Protein AF-A0AAJ2LFW8-F1 (afdb_monomer)

Solvent-accessible surface area (backbone atoms only — not comparable to full-atom values): 32576 Å² total; per-residue (Å²): 132,84,94,75,79,88,70,97,63,82,76,80,81,75,77,72,78,73,75,83,77,78,65,75,91,66,48,42,48,38,59,85,60,64,26,74,34,71,69,71,54,79,22,36,74,33,46,41,50,42,48,75,77,32,53,33,33,27,47,69,76,25,32,28,26,32,75,60,63,39,67,41,51,34,67,26,29,43,38,34,89,38,25,82,56,19,30,44,32,29,60,62,63,36,74,86,27,51,70,91,68,74,74,43,34,48,32,31,47,26,76,31,47,48,24,34,44,30,14,36,14,34,28,46,51,51,40,23,48,12,27,18,41,36,34,36,18,20,19,58,71,10,39,40,30,43,33,30,36,37,57,16,70,87,25,64,44,98,86,72,46,72,49,70,59,52,26,101,81,41,78,44,36,70,53,82,76,32,40,64,52,42,22,37,28,37,32,33,35,49,51,17,34,10,31,37,34,50,30,40,23,25,24,27,24,15,36,17,27,34,34,40,28,60,18,73,38,41,30,40,37,36,46,34,40,20,25,36,15,30,53,19,21,33,36,36,36,39,32,30,50,36,39,35,39,36,38,35,30,39,29,34,52,55,64,7,55,72,28,22,47,31,42,39,29,55,26,34,48,34,39,42,28,53,30,36,43,35,28,34,47,57,33,86,48,60,25,78,29,33,29,41,36,35,64,62,45,42,37,37,41,31,40,38,42,51,38,13,59,27,75,47,76,50,69,55,100,87,47,73,52,71,45,52,44,42,20,79,28,28,51,60,15,38,31,32,34,65,72,79,72,43,72,40,39,60,36,69,48,64,67,49,76,46,72,62,100,71,79,84,80,82,81,26,60,82,33,66,82,52,56,72,41,83,74,49,68,85,43,84,45,35,35,8,39,30,65,37,98,88,57,39,36,33,32,22,29,41,93,73,20,29,34,34,37,34,34,96,88,75,42,77,41,81,40,37,65,51,93,58,41,45,50,30,34,41,54,37,88,88,61,31,33,42,33,39,16,60,46,56,79,61,38,40,40,31,40,34,52,79,66,58,57,79,61,65,45,78,43,69,75,41,73,52,72,91,58,90,90,21,30,39,47,38,52,18,16,41,57,50,74,65,79,101,50,92,59,66,38,86,89,78,73,46,64,74,48,58,66,54,50,40,53,58,61,40,49,49,57,33,72,27,22,31,58,41,96,85,57,35,30,33,36,52,51,60,72,44,48,69,46,77,55,84,54,95,82,29,48,69,34,26,59,63,66,53,20,38,26,54,44,74,39,40,74,72,30,76,45,62,35,18,37,36,72,75,31,22,22,31,37,27,29,33,41,71,48,71,9,38,38,77,74,39,85,47,40,96,46,20,32,36,18,44,33,64,48,94,86,41,37,36,40,30,16,55,44,31,37,38,33,22,42,75,88,46,50,78,53,28,28,44,87,54,100,56,49,39,33,32,50,46,66,44,78,56,104,71,31,29,39,37,34,32,18,43,43,35,33,34,40,28,60,52,136

Foldseek 3Di:
DDPDDDDPDDDDDDPDQDDDDPDPVLEDELVVQPFDLAQPDASAVSVLVCQVPGQHYEYEFGEHEHLAEREHELRHEYDYAAAQRAEYEYDAPRPVQDDDDAAGENYEYDAEHAYEAERHEFEDEQHRLRYAHYEARYAANYEYYNYEYDADFPRADPVRDTDHQDDPQLAGRPPPSRGFCRYAANAEYEQHAGEYEHYEYQHRNHQEPYEYEDYPGAYEYYQYEFENYQAEHYEYELYANYEYEAYEYEAEQRRHLQYADYEYELYAHYEYENYHYEYEAPNPAAHAENYEYYNYAFYKYFFAAWYHWAWDWDQDPVGTDIDGRRDLHIHQFHYAYPHLRDTHRFRGDGIDTRHDPDDDDDFFFPCPVWDKFFQDFDAQFKFQWEADPVRFIWIDRQVQRWIWTADPVPGIDTQERPNQRFFHWYAFPVGWIFTFHPAFDQTWTWTGRGNPYNDIGTFDKDFFDDQPQAKEKFFQEDAFDCPPHPQQPPVVRDGDDSVSRVQVVLQDAAGIWTAPPVRRYIYRRFGWDWDDDSDPSIGIDTSCRSGRYIDIDDQQDWGWHYHQNQQFIWIFGHHGRRHTHPTDTLESHAHQGWDAEPQQWIWHFRSFTWIAHNNSHTRGTDGDPGGFRYWDFDRPPQGWIWTDGGTTIMIIRDD

pLDDT: mean 94.12, std 6.17, range [40.91, 98.94]

Nearest PDB structures (foldseek):
  3dr2-assembly1_B  TM=5.535E-01  e=2.950E-10  Xanthomonas campestris pv. campestris
  8dk0-assembly1_A  TM=5.594E-01  e=1.084E-08  Rhodopseudomonas palustris CGA009
  7ris-assembly1_A  TM=5.825E-01  e=2.250E-08  Rhodopseudomonas palustris CGA009
  7riz-assembly1_A  TM=5.579E-01  e=5.148E-08  Rhodopseudomonas palustris CGA009
  3gq7-assembly1_A  TM=3.448E-01  e=5.715E-05  Salasvirus phi29

Sequence (655 aa):
MIDATPIPRLPAPPPLAIRPLPATDSWANVQQLGARGDDKTDDTAAIQRAIDAHRTVYFPAGRYLVTDTLRLRPDSVLVALHPSLTQLILPDGTPAFQGVGSAKALIESAHGGDAIVSGLGLFTGGINPRATALLWHAGAQSLVEDVKFQGGHGTDLADGSRFDPYNANHTGDPDPAKRWDAQYPSLWVRGGGGTFANLWSPDTYAQAGMLVSETDTPGHVYQMSSEHHVRAEFVLDHVAHWEFLAPQTEEEAGESQDAVSFDIRHSHDLLIANYHAYRVTRSLKPAPTAVRLTDTRDLHFRNVHVNAESGFGTCDENGCATYLRASKFPYENAIQDVTRSLEVREREFAALDLTSDTVAPATQGAFADAKVEKLASGFYAAAGAALAPDGTLYFVDHRQQRIYAWSRADGLRVINDAPLDPVNLAVDRSGNLLVLSSEGRNGTVYSLTPNSGADVRVIPSTPAIDHPGARTVLPVNYWVNGEFKDQLDTKTYAYPTLADMFDRDMRLSKAREYVSPDGSLVLPAYRTFQQGPLNFLGWRFSDALDSYGFTTAEVGGTVFVTNASENKTYRARLAAHGALTNLVPFANRGGESVASDAQGRVYVANGQVFVFAADGAEIGRIDIPERPLQLLVDDRARKTLFVVTHHAIYGVGIP

Structure (mmCIF, N/CA/C/O backbone):
data_AF-A0AAJ2LFW8-F1
#
_entry.id   AF-A0AAJ2LFW8-F1
#
loop_
_atom_site.group_PDB
_atom_site.id
_atom_site.type_symbol
_atom_site.label_atom_id
_atom_site.label_alt_id
_atom_site.label_comp_id
_atom_site.label_asym_id
_atom_site.label_entity_id
_atom_site.label_seq_id
_atom_site.pdbx_PDB_ins_code
_atom_site.Cartn_x
_atom_site.Cartn_y
_atom_site.Cartn_z
_atom_site.occupancy
_atom_site.B_iso_or_equiv
_atom_site.auth_seq_id
_atom_site.auth_comp_id
_atom_site.auth_asym_id
_atom_site.auth_atom_id
_atom_site.pdbx_PDB_model_num
ATOM 1 N N . MET A 1 1 ? 3.676 -29.077 12.937 1.00 40.91 1 MET A N 1
ATOM 2 C CA . MET A 1 1 ? 4.632 -30.062 12.388 1.00 40.91 1 MET A CA 1
ATOM 3 C C . MET A 1 1 ? 4.632 -29.879 10.885 1.00 40.91 1 MET A C 1
ATOM 5 O O . MET A 1 1 ? 3.547 -29.839 10.324 1.00 40.91 1 MET A O 1
ATOM 9 N N . ILE A 1 2 ? 5.795 -29.680 10.265 1.00 41.38 2 ILE A N 1
ATOM 10 C CA . ILE A 1 2 ? 5.917 -29.682 8.802 1.00 41.38 2 ILE A CA 1
ATOM 11 C C . ILE A 1 2 ? 6.015 -31.149 8.389 1.00 41.38 2 ILE A C 1
ATOM 13 O O . ILE A 1 2 ? 6.869 -31.864 8.913 1.00 41.38 2 ILE A O 1
ATOM 17 N N . ASP A 1 3 ? 5.125 -31.592 7.506 1.00 61.38 3 ASP A N 1
ATOM 18 C CA . ASP A 1 3 ? 5.251 -32.893 6.857 1.00 61.38 3 ASP A CA 1
ATOM 19 C C . ASP A 1 3 ? 6.323 -32.759 5.771 1.00 61.38 3 ASP A C 1
ATOM 21 O O . ASP A 1 3 ? 6.101 -32.170 4.713 1.00 61.38 3 ASP A O 1
ATOM 25 N N . ALA A 1 4 ? 7.543 -33.169 6.104 1.00 79.31 4 ALA A N 1
ATOM 26 C CA . ALA A 1 4 ? 8.693 -33.078 5.221 1.00 79.31 4 ALA A CA 1
ATOM 27 C C . ALA A 1 4 ? 9.209 -34.484 4.937 1.00 79.31 4 ALA A C 1
ATOM 29 O O . ALA A 1 4 ? 9.545 -35.236 5.853 1.00 79.31 4 ALA A O 1
ATOM 30 N N . THR A 1 5 ? 9.320 -34.823 3.655 1.00 85.00 5 THR A N 1
ATOM 31 C CA . THR A 1 5 ? 9.954 -36.068 3.219 1.00 85.00 5 THR A CA 1
ATOM 32 C C . THR A 1 5 ? 11.397 -35.777 2.800 1.00 85.00 5 THR A C 1
ATOM 34 O O . THR A 1 5 ? 11.618 -34.874 1.990 1.00 85.00 5 THR A O 1
ATOM 37 N N . PRO A 1 6 ? 12.398 -36.516 3.311 1.00 84.62 6 PRO A N 1
ATOM 38 C CA . PRO A 1 6 ? 13.773 -36.363 2.861 1.00 84.62 6 PRO A CA 1
ATOM 39 C C . PRO A 1 6 ? 13.888 -36.740 1.383 1.00 84.62 6 PRO A C 1
ATOM 41 O O . PRO A 1 6 ? 13.526 -37.844 0.976 1.00 84.62 6 PRO A O 1
ATOM 44 N N . ILE A 1 7 ? 14.423 -35.826 0.576 1.00 88.00 7 ILE A N 1
ATOM 45 C CA . ILE A 1 7 ? 14.753 -36.111 -0.820 1.00 88.00 7 ILE A CA 1
ATOM 46 C C . ILE A 1 7 ? 16.150 -36.748 -0.900 1.00 88.00 7 ILE A C 1
ATOM 48 O O . ILE A 1 7 ? 17.085 -36.254 -0.269 1.00 88.00 7 ILE A O 1
ATOM 52 N N . PRO A 1 8 ? 16.333 -37.837 -1.674 1.00 90.06 8 PRO A N 1
ATOM 53 C CA . PRO A 1 8 ? 17.612 -38.552 -1.748 1.00 90.06 8 PRO A CA 1
ATOM 54 C C . PRO A 1 8 ? 18.701 -37.757 -2.484 1.00 90.06 8 PRO A C 1
ATOM 56 O O . PRO A 1 8 ? 19.884 -38.076 -2.381 1.00 90.06 8 PRO A O 1
ATOM 59 N N . ARG A 1 9 ? 18.307 -36.733 -3.250 1.00 90.19 9 ARG A N 1
ATOM 60 C CA . ARG A 1 9 ? 19.188 -35.830 -3.988 1.00 90.19 9 ARG A CA 1
ATOM 61 C C . ARG A 1 9 ? 18.474 -34.495 -4.184 1.00 90.19 9 ARG A C 1
ATOM 63 O O . ARG A 1 9 ? 17.283 -34.486 -4.488 1.00 90.19 9 ARG A O 1
ATOM 70 N N . LEU A 1 10 ? 19.203 -33.388 -4.053 1.00 87.44 10 LEU A N 1
ATOM 71 C CA . LEU A 1 10 ? 18.704 -32.079 -4.475 1.00 87.44 10 LEU A CA 1
ATOM 72 C C . LEU A 1 10 ? 18.444 -32.079 -5.995 1.00 87.44 10 LEU A C 1
ATOM 74 O O . LEU A 1 10 ? 19.214 -32.703 -6.738 1.00 87.44 10 LEU A O 1
ATOM 78 N N . PRO A 1 11 ? 17.404 -31.378 -6.478 1.00 84.62 11 PRO A N 1
ATOM 79 C CA . PRO A 1 11 ? 17.261 -31.090 -7.901 1.00 84.62 11 PRO A CA 1
ATOM 80 C C . PRO A 1 11 ? 18.534 -30.436 -8.454 1.00 84.62 11 PRO A C 1
ATOM 82 O O . PRO A 1 11 ? 19.284 -29.791 -7.716 1.00 84.62 11 PRO A O 1
ATOM 85 N N . ALA A 1 12 ? 18.800 -30.609 -9.750 1.00 88.06 12 ALA A N 1
ATOM 86 C CA . ALA A 1 12 ? 19.872 -29.854 -10.392 1.00 88.06 12 ALA A CA 1
ATOM 87 C C . ALA A 1 12 ? 19.589 -28.345 -10.240 1.00 88.06 12 ALA A C 1
ATOM 89 O O . ALA A 1 12 ? 18.431 -27.952 -10.406 1.00 88.06 12 ALA A O 1
ATOM 90 N N . PRO A 1 13 ? 20.598 -27.507 -9.926 1.00 82.50 13 PRO A N 1
ATOM 91 C CA . PRO A 1 13 ? 20.404 -26.064 -9.901 1.00 82.50 13 PRO A CA 1
ATOM 92 C C . PRO A 1 13 ? 19.882 -25.584 -11.263 1.00 82.50 13 PRO A C 1
ATOM 94 O O . PRO A 1 13 ? 20.391 -26.051 -12.290 1.00 82.50 13 PRO A O 1
ATOM 97 N N . PRO A 1 14 ? 18.889 -24.683 -11.299 1.00 80.31 14 PRO A N 1
ATOM 98 C CA . PRO A 1 14 ? 18.458 -24.080 -12.551 1.00 80.31 14 PRO A CA 1
ATOM 99 C C . PRO A 1 14 ? 19.593 -23.229 -13.159 1.00 80.31 14 PRO A C 1
ATOM 101 O O . PRO A 1 14 ? 20.549 -22.877 -12.457 1.00 80.31 14 PRO A O 1
ATOM 104 N N . PRO A 1 15 ? 19.513 -22.885 -14.459 1.00 83.25 15 PRO A N 1
ATOM 105 C CA . PRO A 1 15 ? 20.373 -21.866 -15.054 1.00 83.25 15 PRO A CA 1
ATOM 106 C C . PRO A 1 15 ? 20.346 -20.559 -14.246 1.00 83.25 15 PRO A C 1
ATOM 108 O O . PRO A 1 15 ? 19.358 -20.260 -13.576 1.00 83.25 15 PRO A O 1
ATOM 111 N N . LEU A 1 16 ? 21.422 -19.767 -14.322 1.00 84.88 16 LEU A N 1
ATOM 112 C CA . LEU A 1 16 ? 21.444 -18.440 -13.702 1.00 84.88 16 LEU A CA 1
ATOM 113 C C . LEU A 1 16 ? 20.328 -17.576 -14.301 1.00 84.88 16 LEU A C 1
ATOM 115 O O . LEU A 1 16 ? 20.306 -17.365 -15.512 1.00 84.88 16 LEU A O 1
ATOM 119 N N . ALA A 1 17 ? 19.436 -17.070 -13.447 1.00 85.00 17 ALA A N 1
ATOM 120 C CA . ALA A 1 17 ? 18.358 -16.173 -13.862 1.00 85.00 17 ALA A CA 1
ATOM 121 C C . ALA A 1 17 ? 18.907 -14.841 -14.402 1.00 85.00 17 ALA A C 1
ATOM 123 O O . ALA A 1 17 ? 18.424 -14.325 -15.409 1.00 85.00 17 ALA A O 1
ATOM 124 N N . ILE A 1 18 ? 19.959 -14.327 -13.757 1.00 92.06 18 ILE A N 1
ATOM 125 C CA . ILE A 1 18 ? 20.695 -13.129 -14.164 1.00 92.06 18 ILE A CA 1
ATOM 126 C C . ILE A 1 18 ? 21.916 -13.561 -14.980 1.00 92.06 18 ILE A C 1
ATOM 128 O O . ILE A 1 18 ? 22.782 -14.299 -14.498 1.00 92.06 18 ILE A O 1
ATOM 132 N N . ARG A 1 19 ? 21.979 -13.119 -16.238 1.00 91.69 19 ARG A N 1
ATOM 133 C CA . ARG A 1 19 ? 23.065 -13.464 -17.164 1.00 91.69 19 ARG A CA 1
ATOM 134 C C . ARG A 1 19 ? 24.316 -12.629 -16.865 1.00 91.69 19 ARG A C 1
ATOM 136 O O . ARG A 1 19 ? 24.195 -11.444 -16.578 1.00 91.69 19 ARG A O 1
ATOM 143 N N . PRO A 1 20 ? 25.526 -13.197 -17.007 1.00 93.56 20 PRO A N 1
ATOM 144 C CA . PRO A 1 20 ? 26.745 -12.408 -16.909 1.00 93.56 20 PRO A CA 1
ATOM 145 C C . PRO A 1 20 ? 26.836 -11.395 -18.057 1.00 93.56 20 PRO A C 1
ATOM 147 O O . PRO A 1 20 ? 26.554 -11.717 -19.216 1.00 93.56 20 PRO A O 1
ATOM 150 N N . LEU A 1 21 ? 27.303 -10.188 -17.737 1.00 95.81 21 LEU A N 1
ATOM 151 C CA . LEU A 1 21 ? 27.649 -9.183 -18.736 1.00 95.81 21 LEU A CA 1
ATOM 152 C C . LEU A 1 21 ? 28.855 -9.636 -19.589 1.00 95.81 21 LEU A C 1
ATOM 154 O O . LEU A 1 21 ? 29.693 -10.416 -19.123 1.00 95.81 21 LEU A O 1
ATOM 158 N N . PRO A 1 22 ? 28.988 -9.144 -20.837 1.00 96.62 22 PRO A N 1
ATOM 159 C CA . PRO A 1 22 ? 30.176 -9.369 -21.662 1.00 96.62 22 PRO A CA 1
ATOM 160 C C . PRO A 1 22 ? 31.460 -8.876 -20.982 1.00 96.62 22 PRO A C 1
ATOM 162 O O . PRO A 1 22 ? 31.418 -7.957 -20.165 1.00 96.62 22 PRO A O 1
ATOM 165 N N . ALA A 1 23 ? 32.612 -9.435 -21.360 1.00 96.88 23 ALA A N 1
ATOM 166 C CA . ALA A 1 23 ? 33.908 -9.020 -20.824 1.00 96.88 23 ALA A CA 1
ATOM 167 C C . ALA A 1 23 ? 34.179 -7.523 -21.071 1.00 96.88 23 ALA A C 1
ATOM 169 O O . ALA A 1 23 ? 33.849 -6.992 -22.133 1.00 96.88 23 ALA A O 1
ATOM 170 N N . THR A 1 24 ? 34.768 -6.838 -20.089 1.00 96.69 24 THR A N 1
ATOM 171 C CA . THR A 1 24 ? 34.931 -5.371 -20.086 1.00 96.69 24 THR A CA 1
ATOM 172 C C . THR A 1 24 ? 35.827 -4.838 -21.203 1.00 96.69 24 THR A C 1
ATOM 174 O O . THR A 1 24 ? 35.676 -3.692 -21.616 1.00 96.69 24 THR A O 1
ATOM 177 N N . ASP A 1 25 ? 36.730 -5.659 -21.734 1.00 96.38 25 ASP A N 1
ATOM 178 C CA . ASP A 1 25 ? 37.571 -5.337 -22.891 1.00 96.38 25 ASP A CA 1
ATOM 179 C C . ASP A 1 25 ? 36.780 -5.218 -24.207 1.00 96.38 25 ASP A C 1
ATOM 181 O O . ASP A 1 25 ? 37.251 -4.589 -25.154 1.00 96.38 25 ASP A O 1
ATOM 185 N N . SER A 1 26 ? 35.564 -5.772 -24.259 1.00 96.44 26 SER A N 1
ATOM 186 C CA . SER A 1 26 ? 34.648 -5.663 -25.401 1.00 96.44 26 SER A CA 1
ATOM 187 C C . SER A 1 26 ? 33.752 -4.418 -25.372 1.00 96.44 26 SER A C 1
ATOM 189 O O . SER A 1 26 ? 32.991 -4.186 -26.314 1.00 96.44 26 SER A O 1
ATOM 191 N N . TRP A 1 27 ? 33.804 -3.622 -24.301 1.00 98.31 27 TRP A N 1
ATOM 192 C CA . TRP A 1 27 ? 32.873 -2.516 -24.084 1.00 98.31 27 TRP A CA 1
ATOM 193 C C . TRP A 1 27 ? 33.295 -1.259 -24.848 1.00 98.31 27 TRP A C 1
ATOM 195 O O . TRP A 1 27 ? 34.390 -0.729 -24.659 1.00 98.31 27 TRP A O 1
ATOM 205 N N . ALA A 1 28 ? 32.393 -0.726 -25.671 1.00 98.69 28 ALA A N 1
ATOM 206 C CA . ALA A 1 28 ? 32.607 0.522 -26.391 1.00 98.69 28 ALA A CA 1
ATOM 207 C C . ALA A 1 28 ? 32.070 1.715 -25.583 1.00 98.69 28 ALA A C 1
ATOM 209 O O . ALA A 1 28 ? 30.867 1.836 -25.360 1.00 98.69 28 ALA A O 1
ATOM 210 N N . ASN A 1 29 ? 32.960 2.604 -25.137 1.00 98.62 29 ASN A N 1
ATOM 211 C CA . ASN A 1 29 ? 32.600 3.771 -24.328 1.00 98.62 29 ASN A CA 1
ATOM 212 C C . ASN A 1 29 ? 31.944 4.871 -25.186 1.00 98.62 29 ASN A C 1
ATOM 214 O O . ASN A 1 29 ? 32.595 5.445 -26.062 1.00 98.62 29 ASN A O 1
ATOM 218 N N . VAL A 1 30 ? 30.690 5.230 -24.889 1.00 98.56 30 VAL A N 1
ATOM 219 C CA . VAL A 1 30 ? 29.934 6.248 -25.647 1.00 98.56 30 VAL A CA 1
ATOM 220 C C . VAL A 1 30 ? 30.604 7.622 -25.691 1.00 98.56 30 VAL A C 1
ATOM 222 O O . VAL A 1 30 ? 30.504 8.309 -26.707 1.00 98.56 30 VAL A O 1
ATOM 225 N N . GLN A 1 31 ? 31.339 8.021 -24.648 1.00 98.44 31 GLN A N 1
ATOM 226 C CA . GLN A 1 31 ? 32.034 9.313 -24.621 1.00 98.44 31 GLN A CA 1
ATOM 227 C C . GLN A 1 31 ? 33.216 9.350 -25.592 1.00 98.44 31 GLN A C 1
ATOM 229 O O . GLN A 1 31 ? 33.468 10.361 -26.247 1.00 98.44 31 GLN A O 1
ATOM 234 N N . GLN A 1 32 ? 33.909 8.220 -25.758 1.00 98.31 32 GLN A N 1
ATOM 235 C CA . GLN A 1 32 ? 34.960 8.081 -26.773 1.00 98.31 32 GLN A CA 1
ATOM 236 C C . GLN A 1 32 ? 34.380 8.060 -28.195 1.00 98.31 32 GLN A C 1
ATOM 238 O O . GLN A 1 32 ? 35.079 8.391 -29.151 1.00 98.31 32 GLN A O 1
ATOM 243 N N . LEU A 1 33 ? 33.096 7.718 -28.329 1.00 98.25 33 LEU A N 1
ATOM 244 C CA . LEU A 1 33 ? 32.345 7.702 -29.586 1.00 98.25 33 LEU A CA 1
ATOM 245 C C . LEU A 1 33 ? 31.562 9.003 -29.852 1.00 98.25 33 LEU A C 1
ATOM 247 O O . LEU A 1 33 ? 30.876 9.124 -30.871 1.00 98.25 33 LEU A O 1
ATOM 251 N N . GLY A 1 34 ? 31.725 10.005 -28.984 1.00 98.19 34 GLY A N 1
ATOM 252 C CA . GLY A 1 34 ? 31.275 11.377 -29.209 1.00 98.19 34 GLY A CA 1
ATOM 253 C C . GLY A 1 34 ? 30.075 11.836 -28.385 1.00 98.19 34 GLY A C 1
ATOM 254 O O . GLY A 1 34 ? 29.702 12.997 -28.539 1.00 98.19 34 GLY A O 1
ATOM 255 N N . ALA A 1 35 ? 29.498 10.992 -27.524 1.00 98.62 35 ALA A N 1
ATOM 256 C CA . ALA A 1 35 ? 28.515 11.446 -26.538 1.00 98.62 35 ALA A CA 1
ATOM 257 C C . ALA A 1 35 ? 29.191 12.321 -25.462 1.00 98.62 35 ALA A C 1
ATOM 259 O O . ALA A 1 35 ? 30.378 12.148 -25.169 1.00 98.62 35 ALA A O 1
ATOM 260 N N . ARG A 1 36 ? 28.468 13.271 -24.868 1.00 98.44 36 ARG A N 1
ATOM 261 C CA . ARG A 1 36 ? 29.001 14.175 -23.838 1.00 98.44 36 ARG A CA 1
ATOM 262 C C . ARG A 1 36 ? 28.593 13.772 -22.431 1.00 98.44 36 ARG A C 1
ATOM 264 O O . ARG A 1 36 ? 29.453 13.782 -21.555 1.00 98.44 36 ARG A O 1
ATOM 271 N N . GLY A 1 37 ? 27.329 13.412 -22.216 1.00 97.50 37 GLY A N 1
ATOM 272 C CA . GLY A 1 37 ? 26.801 13.103 -20.886 1.00 97.50 37 GLY A CA 1
ATOM 273 C C . GLY A 1 37 ? 26.818 14.302 -19.932 1.00 97.50 37 GLY A C 1
ATOM 274 O O . GLY A 1 37 ? 27.051 14.124 -18.736 1.00 97.50 37 GLY A O 1
ATOM 275 N N . ASP A 1 38 ? 26.629 15.515 -20.458 1.00 96.75 38 ASP A N 1
ATOM 276 C CA . ASP A 1 38 ? 26.823 16.796 -19.764 1.00 96.75 38 ASP A CA 1
ATOM 277 C C . ASP A 1 38 ? 25.518 17.527 -19.384 1.00 96.75 38 ASP A C 1
ATOM 279 O O . ASP A 1 38 ? 25.565 18.711 -19.036 1.00 96.75 38 ASP A O 1
ATOM 283 N N . ASP A 1 39 ? 24.374 16.836 -19.451 1.00 95.69 39 ASP A N 1
ATOM 284 C CA . ASP A 1 39 ? 23.021 17.351 -19.173 1.00 95.69 39 ASP A CA 1
ATOM 285 C C . ASP A 1 39 ? 22.575 18.491 -20.110 1.00 95.69 39 ASP A C 1
ATOM 287 O O . ASP A 1 39 ? 21.658 19.250 -19.795 1.00 95.69 39 ASP A O 1
ATOM 291 N N . LYS A 1 40 ? 23.253 18.671 -21.254 1.00 96.19 40 LYS A N 1
ATOM 292 C CA . LYS A 1 40 ? 23.019 19.801 -22.171 1.00 96.19 40 LYS A CA 1
ATOM 293 C C . LYS A 1 40 ? 23.060 19.406 -23.636 1.00 96.19 40 LYS A C 1
ATOM 295 O O . LYS A 1 40 ? 22.252 19.888 -24.427 1.00 96.19 40 LYS A O 1
ATOM 300 N N . THR A 1 41 ? 24.035 18.593 -24.012 1.00 98.31 41 THR A N 1
ATOM 301 C CA . THR A 1 41 ? 24.239 18.163 -25.388 1.00 98.31 41 THR A CA 1
ATOM 302 C C . THR A 1 41 ? 23.232 17.075 -25.733 1.00 98.31 41 THR A C 1
ATOM 304 O O . THR A 1 41 ? 23.088 16.103 -24.997 1.00 98.31 41 THR A O 1
ATOM 307 N N . ASP A 1 42 ? 22.552 17.232 -26.869 1.00 98.50 42 ASP A N 1
ATOM 308 C CA . ASP A 1 42 ? 21.759 16.156 -27.458 1.00 98.50 42 ASP A CA 1
ATOM 309 C C . ASP A 1 42 ? 22.700 15.052 -27.965 1.00 98.50 42 ASP A C 1
ATOM 311 O O . ASP A 1 42 ? 23.378 15.197 -28.988 1.00 98.50 42 ASP A O 1
ATOM 315 N N . ASP A 1 43 ? 22.750 13.951 -27.220 1.00 98.88 43 ASP A N 1
ATOM 316 C CA . ASP A 1 43 ? 23.634 12.818 -27.464 1.00 98.88 43 ASP A CA 1
ATOM 317 C C . ASP A 1 43 ? 22.979 11.725 -28.325 1.00 98.88 43 ASP A C 1
ATOM 319 O O . ASP A 1 43 ? 23.632 10.729 -28.655 1.00 98.88 43 ASP A O 1
ATOM 323 N N . THR A 1 44 ? 21.726 11.913 -28.762 1.00 98.81 44 THR A N 1
ATOM 324 C CA . THR A 1 44 ? 20.919 10.905 -29.476 1.00 98.81 44 THR A CA 1
ATOM 325 C C . THR A 1 44 ? 21.674 10.276 -30.644 1.00 98.81 44 THR A C 1
ATOM 327 O O . THR A 1 44 ? 21.838 9.058 -30.722 1.00 98.81 44 THR A O 1
ATOM 330 N N . ALA A 1 45 ? 22.196 11.104 -31.553 1.00 98.81 45 ALA A N 1
ATOM 331 C CA . ALA A 1 45 ? 22.863 10.624 -32.761 1.00 98.81 45 ALA A CA 1
ATOM 332 C C . ALA A 1 45 ? 24.237 9.988 -32.483 1.00 98.81 45 ALA A C 1
ATOM 334 O O . ALA A 1 45 ? 24.715 9.170 -33.272 1.00 98.81 45 ALA A O 1
ATOM 335 N N . ALA A 1 46 ? 24.917 10.375 -31.401 1.00 98.88 46 ALA A N 1
ATOM 336 C CA . ALA A 1 46 ? 26.178 9.753 -31.003 1.00 98.88 46 ALA A CA 1
ATOM 337 C C . ALA A 1 46 ? 25.933 8.376 -30.377 1.00 98.88 46 ALA A C 1
ATOM 339 O O . ALA A 1 46 ? 26.584 7.404 -30.765 1.00 98.88 46 ALA A O 1
ATOM 340 N N . ILE A 1 47 ? 24.946 8.283 -29.485 1.00 98.94 47 ILE A N 1
ATOM 341 C CA . ILE A 1 47 ? 24.572 7.040 -28.810 1.00 98.94 47 ILE A CA 1
ATOM 342 C C . ILE A 1 47 ? 23.991 6.038 -29.808 1.00 98.94 47 ILE A C 1
ATOM 344 O O . ILE A 1 47 ? 24.442 4.898 -29.826 1.00 98.94 47 ILE A O 1
ATOM 348 N N . GLN A 1 48 ? 23.077 6.446 -30.697 1.00 98.88 48 GLN A N 1
ATOM 349 C CA . GLN A 1 48 ? 22.525 5.532 -31.702 1.00 98.88 48 GLN A CA 1
ATOM 350 C C . GLN A 1 48 ? 23.623 4.954 -32.603 1.00 98.88 48 GLN A C 1
ATOM 352 O O . GLN A 1 48 ? 23.656 3.750 -32.819 1.00 98.88 48 GLN A O 1
ATOM 357 N N . ARG A 1 49 ? 24.592 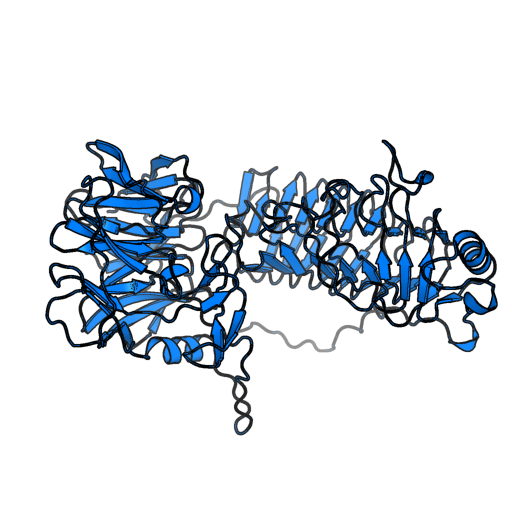5.766 -33.056 1.00 98.88 49 ARG A N 1
ATOM 358 C CA . ARG A 1 49 ? 25.730 5.254 -33.843 1.00 98.88 49 ARG A CA 1
ATOM 359 C C . ARG A 1 49 ? 26.585 4.261 -33.056 1.00 98.88 49 ARG A C 1
ATOM 361 O O . ARG A 1 49 ? 27.053 3.285 -33.637 1.00 98.88 49 ARG A O 1
ATOM 368 N N . ALA A 1 50 ? 26.801 4.494 -31.761 1.00 98.81 50 ALA A N 1
ATOM 369 C CA . ALA A 1 50 ? 27.500 3.539 -30.905 1.00 98.81 50 ALA A CA 1
ATOM 370 C C . ALA A 1 50 ? 26.721 2.221 -30.793 1.00 98.81 50 ALA A C 1
ATOM 372 O O . ALA A 1 50 ? 27.308 1.154 -30.975 1.00 98.81 50 ALA A O 1
ATOM 373 N N . ILE A 1 51 ? 25.402 2.305 -30.580 1.00 98.88 51 ILE A N 1
ATOM 374 C CA . ILE A 1 51 ? 24.508 1.150 -30.557 1.00 98.88 51 ILE A CA 1
ATOM 375 C C . ILE A 1 51 ? 24.532 0.432 -31.886 1.00 98.88 51 ILE A C 1
ATOM 377 O O . ILE A 1 51 ? 24.579 -0.779 -31.838 1.00 98.88 51 ILE A O 1
ATOM 381 N N . ASP A 1 52 ? 24.557 1.105 -33.034 1.00 98.75 52 ASP A N 1
ATOM 382 C CA . ASP A 1 52 ? 24.547 0.463 -34.355 1.00 98.75 52 ASP A CA 1
ATOM 383 C C . ASP A 1 52 ? 25.876 -0.228 -34.691 1.00 98.75 52 ASP A C 1
ATOM 385 O O . ASP A 1 52 ? 25.884 -1.273 -35.346 1.00 98.75 52 ASP A O 1
ATOM 389 N N . ALA A 1 53 ? 26.998 0.327 -34.220 1.00 98.56 53 ALA A N 1
ATOM 390 C CA . ALA A 1 53 ? 28.345 -0.133 -34.557 1.00 98.56 53 ALA A CA 1
ATOM 391 C C . ALA A 1 53 ? 28.924 -1.179 -33.589 1.00 98.56 53 ALA A C 1
ATOM 393 O O . ALA A 1 53 ? 29.789 -1.962 -33.985 1.00 98.56 53 ALA A O 1
ATOM 394 N N . HIS A 1 54 ? 28.476 -1.201 -32.331 1.00 98.62 54 HIS A N 1
ATOM 395 C CA . HIS A 1 54 ? 29.046 -2.056 -31.291 1.00 98.62 54 HIS A CA 1
ATOM 396 C C . HIS A 1 54 ? 27.972 -2.876 -30.592 1.00 98.62 54 HIS A C 1
ATOM 398 O O . HIS A 1 54 ? 26.920 -2.351 -30.227 1.00 98.62 54 HIS A O 1
ATOM 404 N N . ARG A 1 55 ? 28.257 -4.164 -30.359 1.00 98.12 55 ARG A N 1
ATOM 405 C CA . ARG A 1 55 ? 27.378 -5.040 -29.577 1.00 98.12 55 ARG A CA 1
ATOM 406 C C . ARG A 1 55 ? 27.207 -4.520 -28.153 1.00 98.12 55 ARG A C 1
ATOM 408 O O . ARG A 1 55 ? 26.080 -4.383 -27.694 1.00 98.12 55 ARG A O 1
ATOM 415 N N . THR A 1 56 ? 28.320 -4.228 -27.481 1.00 98.81 56 THR A N 1
ATOM 416 C CA . THR A 1 56 ? 28.337 -3.790 -26.084 1.00 98.81 56 THR A CA 1
ATOM 417 C C . THR A 1 56 ? 28.734 -2.328 -25.981 1.00 98.81 56 THR A C 1
ATOM 419 O O . THR A 1 56 ? 29.846 -1.952 -26.350 1.00 98.81 56 THR A O 1
ATOM 422 N N . VAL A 1 57 ? 27.817 -1.514 -25.472 1.00 98.88 57 VAL A N 1
ATOM 423 C CA . VAL A 1 57 ? 27.954 -0.066 -25.333 1.00 98.88 57 VAL A CA 1
ATOM 424 C C . VAL A 1 57 ? 27.952 0.286 -23.851 1.00 98.88 57 VAL A C 1
ATOM 426 O O . VAL A 1 57 ? 26.993 0.001 -23.136 1.00 98.88 57 VAL A O 1
ATOM 429 N N . TYR A 1 58 ? 29.042 0.898 -23.396 1.00 98.81 58 TYR A N 1
ATOM 430 C CA . TYR A 1 58 ? 29.236 1.317 -22.014 1.00 98.81 58 TYR A CA 1
ATOM 431 C C . TYR A 1 58 ? 28.996 2.818 -21.847 1.00 98.81 58 TYR A C 1
ATOM 433 O O . TYR A 1 58 ? 29.551 3.631 -22.595 1.00 98.81 58 TYR A O 1
ATOM 441 N N . PHE A 1 59 ? 28.220 3.166 -20.824 1.00 98.75 59 PHE A N 1
ATOM 442 C CA . PHE A 1 59 ? 27.908 4.525 -20.408 1.00 9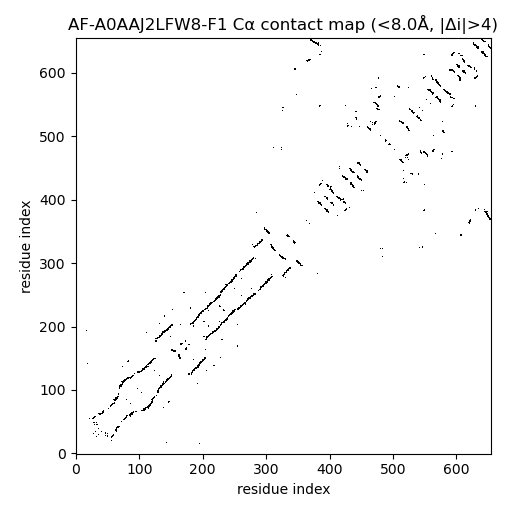8.75 59 PHE A CA 1
ATOM 443 C C . PHE A 1 59 ? 28.679 4.862 -19.123 1.00 98.75 59 PHE A C 1
ATOM 445 O O . PHE A 1 59 ? 28.332 4.369 -18.048 1.00 98.75 59 PHE A O 1
ATOM 452 N N . PRO A 1 60 ? 29.720 5.712 -19.197 1.00 98.25 60 PRO A N 1
ATOM 453 C CA . PRO A 1 60 ? 30.281 6.342 -18.007 1.00 98.25 60 PRO A CA 1
ATOM 454 C C . PRO A 1 60 ? 29.232 7.193 -17.284 1.00 98.25 60 PRO A C 1
ATOM 456 O O . PRO A 1 60 ? 28.314 7.705 -17.930 1.00 98.25 60 PRO A O 1
ATOM 459 N N . ALA A 1 61 ? 29.425 7.419 -15.979 1.00 97.25 61 ALA A N 1
ATOM 460 C CA . ALA A 1 61 ? 28.606 8.348 -15.201 1.00 97.25 61 ALA A CA 1
ATOM 461 C C . ALA A 1 61 ? 28.456 9.695 -15.926 1.00 97.25 61 ALA A C 1
ATOM 463 O O . ALA A 1 61 ? 29.427 10.247 -16.453 1.00 97.25 61 ALA A O 1
ATOM 464 N N . GLY A 1 62 ? 27.225 10.189 -15.979 1.00 96.75 62 GLY A N 1
ATOM 465 C CA . GLY A 1 62 ? 26.844 11.310 -16.821 1.00 96.75 62 GLY A CA 1
ATOM 466 C C . GLY A 1 62 ? 25.341 11.358 -17.067 1.00 96.75 62 GLY A C 1
ATOM 467 O O . GLY A 1 62 ? 24.605 10.405 -16.802 1.00 96.75 62 GLY A O 1
ATOM 468 N N . ARG A 1 63 ? 24.893 12.497 -17.584 1.00 97.12 63 ARG A N 1
ATOM 469 C CA . ARG A 1 63 ? 23.493 12.789 -17.893 1.00 97.12 63 ARG A CA 1
ATOM 470 C C . ARG A 1 63 ? 23.384 13.041 -19.389 1.00 97.12 63 ARG A C 1
ATOM 472 O O . ARG A 1 63 ? 23.852 14.063 -19.881 1.00 97.12 63 ARG A O 1
ATOM 479 N N . TYR A 1 64 ? 22.853 12.076 -20.121 1.00 98.50 64 TYR A N 1
ATOM 480 C CA . TYR A 1 64 ? 22.849 12.070 -21.580 1.00 98.50 64 TYR A CA 1
ATOM 481 C C . TYR A 1 64 ? 21.463 12.472 -22.074 1.00 98.50 64 TYR A C 1
ATOM 483 O O . TYR A 1 64 ? 20.498 11.731 -21.868 1.00 98.50 64 TYR A O 1
ATOM 491 N N . LEU A 1 65 ? 21.351 13.643 -22.709 1.00 98.50 65 LEU A N 1
ATOM 492 C CA . LEU A 1 65 ? 20.072 14.067 -23.272 1.00 98.50 65 LEU A CA 1
ATOM 493 C C . LEU A 1 65 ? 19.793 13.303 -24.563 1.00 98.50 65 LEU A C 1
ATOM 495 O O . LEU A 1 65 ? 20.663 13.175 -25.425 1.00 98.50 65 LEU A O 1
ATOM 499 N N . VAL A 1 66 ? 18.563 12.824 -24.696 1.00 98.31 66 VAL A N 1
ATOM 500 C CA . VAL A 1 66 ? 18.087 12.069 -25.850 1.00 98.31 66 VAL A CA 1
ATOM 501 C C . VAL A 1 66 ? 16.757 12.665 -26.304 1.00 98.31 66 VAL A C 1
ATOM 503 O O . VAL A 1 66 ? 15.854 12.852 -25.497 1.00 98.31 66 VAL A O 1
ATOM 506 N N . THR A 1 67 ? 16.622 12.980 -27.590 1.00 98.31 67 THR A N 1
ATOM 507 C CA . THR A 1 67 ? 15.449 13.657 -28.175 1.00 98.31 67 THR A CA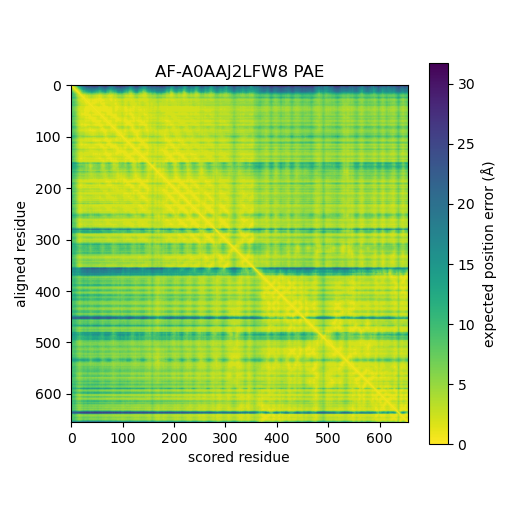 1
ATOM 508 C C . THR A 1 67 ? 14.673 12.783 -29.167 1.00 98.31 67 THR A C 1
ATOM 510 O O . THR A 1 67 ? 13.609 13.182 -29.647 1.00 98.31 67 THR A O 1
ATOM 513 N N . ASP A 1 68 ? 15.160 11.571 -29.448 1.00 98.56 68 ASP A N 1
ATOM 514 C CA . ASP A 1 68 ? 14.484 10.552 -30.256 1.00 98.56 68 ASP A CA 1
ATOM 515 C C . ASP A 1 68 ? 14.793 9.134 -29.737 1.00 98.56 68 ASP A C 1
ATOM 517 O O . ASP A 1 68 ? 15.712 8.930 -28.952 1.00 98.56 68 ASP A O 1
ATOM 521 N N . THR A 1 69 ? 14.017 8.141 -30.161 1.00 98.81 69 THR A N 1
ATOM 522 C CA . THR A 1 69 ? 14.127 6.748 -29.704 1.00 98.81 69 THR A CA 1
ATOM 523 C C . THR A 1 69 ? 15.497 6.139 -30.019 1.00 98.81 69 THR A C 1
ATOM 525 O O . THR A 1 69 ? 15.891 6.082 -31.185 1.00 98.81 69 THR A O 1
ATOM 528 N N . LEU A 1 70 ? 16.161 5.577 -29.005 1.00 98.94 70 LEU A N 1
ATOM 529 C CA . LEU A 1 70 ? 17.335 4.720 -29.167 1.00 98.94 70 LEU A CA 1
ATOM 530 C C . LEU A 1 70 ? 16.898 3.282 -29.466 1.00 98.94 70 LEU A C 1
ATOM 532 O O . LEU A 1 70 ? 16.277 2.619 -28.635 1.00 98.94 70 LEU A O 1
ATOM 536 N N . ARG A 1 71 ? 17.216 2.789 -30.662 1.00 98.88 71 ARG A N 1
ATOM 537 C CA . ARG A 1 71 ? 16.812 1.461 -31.142 1.00 98.88 71 ARG A CA 1
ATOM 538 C C . ARG A 1 71 ? 17.916 0.443 -30.923 1.00 98.88 71 ARG A C 1
ATOM 540 O O . ARG A 1 71 ? 19.030 0.630 -31.410 1.00 98.88 71 ARG A O 1
ATOM 547 N N . LEU A 1 72 ? 17.594 -0.651 -30.239 1.00 98.88 72 LEU A N 1
ATOM 548 C CA . LEU A 1 72 ? 18.526 -1.749 -30.003 1.00 98.88 72 LEU A CA 1
ATOM 549 C C . LEU A 1 72 ? 18.460 -2.780 -31.133 1.00 98.88 72 LEU A C 1
ATOM 551 O O . LEU A 1 72 ? 17.397 -3.060 -31.687 1.00 98.88 72 LEU A O 1
ATOM 555 N N . ARG A 1 73 ? 19.600 -3.407 -31.425 1.00 98.69 73 ARG A N 1
ATOM 556 C CA . ARG A 1 73 ? 19.654 -4.635 -32.224 1.00 98.69 73 ARG A CA 1
ATOM 557 C C . ARG A 1 73 ? 19.226 -5.836 -31.366 1.00 98.69 73 ARG A C 1
ATOM 559 O O . ARG A 1 73 ? 19.244 -5.728 -30.138 1.00 98.69 73 ARG A O 1
ATOM 566 N N . PRO A 1 74 ? 18.919 -6.999 -31.975 1.00 98.62 74 PRO A N 1
ATOM 567 C CA . PRO A 1 74 ? 18.551 -8.205 -31.227 1.00 98.62 74 PRO A CA 1
ATOM 568 C C . PRO A 1 74 ? 19.580 -8.656 -30.179 1.00 98.62 74 PRO A C 1
ATOM 570 O O . PRO A 1 74 ? 19.198 -9.302 -29.211 1.00 98.62 74 PRO A O 1
ATOM 573 N N . ASP A 1 75 ? 20.860 -8.320 -30.361 1.00 98.31 75 ASP A N 1
ATOM 574 C CA . ASP A 1 75 ? 21.980 -8.747 -29.514 1.00 98.31 75 ASP A CA 1
ATOM 575 C C . ASP A 1 75 ? 22.660 -7.595 -28.747 1.00 98.31 75 ASP A C 1
ATOM 577 O O . ASP A 1 75 ? 23.731 -7.791 -28.163 1.00 98.31 75 ASP A O 1
ATOM 581 N N . SER A 1 76 ? 22.086 -6.385 -28.781 1.00 98.81 76 SER A N 1
ATOM 582 C CA . SER A 1 76 ? 22.663 -5.201 -28.132 1.00 98.81 76 SER A CA 1
ATOM 583 C C . SER A 1 76 ? 22.777 -5.369 -26.617 1.00 98.81 76 SER A C 1
ATOM 585 O O . SER A 1 76 ? 21.866 -5.865 -25.963 1.00 98.81 76 SER A O 1
ATOM 587 N N . VAL A 1 77 ? 23.873 -4.872 -26.049 1.00 98.81 77 VAL A N 1
ATOM 588 C CA . VAL A 1 77 ? 24.123 -4.838 -24.606 1.00 98.81 77 VAL A CA 1
ATOM 589 C C . VAL A 1 77 ? 24.468 -3.410 -24.195 1.00 98.81 77 VAL A C 1
ATOM 591 O O . VAL A 1 77 ? 25.520 -2.900 -24.576 1.00 98.81 77 VAL A O 1
ATOM 594 N N . LEU A 1 78 ? 23.591 -2.763 -23.433 1.00 98.88 78 LEU A N 1
ATOM 595 C CA . LEU A 1 78 ? 23.843 -1.463 -22.815 1.00 98.88 78 LEU A CA 1
ATOM 596 C C . LEU A 1 78 ? 24.261 -1.669 -21.360 1.00 98.88 78 LEU A C 1
ATOM 598 O O . LEU A 1 78 ? 23.564 -2.358 -20.617 1.00 98.88 78 LEU A O 1
ATOM 602 N N . VAL A 1 79 ? 25.383 -1.070 -20.962 1.00 98.69 79 VAL A N 1
ATOM 603 C CA . VAL A 1 79 ? 25.930 -1.205 -19.606 1.00 98.69 79 VAL A CA 1
ATOM 604 C C . VAL A 1 79 ? 26.228 0.163 -19.009 1.00 98.69 79 VAL A C 1
ATOM 606 O O . VAL A 1 79 ? 26.989 0.945 -19.575 1.00 98.69 79 VAL A O 1
ATOM 609 N N . ALA A 1 80 ? 25.687 0.411 -17.828 1.00 98.44 80 ALA A N 1
ATOM 610 C CA . ALA A 1 80 ? 26.107 1.437 -16.888 1.00 98.44 80 ALA A CA 1
ATOM 611 C C . ALA A 1 80 ? 26.344 0.780 -15.519 1.00 98.44 80 ALA A C 1
ATOM 613 O O . ALA A 1 80 ? 26.070 -0.402 -15.339 1.00 98.44 80 ALA A O 1
ATOM 614 N N . LEU A 1 81 ? 26.913 1.520 -14.566 1.00 96.06 81 LEU A N 1
ATOM 615 C CA . LEU A 1 81 ? 27.311 0.958 -13.263 1.00 96.06 81 LEU A CA 1
ATOM 616 C C . LEU A 1 81 ? 26.555 1.559 -12.076 1.00 96.06 81 LEU A C 1
ATOM 618 O O . LEU A 1 81 ? 26.874 1.225 -10.938 1.00 96.06 81 LEU A O 1
ATOM 622 N N . HIS A 1 82 ? 25.633 2.498 -12.321 1.00 94.94 82 HIS A N 1
ATOM 623 C CA . HIS A 1 82 ? 24.836 3.118 -11.267 1.00 94.94 82 HIS A CA 1
ATOM 624 C C . HIS A 1 82 ? 23.675 3.941 -11.860 1.00 94.94 82 HIS A C 1
ATOM 626 O O . HIS A 1 82 ? 23.932 5.000 -12.453 1.00 94.94 82 HIS A O 1
ATOM 632 N N . PRO A 1 83 ? 22.405 3.569 -11.620 1.00 95.06 83 PRO A N 1
ATOM 633 C CA . PRO A 1 83 ? 21.269 4.199 -12.291 1.00 95.06 83 PRO A CA 1
ATOM 634 C C . PRO A 1 83 ? 20.977 5.643 -11.834 1.00 95.06 83 PRO A C 1
ATOM 636 O O . PRO A 1 83 ? 20.488 6.452 -12.619 1.00 95.06 83 PRO A O 1
ATOM 639 N N . SER A 1 84 ? 21.339 6.043 -10.606 1.00 91.56 84 SER A N 1
ATOM 640 C CA . SER A 1 84 ? 21.269 7.470 -10.218 1.00 91.56 84 SER A CA 1
ATOM 641 C C . SER A 1 84 ? 22.372 8.348 -10.827 1.00 91.56 84 SER A C 1
ATOM 643 O O . SER A 1 84 ? 22.139 9.534 -11.048 1.00 91.56 84 SER A O 1
ATOM 645 N N . LEU A 1 85 ? 23.562 7.802 -11.115 1.00 93.56 85 LEU A N 1
ATOM 646 C CA . LEU A 1 85 ? 24.706 8.584 -11.619 1.00 93.56 85 LEU A CA 1
ATOM 647 C C . LEU A 1 85 ? 24.820 8.569 -13.149 1.00 93.56 85 LEU A C 1
ATOM 649 O O . LEU A 1 85 ? 25.502 9.421 -13.718 1.00 93.56 85 LEU A O 1
ATOM 653 N N . THR A 1 86 ? 24.186 7.599 -13.811 1.00 97.06 86 THR A N 1
ATOM 654 C CA . THR A 1 86 ? 24.204 7.439 -15.269 1.00 97.06 86 THR A CA 1
ATOM 655 C C . THR A 1 86 ? 22.777 7.443 -15.790 1.00 97.06 86 THR A C 1
ATOM 657 O O . THR A 1 86 ? 22.072 6.444 -15.657 1.00 97.06 86 THR A O 1
ATOM 660 N N . GLN A 1 87 ? 22.344 8.567 -16.358 1.00 96.94 87 GLN A N 1
ATOM 661 C CA . GLN A 1 87 ? 20.950 8.770 -16.754 1.00 96.94 87 GLN A CA 1
ATOM 662 C C . GLN A 1 87 ? 20.822 9.089 -18.244 1.00 96.94 87 GLN A C 1
ATOM 664 O O . GLN A 1 87 ? 21.551 9.937 -18.763 1.00 96.94 87 GLN A O 1
ATOM 669 N N . LEU A 1 88 ? 19.862 8.450 -18.912 1.00 98.44 88 LEU A N 1
ATOM 670 C CA . LEU A 1 88 ? 19.330 8.889 -20.200 1.00 98.44 88 LEU A CA 1
ATOM 671 C C . LEU A 1 88 ? 18.083 9.730 -19.938 1.00 98.44 88 LEU A C 1
ATOM 673 O O . LEU A 1 88 ? 17.160 9.270 -19.265 1.00 98.44 88 LEU A O 1
ATOM 677 N N . ILE A 1 89 ? 18.067 10.959 -20.445 1.00 97.88 89 ILE A N 1
ATOM 678 C CA . ILE A 1 89 ? 17.048 11.951 -20.097 1.00 97.88 89 ILE A CA 1
ATOM 679 C C . ILE A 1 89 ? 16.378 12.452 -21.367 1.00 97.88 89 ILE A C 1
ATOM 681 O O . ILE A 1 89 ? 17.042 12.973 -22.262 1.00 97.88 89 ILE A O 1
ATOM 685 N N . LEU A 1 90 ? 15.056 12.341 -21.414 1.00 98.31 90 LEU A N 1
ATOM 686 C CA . LEU A 1 90 ? 14.217 12.994 -22.407 1.00 98.31 90 LEU A CA 1
ATOM 687 C C . LEU A 1 90 ? 13.840 14.395 -21.901 1.00 98.31 90 LEU A C 1
ATOM 689 O O . LEU A 1 90 ? 13.138 14.499 -20.892 1.00 98.31 90 LEU A O 1
ATOM 693 N N . PRO A 1 91 ? 14.255 15.482 -22.575 1.00 97.62 91 PRO A N 1
ATOM 694 C CA . PRO A 1 91 ? 13.848 16.826 -22.183 1.00 97.62 91 PRO A CA 1
ATOM 695 C C . PRO A 1 91 ? 12.324 17.010 -22.232 1.00 97.62 91 PRO A C 1
ATOM 697 O O . PRO A 1 91 ? 11.644 16.477 -23.117 1.00 97.62 91 PRO A O 1
ATOM 700 N N . ASP A 1 92 ? 11.781 17.800 -21.309 1.00 97.31 92 ASP A N 1
ATOM 701 C CA . ASP A 1 92 ? 10.368 18.188 -21.320 1.00 97.31 92 ASP A CA 1
ATOM 702 C C . ASP A 1 92 ? 9.987 18.889 -22.633 1.00 97.31 92 ASP A C 1
ATOM 704 O O . ASP A 1 92 ? 10.751 19.688 -23.180 1.00 97.31 92 ASP A O 1
ATOM 708 N N . GLY A 1 93 ? 8.789 18.603 -23.148 1.00 97.88 93 GLY A N 1
ATOM 709 C CA . GLY A 1 93 ? 8.290 19.245 -24.363 1.00 97.88 93 GLY A CA 1
ATOM 710 C C . GLY A 1 93 ? 8.963 18.767 -25.655 1.00 97.88 93 GLY A C 1
ATOM 711 O O . GLY A 1 93 ? 8.845 19.442 -26.680 1.00 97.88 93 GLY A O 1
ATOM 712 N N . THR A 1 94 ? 9.654 17.618 -25.649 1.00 98.38 94 THR A N 1
ATOM 713 C CA . THR A 1 94 ? 10.355 17.113 -26.841 1.00 98.38 94 THR A CA 1
ATOM 714 C C . THR A 1 94 ? 9.352 16.852 -27.976 1.00 98.38 94 THR A C 1
ATOM 716 O O . THR A 1 94 ? 8.471 16.001 -27.812 1.00 98.38 94 THR A O 1
ATOM 719 N N . PRO A 1 95 ? 9.464 17.517 -29.151 1.00 97.69 95 PRO A N 1
ATOM 720 C CA . PRO A 1 95 ? 8.404 17.543 -30.168 1.00 97.69 95 PRO A CA 1
ATOM 721 C C . PRO A 1 95 ? 7.889 16.173 -30.625 1.00 97.69 95 PRO A C 1
ATOM 723 O O . PRO A 1 95 ? 6.691 16.007 -30.847 1.00 97.69 95 PRO A O 1
ATOM 726 N N . ALA A 1 96 ? 8.767 15.171 -30.735 1.00 95.50 96 ALA A N 1
ATOM 727 C CA . ALA A 1 96 ? 8.394 13.835 -31.201 1.00 95.50 96 ALA A CA 1
ATOM 728 C C . ALA A 1 96 ? 7.527 13.043 -30.199 1.00 95.50 96 ALA A C 1
ATOM 730 O O . ALA A 1 96 ? 6.869 12.074 -30.589 1.00 95.50 96 ALA A O 1
ATOM 731 N N . PHE A 1 97 ? 7.506 13.466 -28.932 1.00 98.31 97 PHE A N 1
ATOM 732 C CA . PHE A 1 97 ? 6.789 12.830 -27.823 1.00 98.31 97 PHE A CA 1
ATOM 733 C C . PHE A 1 97 ? 5.543 13.623 -27.388 1.00 98.31 97 PHE A C 1
ATOM 735 O O . PHE A 1 97 ? 4.857 13.231 -26.444 1.00 98.31 97 PHE A O 1
ATOM 742 N N . GLN A 1 98 ? 5.221 14.714 -28.091 1.00 97.69 98 GLN A N 1
ATOM 743 C CA . GLN A 1 98 ? 4.041 15.539 -27.832 1.00 97.69 98 GLN A CA 1
ATOM 744 C C . GLN A 1 98 ? 2.789 15.042 -28.568 1.00 97.69 98 GLN A C 1
ATOM 746 O O . GLN A 1 98 ? 2.860 14.319 -29.567 1.00 97.69 98 GLN A O 1
ATOM 751 N N . GLY A 1 99 ? 1.631 15.512 -28.098 1.00 95.50 99 GLY A N 1
ATOM 752 C CA . GLY A 1 99 ? 0.331 15.306 -28.735 1.00 95.50 99 GLY A CA 1
ATOM 753 C C . GLY A 1 99 ? -0.276 13.922 -28.502 1.00 95.50 99 GLY A C 1
ATOM 754 O O . GLY A 1 99 ? 0.235 13.107 -27.741 1.00 95.50 99 GLY A O 1
ATOM 755 N N . VAL A 1 100 ? -1.403 13.664 -29.166 1.00 95.44 100 VAL A N 1
ATOM 756 C CA . VAL A 1 100 ? -2.090 12.366 -29.112 1.00 95.44 100 VAL A CA 1
ATOM 757 C C . VAL A 1 100 ? -1.438 11.408 -30.106 1.00 95.44 100 VAL A C 1
ATOM 759 O O . VAL A 1 100 ? -1.320 11.720 -31.290 1.00 95.44 100 VAL A O 1
ATOM 762 N N . GLY A 1 101 ? -1.041 10.227 -29.642 1.00 94.50 101 GLY A N 1
ATOM 763 C CA . GLY A 1 101 ? -0.495 9.176 -30.494 1.00 94.50 101 GLY A CA 1
ATOM 764 C C . GLY A 1 101 ? -0.070 7.955 -29.692 1.00 94.50 101 GLY A C 1
ATOM 765 O O . GLY A 1 101 ? -0.130 7.968 -28.463 1.00 94.50 101 GLY A O 1
ATOM 766 N N . SER A 1 102 ? 0.378 6.911 -30.393 1.00 95.88 102 SER A N 1
ATOM 767 C CA . SER A 1 102 ? 0.954 5.719 -29.764 1.00 95.88 102 SER A CA 1
ATOM 768 C C . SER A 1 102 ? 2.175 6.076 -28.920 1.00 95.88 102 SER A C 1
ATOM 770 O O . SER A 1 102 ? 2.842 7.089 -29.193 1.00 95.88 102 SER A O 1
ATOM 772 N N . ALA A 1 103 ? 2.487 5.202 -27.960 1.00 97.19 103 ALA A N 1
ATOM 773 C CA . ALA A 1 103 ? 3.725 5.283 -27.205 1.00 97.19 103 ALA A CA 1
ATOM 774 C C . ALA A 1 103 ? 4.925 5.401 -28.142 1.00 97.19 103 ALA A C 1
ATOM 776 O O . ALA A 1 103 ? 4.974 4.797 -29.220 1.00 97.19 103 ALA A O 1
ATOM 777 N N . LYS A 1 104 ? 5.883 6.204 -27.707 1.00 98.38 104 LYS A N 1
ATOM 778 C CA . LYS A 1 104 ? 7.191 6.364 -28.309 1.00 98.38 104 LYS A CA 1
ATOM 779 C C . LYS A 1 104 ? 8.205 6.152 -27.200 1.00 98.38 104 LYS A C 1
ATOM 781 O O . LYS A 1 104 ? 8.122 6.796 -26.157 1.00 98.38 104 LYS A O 1
ATOM 786 N N . ALA A 1 105 ? 9.124 5.226 -27.421 1.00 98.44 105 ALA A N 1
ATOM 787 C CA . ALA A 1 105 ? 10.059 4.831 -26.388 1.00 98.44 105 ALA A CA 1
ATOM 788 C C . ALA A 1 105 ? 11.284 5.746 -26.339 1.00 98.44 105 ALA A C 1
ATOM 790 O O . ALA A 1 105 ? 11.714 6.250 -27.383 1.00 98.44 105 ALA A O 1
ATOM 791 N N . LEU A 1 106 ? 11.865 5.911 -25.151 1.00 98.38 106 LEU A N 1
ATOM 792 C CA . LEU A 1 106 ? 13.231 6.410 -25.002 1.00 98.38 106 LEU A CA 1
ATOM 793 C C . LEU A 1 106 ? 14.226 5.341 -25.489 1.00 98.38 106 LEU A C 1
ATOM 795 O O . LEU A 1 106 ? 15.058 5.635 -26.347 1.00 98.38 106 LEU A O 1
ATOM 799 N N . ILE A 1 107 ? 14.071 4.089 -25.040 1.00 98.88 107 ILE A N 1
ATOM 800 C CA . ILE A 1 107 ? 14.768 2.910 -25.581 1.00 98.88 107 ILE A CA 1
ATOM 801 C C . ILE A 1 107 ? 13.748 1.905 -26.126 1.00 98.88 107 ILE A C 1
ATOM 803 O O . ILE A 1 107 ? 12.792 1.556 -25.438 1.00 98.88 107 ILE A O 1
ATOM 807 N N . GLU A 1 108 ? 13.976 1.390 -27.334 1.00 98.88 108 GLU A N 1
ATOM 808 C CA . GLU A 1 108 ? 13.149 0.347 -27.955 1.00 98.88 108 GLU A CA 1
ATOM 809 C C . GLU A 1 108 ? 14.014 -0.851 -28.360 1.00 98.88 108 GLU A C 1
ATOM 811 O O . GLU A 1 108 ? 14.967 -0.695 -29.133 1.00 98.88 108 GLU A O 1
ATOM 816 N N . SER A 1 109 ? 13.700 -2.051 -27.864 1.00 98.88 109 SER A N 1
ATOM 817 C CA . SER A 1 109 ? 14.417 -3.259 -28.285 1.00 98.88 109 SER A CA 1
ATOM 818 C C . SER A 1 109 ? 13.928 -3.791 -29.631 1.00 98.88 109 SER A C 1
ATOM 820 O O . SER A 1 109 ? 12.780 -3.590 -30.023 1.00 98.88 109 SER A O 1
ATOM 822 N N . ALA A 1 110 ? 14.777 -4.550 -30.327 1.00 98.56 110 ALA A N 1
ATOM 823 C CA . ALA A 1 110 ? 14.312 -5.378 -31.434 1.00 98.56 110 ALA A CA 1
ATOM 824 C C . ALA A 1 110 ? 13.340 -6.471 -30.944 1.00 98.56 110 ALA A C 1
ATOM 826 O O . ALA A 1 110 ? 13.352 -6.852 -29.770 1.00 98.56 110 ALA A O 1
ATOM 827 N N . HIS A 1 111 ? 12.528 -6.991 -31.868 1.00 98.12 111 HIS A N 1
ATOM 828 C CA . HIS A 1 111 ? 11.701 -8.173 -31.629 1.00 98.12 111 HIS A CA 1
ATOM 829 C C . HIS A 1 111 ? 12.570 -9.428 -31.519 1.00 98.12 111 HIS A C 1
ATOM 831 O O . HIS A 1 111 ? 13.390 -9.702 -32.400 1.00 98.12 111 HIS A O 1
ATOM 837 N N . GLY A 1 112 ? 12.351 -10.215 -30.466 1.00 96.88 112 GLY A N 1
ATOM 838 C CA . GLY A 1 112 ? 13.177 -11.384 -30.176 1.00 96.88 112 GLY A CA 1
ATOM 839 C C . GLY A 1 112 ? 14.624 -11.011 -29.827 1.00 96.88 112 GLY A C 1
ATOM 840 O O . GLY A 1 112 ? 14.932 -9.877 -29.473 1.00 96.88 112 GLY A O 1
ATOM 841 N N . GLY A 1 113 ? 15.531 -11.982 -29.902 1.00 97.06 113 GLY A N 1
ATOM 842 C CA . GLY A 1 113 ? 16.921 -11.783 -29.488 1.00 97.06 113 GLY A CA 1
ATOM 843 C C . GLY A 1 113 ? 17.116 -11.829 -27.972 1.00 97.06 113 GLY A C 1
ATOM 844 O O . GLY A 1 113 ? 16.229 -12.241 -27.222 1.00 97.06 113 GLY A O 1
ATOM 845 N N . ASP A 1 114 ? 18.312 -11.452 -27.538 1.00 97.12 114 ASP A N 1
ATOM 846 C CA . ASP A 1 114 ? 18.830 -11.655 -26.188 1.00 97.12 114 ASP A CA 1
ATOM 847 C C . ASP A 1 114 ? 19.497 -10.388 -25.625 1.00 97.12 114 ASP A C 1
ATOM 849 O O . ASP A 1 114 ? 20.446 -10.477 -24.841 1.00 97.12 114 ASP A O 1
ATOM 853 N N . ALA A 1 115 ? 18.997 -9.217 -26.033 1.00 98.50 115 ALA A N 1
ATOM 854 C CA . ALA A 1 115 ? 19.505 -7.914 -25.621 1.00 98.50 115 ALA A CA 1
ATOM 855 C C . ALA A 1 115 ? 19.592 -7.759 -24.091 1.00 98.50 115 ALA A C 1
ATOM 857 O O . ALA A 1 115 ? 18.808 -8.352 -23.346 1.00 98.50 115 ALA A O 1
ATOM 858 N N . ILE A 1 116 ? 20.546 -6.942 -23.637 1.00 98.75 116 ILE A N 1
ATOM 859 C CA . ILE A 1 116 ? 20.771 -6.639 -22.220 1.00 98.75 116 ILE A CA 1
ATOM 860 C C . ILE A 1 116 ? 20.749 -5.124 -21.999 1.00 98.75 116 ILE A C 1
ATOM 862 O O . ILE A 1 116 ? 21.415 -4.390 -22.729 1.00 98.75 116 ILE A O 1
ATOM 866 N N . VAL A 1 117 ? 20.033 -4.656 -20.977 1.00 98.81 117 VAL A N 1
ATOM 867 C CA . VAL A 1 117 ? 20.110 -3.276 -20.470 1.00 98.81 117 VAL A CA 1
ATOM 868 C C . VAL A 1 117 ? 20.396 -3.337 -18.972 1.00 98.81 117 VAL A C 1
ATOM 870 O O . VAL A 1 117 ? 19.603 -3.904 -18.228 1.00 98.81 117 VAL A O 1
ATOM 873 N N . SER A 1 118 ? 21.536 -2.792 -18.543 1.00 98.62 118 SER A N 1
ATOM 874 C CA . SER A 1 118 ? 22.030 -2.932 -17.167 1.00 98.62 118 SER A CA 1
ATOM 875 C C . SER A 1 118 ? 22.489 -1.591 -16.579 1.00 98.62 118 SER A C 1
ATOM 877 O O . SER A 1 118 ? 23.211 -0.844 -17.248 1.00 98.62 118 SER A O 1
ATOM 879 N N . GLY A 1 119 ? 22.066 -1.277 -15.349 1.00 98.25 119 GLY A N 1
ATOM 880 C CA . GLY A 1 119 ? 22.631 -0.199 -14.516 1.00 98.25 119 GLY A CA 1
ATOM 881 C C . GLY A 1 119 ? 22.256 1.244 -14.889 1.00 98.25 119 GLY A C 1
ATOM 882 O O . GLY A 1 119 ? 22.929 2.182 -14.444 1.00 98.25 119 GLY A O 1
ATOM 883 N N . LEU A 1 120 ? 21.254 1.447 -15.755 1.00 98.31 120 LEU A N 1
ATOM 884 C CA . LEU A 1 120 ? 20.867 2.758 -16.301 1.00 98.31 120 LEU A CA 1
ATOM 885 C C . LEU A 1 120 ? 19.700 3.401 -15.542 1.00 98.31 120 LEU A C 1
ATOM 887 O O . LEU A 1 120 ? 18.712 2.747 -15.221 1.00 98.31 120 LEU A O 1
ATOM 891 N N . GLY A 1 121 ? 19.770 4.716 -15.340 1.00 98.19 121 GLY A N 1
ATOM 892 C CA . GLY A 1 121 ? 18.607 5.536 -15.015 1.00 98.19 121 GLY A CA 1
ATOM 893 C C . GLY A 1 121 ? 17.928 6.033 -16.287 1.00 98.19 121 GLY A C 1
ATOM 894 O O . GLY A 1 121 ? 18.600 6.533 -17.189 1.00 98.19 121 GLY A O 1
ATOM 895 N N . LEU A 1 122 ? 16.608 5.929 -16.365 1.00 98.56 122 LEU A N 1
ATOM 896 C CA . LEU A 1 122 ? 15.818 6.398 -17.501 1.00 98.56 122 LEU A CA 1
ATOM 897 C C . LEU A 1 122 ? 14.829 7.451 -17.012 1.00 98.56 122 LEU A C 1
ATOM 899 O O . LEU A 1 122 ? 14.012 7.148 -16.152 1.00 98.56 122 LEU A O 1
ATOM 903 N N . PHE A 1 123 ? 14.897 8.672 -17.542 1.00 97.06 123 PHE A N 1
ATOM 904 C CA . PHE A 1 123 ? 13.988 9.755 -17.168 1.00 97.06 123 PHE A CA 1
ATOM 905 C C . PHE A 1 123 ? 13.275 10.313 -18.398 1.00 97.06 123 PHE A C 1
ATOM 907 O O . PHE A 1 123 ? 13.920 10.813 -19.320 1.00 97.06 123 PHE A O 1
ATOM 914 N N . THR A 1 124 ? 11.946 10.260 -18.417 1.00 97.12 124 THR A N 1
ATOM 915 C CA . THR A 1 124 ? 11.119 10.720 -19.544 1.00 97.12 124 THR A CA 1
ATOM 916 C C . THR A 1 124 ? 10.626 12.166 -19.411 1.00 97.12 124 THR A C 1
ATOM 918 O O . THR A 1 124 ? 9.903 12.643 -20.287 1.00 97.12 124 THR A O 1
ATOM 921 N N . GLY A 1 125 ? 11.028 12.888 -18.358 1.00 94.62 125 GLY A N 1
ATOM 922 C CA . GLY A 1 125 ? 10.486 14.209 -18.023 1.00 94.62 125 GLY A CA 1
ATOM 923 C C . GLY A 1 125 ? 9.053 14.125 -17.483 1.00 94.62 125 GLY A C 1
ATOM 924 O O . GLY A 1 125 ? 8.525 13.036 -17.298 1.00 94.62 125 GLY A O 1
ATOM 925 N N . GLY A 1 126 ? 8.405 15.266 -17.243 1.00 95.25 126 GLY A N 1
ATOM 926 C CA . GLY A 1 126 ? 6.992 15.362 -16.843 1.00 95.25 126 GLY A CA 1
ATOM 927 C C . GLY A 1 126 ? 6.051 15.840 -17.960 1.00 95.25 126 GLY A C 1
ATOM 928 O O . GLY A 1 126 ? 4.834 15.716 -17.836 1.00 95.25 126 GLY A O 1
ATOM 929 N N . ILE A 1 127 ? 6.584 16.362 -19.073 1.00 97.06 127 ILE A N 1
ATOM 930 C CA . ILE A 1 127 ? 5.818 16.983 -20.171 1.00 97.06 127 ILE A CA 1
ATOM 931 C C . ILE A 1 127 ? 6.072 16.244 -21.492 1.00 97.06 127 ILE A C 1
ATOM 933 O O . ILE A 1 127 ? 6.401 16.853 -22.509 1.00 97.06 127 ILE A O 1
ATOM 937 N N . ASN A 1 128 ? 5.955 14.914 -21.501 1.00 98.12 128 ASN A N 1
ATOM 938 C CA . ASN A 1 128 ? 6.123 14.084 -22.700 1.00 98.12 128 ASN A CA 1
ATOM 939 C C . ASN A 1 128 ? 5.028 13.004 -22.775 1.00 98.12 128 ASN A C 1
ATOM 941 O O . ASN A 1 128 ? 5.286 11.838 -22.486 1.00 98.12 128 ASN A O 1
ATOM 945 N N . PRO A 1 129 ? 3.790 13.354 -23.174 1.00 97.81 129 PRO A N 1
ATOM 946 C CA . PRO A 1 129 ? 2.624 12.489 -22.981 1.00 97.81 129 PRO A CA 1
ATOM 947 C C . PRO A 1 129 ? 2.647 11.172 -23.769 1.00 97.81 129 PRO A C 1
ATOM 949 O O . PRO A 1 129 ? 1.871 10.259 -23.497 1.00 97.81 129 PRO A O 1
ATOM 952 N N . ARG A 1 130 ? 3.518 11.055 -24.775 1.00 98.31 130 ARG A N 1
ATOM 953 C CA . ARG A 1 130 ? 3.694 9.816 -25.541 1.00 98.31 130 ARG A CA 1
ATOM 954 C C . ARG A 1 130 ? 4.874 8.972 -25.071 1.00 98.31 130 ARG A C 1
ATOM 956 O O . ARG A 1 130 ? 5.111 7.929 -25.672 1.00 98.31 130 ARG A O 1
ATOM 963 N N . ALA A 1 131 ? 5.626 9.409 -24.068 1.00 98.56 131 ALA A N 1
ATOM 964 C CA . ALA A 1 131 ? 6.823 8.710 -23.629 1.00 98.56 131 ALA A CA 1
ATOM 965 C C . ALA A 1 131 ? 6.497 7.401 -22.902 1.00 98.56 131 ALA A C 1
ATOM 967 O O . ALA A 1 131 ? 5.556 7.331 -22.119 1.00 98.56 131 ALA A O 1
ATOM 968 N N . THR A 1 132 ? 7.305 6.383 -23.184 1.00 98.56 132 THR A N 1
ATOM 969 C CA . THR A 1 132 ? 7.556 5.204 -22.345 1.00 98.56 132 THR A CA 1
ATOM 970 C C . THR A 1 132 ? 9.074 5.081 -22.238 1.00 98.56 132 THR A C 1
ATOM 972 O O . THR A 1 132 ? 9.779 5.334 -23.221 1.00 98.56 132 THR A O 1
ATOM 975 N N . ALA A 1 133 ? 9.623 4.782 -21.066 1.00 98.62 133 ALA A N 1
ATOM 976 C CA . ALA A 1 133 ? 11.074 4.816 -20.895 1.00 98.62 133 ALA A CA 1
ATOM 977 C C . ALA A 1 133 ? 11.746 3.611 -21.575 1.00 98.62 133 ALA A C 1
ATOM 979 O O . ALA A 1 133 ? 12.740 3.771 -22.289 1.00 98.62 133 ALA A O 1
ATOM 980 N N . LEU A 1 134 ? 11.170 2.417 -21.428 1.00 98.88 134 LEU A N 1
ATOM 981 C CA . LEU A 1 134 ? 11.663 1.205 -22.075 1.00 98.88 134 LEU A CA 1
ATOM 982 C C . LEU A 1 134 ? 10.518 0.432 -22.729 1.00 98.88 134 LEU A C 1
ATOM 984 O O . LEU A 1 134 ? 9.658 -0.112 -22.042 1.00 98.88 134 LEU A O 1
ATOM 988 N N . LEU A 1 135 ? 10.546 0.340 -24.061 1.00 98.88 135 LEU A N 1
ATOM 989 C CA . LEU A 1 135 ? 9.669 -0.537 -24.833 1.00 98.88 135 LEU A CA 1
ATOM 990 C C . LEU A 1 135 ? 10.435 -1.806 -25.218 1.00 98.88 135 LEU A C 1
ATOM 992 O O . LEU A 1 135 ? 11.394 -1.772 -25.993 1.00 98.88 135 LEU A O 1
ATOM 996 N N . TRP A 1 136 ? 10.011 -2.930 -24.651 1.00 98.88 136 TRP A N 1
ATOM 997 C CA . TRP A 1 136 ? 10.716 -4.199 -24.717 1.00 98.88 136 TRP A CA 1
ATOM 998 C C . TRP A 1 136 ? 9.950 -5.238 -25.532 1.00 98.88 136 TRP A C 1
ATOM 1000 O O . TRP A 1 136 ? 8.841 -5.657 -25.199 1.00 98.88 136 TRP A O 1
ATOM 1010 N N . HIS A 1 137 ? 10.591 -5.685 -26.600 1.00 98.81 137 HIS A N 1
ATOM 1011 C CA . HIS A 1 137 ? 10.130 -6.726 -27.514 1.00 98.81 137 HIS A CA 1
ATOM 1012 C C . HIS A 1 137 ? 11.069 -7.942 -27.540 1.00 98.81 137 HIS A C 1
ATOM 1014 O O . HIS A 1 137 ? 10.839 -8.879 -28.312 1.00 98.81 137 HIS A O 1
ATOM 1020 N N . ALA A 1 138 ? 12.155 -7.917 -26.760 1.00 98.69 138 ALA A N 1
ATOM 1021 C CA . ALA A 1 138 ? 13.195 -8.931 -26.842 1.00 98.69 138 ALA A CA 1
ATOM 1022 C C . ALA A 1 138 ? 12.719 -10.292 -26.307 1.00 98.69 138 ALA A C 1
ATOM 1024 O O . ALA A 1 138 ? 11.700 -10.401 -25.624 1.00 98.69 138 ALA A O 1
ATOM 1025 N N . GLY A 1 139 ? 13.425 -11.358 -26.683 1.00 98.19 139 GLY A N 1
ATOM 1026 C CA . GLY A 1 139 ? 12.997 -12.732 -26.424 1.00 98.19 139 GLY A CA 1
ATOM 1027 C C . GLY A 1 139 ? 13.249 -13.204 -24.991 1.00 98.19 139 GLY A C 1
ATOM 1028 O O . GLY A 1 139 ? 13.868 -12.519 -24.180 1.00 98.19 139 GLY A O 1
ATOM 1029 N N . ALA A 1 140 ? 12.845 -14.445 -24.710 1.00 97.06 140 ALA A N 1
ATOM 1030 C CA . ALA A 1 140 ? 12.925 -15.089 -23.392 1.00 97.06 140 ALA A CA 1
ATOM 1031 C C . ALA A 1 140 ? 14.339 -15.209 -22.784 1.00 97.06 140 ALA A C 1
ATOM 1033 O O . ALA A 1 140 ? 14.481 -15.642 -21.648 1.00 97.06 140 ALA A O 1
ATOM 1034 N N . GLN A 1 141 ? 15.399 -14.905 -23.538 1.00 96.25 141 GLN A N 1
ATOM 1035 C CA . GLN A 1 141 ? 16.787 -14.939 -23.052 1.00 96.25 141 GLN A CA 1
ATOM 1036 C C . GLN A 1 141 ? 17.353 -13.542 -22.774 1.00 96.25 141 GLN A C 1
ATOM 1038 O O . GLN A 1 141 ? 18.509 -13.414 -22.380 1.00 96.25 141 GLN A O 1
ATOM 1043 N N . SER A 1 142 ? 16.575 -12.494 -23.020 1.00 98.31 142 SER A N 1
ATOM 1044 C CA . SER A 1 142 ? 16.974 -11.105 -22.817 1.00 98.31 142 SER A CA 1
ATOM 1045 C C . SER A 1 142 ? 16.996 -10.720 -21.324 1.00 98.31 142 SER A C 1
ATOM 1047 O O . SER A 1 142 ? 16.470 -11.461 -20.489 1.00 98.31 142 SER A O 1
ATOM 1049 N N . LEU A 1 143 ? 17.662 -9.614 -20.974 1.00 98.62 143 LEU A N 1
ATOM 1050 C CA . LEU A 1 143 ? 17.856 -9.177 -19.584 1.00 98.62 143 LEU A CA 1
ATOM 1051 C C . LEU A 1 143 ? 17.687 -7.658 -19.436 1.00 98.62 143 LEU A C 1
ATOM 1053 O O . LEU A 1 143 ? 18.322 -6.885 -20.150 1.00 98.62 143 LEU A O 1
ATOM 1057 N N . VAL A 1 144 ? 16.909 -7.234 -18.447 1.00 98.81 144 VAL A N 1
ATOM 1058 C CA . VAL A 1 144 ? 16.915 -5.865 -17.923 1.00 98.81 144 VAL A CA 1
ATOM 1059 C C . VAL A 1 144 ? 17.241 -5.950 -16.437 1.00 98.81 144 VAL A C 1
ATOM 1061 O O . VAL A 1 144 ? 16.508 -6.592 -15.687 1.00 98.81 144 VAL A O 1
ATOM 1064 N N . GLU A 1 145 ? 18.341 -5.345 -15.998 1.00 97.88 145 GLU A N 1
ATOM 1065 C CA . GLU A 1 145 ? 18.751 -5.403 -14.591 1.00 97.88 145 GLU A CA 1
ATOM 1066 C C . GLU A 1 145 ? 19.258 -4.066 -14.054 1.00 97.88 145 GLU A C 1
ATOM 1068 O O . GLU A 1 145 ? 19.854 -3.285 -14.791 1.00 97.88 145 GLU A O 1
ATOM 1073 N N . ASP A 1 146 ? 19.048 -3.803 -12.763 1.00 97.62 146 ASP A N 1
ATOM 1074 C CA . ASP A 1 146 ? 19.573 -2.601 -12.088 1.00 97.62 146 ASP A CA 1
ATOM 1075 C C . ASP A 1 146 ? 19.214 -1.291 -12.826 1.00 97.62 146 ASP A C 1
ATOM 1077 O O . ASP A 1 146 ? 19.981 -0.328 -12.881 1.00 97.62 146 ASP A O 1
ATOM 1081 N N . VAL A 1 147 ? 18.039 -1.279 -13.465 1.00 98.62 147 VAL A N 1
ATOM 1082 C CA . VAL A 1 147 ? 17.492 -0.113 -14.164 1.00 98.62 147 VAL A CA 1
ATOM 1083 C C . VAL A 1 147 ? 16.521 0.605 -13.241 1.00 98.62 147 VAL A C 1
ATOM 1085 O O . VAL A 1 147 ? 15.642 -0.012 -12.633 1.00 98.62 147 VAL A O 1
ATOM 1088 N N . LYS A 1 148 ? 16.661 1.931 -13.179 1.00 98.12 148 LYS A N 1
ATOM 1089 C CA . LYS A 1 148 ? 15.737 2.805 -12.457 1.00 98.12 148 LYS A CA 1
ATOM 1090 C C . LYS A 1 148 ? 14.954 3.687 -13.419 1.00 98.12 148 LYS A C 1
ATOM 1092 O O . LYS A 1 148 ? 15.555 4.402 -14.222 1.00 98.12 148 LYS A O 1
ATOM 1097 N N . PHE A 1 149 ? 13.637 3.708 -13.280 1.00 98.06 149 PHE A N 1
ATOM 1098 C CA . PHE A 1 149 ? 12.756 4.622 -14.000 1.00 98.06 149 PHE A CA 1
ATOM 1099 C C . PHE A 1 149 ? 12.494 5.861 -13.138 1.00 98.06 149 PHE A C 1
ATOM 1101 O O . PHE A 1 149 ? 11.879 5.785 -12.086 1.00 98.06 149 PHE A O 1
ATOM 1108 N N . GLN A 1 150 ? 13.058 6.994 -13.532 1.00 95.44 150 GLN A N 1
ATOM 1109 C CA . GLN A 1 150 ? 13.037 8.245 -12.775 1.00 95.44 150 GLN A CA 1
ATOM 1110 C C . GLN A 1 150 ? 11.773 9.052 -13.109 1.00 95.44 150 GLN A C 1
ATOM 1112 O O . GLN A 1 150 ? 11.298 8.996 -14.240 1.00 95.44 150 GLN A O 1
ATOM 1117 N N . GLY A 1 151 ? 11.297 9.879 -12.177 1.00 90.31 151 GLY A N 1
ATOM 1118 C CA . GLY A 1 151 ? 10.126 10.747 -12.398 1.00 90.31 151 GLY A CA 1
ATOM 1119 C C . GLY A 1 151 ? 9.368 11.148 -11.133 1.00 90.31 151 GLY A C 1
ATOM 1120 O O . GLY A 1 151 ? 8.593 12.096 -11.150 1.00 90.31 151 GLY A O 1
ATOM 1121 N N . GLY A 1 152 ? 9.639 10.479 -10.018 1.00 89.12 152 GLY A N 1
ATOM 1122 C CA . GLY A 1 152 ? 9.049 10.730 -8.707 1.00 89.12 152 GLY A CA 1
ATOM 1123 C C . GLY A 1 152 ? 10.074 10.530 -7.591 1.00 89.12 152 GLY A C 1
ATOM 1124 O O . GLY A 1 152 ? 11.241 10.929 -7.718 1.00 89.12 152 GLY A O 1
ATOM 1125 N N . HIS A 1 153 ? 9.644 9.934 -6.478 1.00 86.12 153 HIS A N 1
ATOM 1126 C CA . HIS A 1 153 ? 10.449 9.816 -5.263 1.00 86.12 153 HIS A CA 1
ATOM 1127 C C . HIS A 1 153 ? 11.810 9.138 -5.492 1.00 86.12 153 HIS A C 1
ATOM 1129 O O . HIS A 1 153 ? 11.976 8.175 -6.236 1.00 86.12 153 HIS A O 1
ATOM 1135 N N . GLY A 1 154 ? 12.841 9.683 -4.842 1.00 85.69 154 GLY A N 1
ATOM 1136 C CA . GLY A 1 154 ? 14.210 9.175 -4.942 1.00 85.69 154 GLY A CA 1
ATOM 1137 C C . GLY A 1 154 ? 14.934 9.504 -6.253 1.00 85.69 154 GLY A C 1
ATOM 1138 O O . GLY A 1 154 ? 16.045 9.013 -6.450 1.00 85.69 154 GLY A O 1
ATOM 1139 N N . THR A 1 155 ? 14.341 10.287 -7.156 1.00 90.31 155 THR A N 1
ATOM 1140 C CA . THR A 1 155 ? 15.043 10.804 -8.340 1.00 90.31 155 THR A CA 1
ATOM 1141 C C . THR A 1 155 ? 16.043 11.888 -7.932 1.00 90.31 155 THR A C 1
ATOM 1143 O O . THR A 1 155 ? 15.683 12.824 -7.220 1.00 90.31 155 THR A O 1
ATOM 1146 N N . ASP A 1 156 ? 17.289 11.787 -8.402 1.00 87.88 156 ASP A N 1
ATOM 1147 C CA . ASP A 1 156 ? 18.334 12.789 -8.156 1.00 87.88 156 ASP A CA 1
ATOM 1148 C C . ASP A 1 156 ? 18.489 13.731 -9.362 1.00 87.88 156 ASP A C 1
ATOM 1150 O O . ASP A 1 156 ? 18.661 13.302 -10.517 1.00 87.88 156 ASP A O 1
ATOM 1154 N N . LEU A 1 157 ? 18.453 15.034 -9.081 1.00 86.69 157 LEU A N 1
ATOM 1155 C CA . LEU A 1 157 ? 18.662 16.098 -10.056 1.00 86.69 157 LEU A CA 1
ATOM 1156 C C . LEU A 1 157 ? 20.153 16.349 -10.312 1.00 86.69 157 LEU A C 1
ATOM 1158 O O . LEU A 1 157 ? 21.029 15.917 -9.563 1.00 86.69 157 LEU A O 1
ATOM 1162 N N . ALA A 1 158 ? 20.452 17.065 -11.399 1.00 85.19 158 ALA A N 1
ATOM 1163 C CA . ALA A 1 158 ? 21.824 17.347 -11.827 1.00 85.19 158 ALA A CA 1
ATOM 1164 C C . ALA A 1 158 ? 22.654 18.118 -10.782 1.00 85.19 158 ALA A C 1
ATOM 1166 O O . ALA A 1 158 ? 23.878 18.006 -10.761 1.00 85.19 158 ALA A O 1
ATOM 1167 N N . ASP A 1 159 ? 21.997 18.890 -9.917 1.00 88.50 159 ASP A N 1
ATOM 1168 C CA . ASP A 1 159 ? 22.620 19.646 -8.828 1.00 88.50 159 ASP A CA 1
ATOM 1169 C C . ASP A 1 159 ? 22.778 18.836 -7.525 1.00 88.50 159 ASP A C 1
ATOM 1171 O O . ASP A 1 159 ? 23.287 19.359 -6.533 1.00 88.50 159 ASP A O 1
ATOM 1175 N N . GLY A 1 160 ? 22.369 17.563 -7.527 1.00 86.38 160 GLY A N 1
ATOM 1176 C CA . GLY A 1 160 ? 22.408 16.668 -6.372 1.00 86.38 160 GLY A CA 1
ATOM 1177 C C . GLY A 1 160 ? 21.244 16.842 -5.395 1.00 86.38 160 GLY A C 1
ATOM 1178 O O . GLY A 1 160 ? 21.226 16.178 -4.357 1.00 86.38 160 GLY A O 1
ATOM 1179 N N . SER A 1 161 ? 20.280 17.718 -5.690 1.00 90.81 161 SER A N 1
ATOM 1180 C CA . SER A 1 161 ? 19.028 17.785 -4.938 1.00 90.81 161 SER A CA 1
ATOM 1181 C C . SER A 1 161 ? 18.095 16.626 -5.309 1.00 90.81 161 SER A C 1
ATOM 1183 O O . SER A 1 161 ? 18.207 16.025 -6.381 1.00 90.81 161 SER A O 1
ATOM 1185 N N . ARG A 1 162 ? 17.170 16.294 -4.401 1.00 89.62 162 ARG A N 1
ATOM 1186 C CA . ARG A 1 162 ? 16.127 15.298 -4.669 1.00 89.62 162 ARG A CA 1
ATOM 1187 C C . ARG A 1 162 ? 14.964 15.939 -5.405 1.00 89.62 162 ARG A C 1
ATOM 1189 O O . ARG A 1 162 ? 14.551 17.046 -5.068 1.00 89.62 162 ARG A O 1
ATOM 1196 N N . PHE A 1 163 ? 14.422 15.202 -6.362 1.00 89.62 163 PHE A N 1
ATOM 1197 C CA . PHE A 1 163 ? 13.175 15.538 -7.021 1.00 89.62 163 PHE A CA 1
ATOM 1198 C C . PHE A 1 163 ? 12.012 15.497 -6.026 1.00 89.62 163 PHE A C 1
ATOM 1200 O O . PHE A 1 163 ? 11.885 14.538 -5.261 1.00 89.62 163 PHE A O 1
ATOM 1207 N N . ASP A 1 164 ? 11.171 16.527 -6.060 1.00 89.81 164 ASP A N 1
ATOM 1208 C CA . ASP A 1 164 ? 9.930 16.599 -5.296 1.00 89.81 164 ASP A CA 1
ATOM 1209 C C . ASP A 1 164 ? 8.765 16.758 -6.284 1.00 89.81 164 ASP A C 1
ATOM 1211 O O . ASP A 1 164 ? 8.657 17.816 -6.916 1.00 89.81 164 ASP A O 1
ATOM 1215 N N . PRO A 1 165 ? 7.925 15.721 -6.466 1.00 90.81 165 PRO A N 1
ATOM 1216 C CA . PRO A 1 165 ? 6.786 15.788 -7.368 1.00 90.81 165 PRO A CA 1
ATOM 1217 C C . PRO A 1 165 ? 5.616 16.595 -6.784 1.00 90.81 165 PRO A C 1
ATOM 1219 O O . PRO A 1 165 ? 4.567 16.631 -7.421 1.00 90.81 165 PRO A O 1
ATOM 1222 N N . TYR A 1 166 ? 5.736 17.212 -5.598 1.00 92.12 166 TYR A N 1
ATOM 1223 C CA . TYR A 1 166 ? 4.620 17.859 -4.907 1.00 92.12 166 TYR A CA 1
ATOM 1224 C C . TYR A 1 166 ? 4.690 19.380 -4.844 1.00 92.12 166 TYR A C 1
ATOM 1226 O O . TYR A 1 166 ? 5.668 20.000 -4.432 1.00 92.12 166 TYR A O 1
ATOM 1234 N N . ASN A 1 167 ? 3.554 20.001 -5.133 1.00 93.06 167 ASN A N 1
ATOM 1235 C CA . ASN A 1 167 ? 3.227 21.344 -4.701 1.00 93.06 167 ASN A CA 1
ATOM 1236 C C . ASN A 1 167 ? 3.023 21.398 -3.171 1.00 93.06 167 ASN A C 1
ATOM 1238 O O . ASN A 1 167 ? 2.939 20.388 -2.474 1.00 93.06 167 ASN A O 1
ATOM 1242 N N . ALA A 1 168 ? 2.882 22.609 -2.629 1.00 89.50 168 ALA A N 1
ATOM 1243 C CA . ALA A 1 168 ? 2.881 22.845 -1.182 1.00 89.50 168 ALA A CA 1
ATOM 1244 C C . ALA A 1 168 ? 1.770 22.130 -0.379 1.00 89.50 168 ALA A C 1
ATOM 1246 O O . ALA A 1 168 ? 1.852 22.083 0.847 1.00 89.50 168 ALA A O 1
ATOM 1247 N N . ASN A 1 169 ? 0.718 21.621 -1.029 1.00 86.81 169 ASN A N 1
ATOM 1248 C CA . ASN A 1 169 ? -0.364 20.878 -0.379 1.00 86.81 169 ASN A CA 1
ATOM 1249 C C . ASN A 1 169 ? -0.486 19.422 -0.864 1.00 86.81 169 ASN A C 1
ATOM 1251 O O . ASN A 1 169 ? -1.497 18.794 -0.561 1.00 86.81 169 ASN A O 1
ATOM 1255 N N . HIS A 1 170 ? 0.522 18.899 -1.576 1.00 88.62 170 HIS A N 1
ATOM 1256 C CA . HIS A 1 170 ? 0.606 17.506 -2.033 1.00 88.62 170 HIS A CA 1
ATOM 1257 C C . HIS A 1 170 ? -0.584 17.074 -2.909 1.00 88.62 170 HIS A C 1
ATOM 1259 O O . HIS A 1 170 ? -1.107 15.972 -2.774 1.00 88.62 170 HIS A O 1
ATOM 1265 N N . THR A 1 171 ? -1.045 17.958 -3.799 1.00 90.00 171 THR A N 1
ATOM 1266 C CA . THR A 1 171 ? -2.184 17.685 -4.705 1.00 90.00 171 THR A CA 1
ATOM 1267 C C . THR A 1 171 ? -1.807 17.585 -6.184 1.00 90.00 171 THR A C 1
ATOM 1269 O O . THR A 1 171 ? -2.677 17.362 -7.024 1.00 90.00 171 THR A O 1
ATOM 1272 N N . GLY A 1 172 ? -0.537 17.792 -6.516 1.00 93.62 172 GLY A N 1
ATOM 1273 C CA . GLY A 1 172 ? -0.010 17.752 -7.878 1.00 93.62 172 GLY A CA 1
ATOM 1274 C C . GLY A 1 172 ? 1.414 18.296 -7.922 1.00 93.62 172 GLY A C 1
ATOM 1275 O O . GLY A 1 172 ? 1.934 18.708 -6.889 1.00 93.62 172 GLY A O 1
ATOM 1276 N N . ASP A 1 173 ? 2.005 18.362 -9.110 1.00 95.19 173 ASP A N 1
ATOM 1277 C CA . ASP A 1 173 ? 3.337 18.936 -9.335 1.00 95.19 173 ASP A CA 1
ATOM 1278 C C . ASP A 1 173 ? 3.386 20.457 -9.072 1.00 95.19 173 ASP A C 1
ATOM 1280 O O . ASP A 1 173 ? 2.381 21.150 -9.298 1.00 95.19 173 ASP A O 1
ATOM 1284 N N . PRO A 1 174 ? 4.521 21.021 -8.602 1.00 94.25 174 PRO A N 1
ATOM 1285 C CA . PRO A 1 174 ? 4.720 22.470 -8.548 1.00 94.25 174 PRO A CA 1
ATOM 1286 C C . PRO A 1 174 ? 4.559 23.167 -9.904 1.00 94.25 174 PRO A C 1
ATOM 1288 O O . PRO A 1 174 ? 4.077 24.302 -9.950 1.00 94.25 174 PRO A O 1
ATOM 1291 N N . ASP A 1 175 ? 4.971 22.512 -10.993 1.00 95.12 175 ASP A N 1
ATOM 1292 C CA . ASP A 1 175 ? 4.734 22.958 -12.359 1.00 95.12 175 ASP A CA 1
ATOM 1293 C C . ASP A 1 175 ? 3.415 22.358 -12.876 1.00 95.12 175 ASP A C 1
ATOM 1295 O O . ASP A 1 175 ? 3.350 21.169 -13.193 1.00 95.12 175 ASP A O 1
ATOM 1299 N N . PRO A 1 176 ? 2.350 23.161 -13.050 1.00 93.56 176 PRO A N 1
ATOM 1300 C CA . PRO A 1 176 ? 1.053 22.651 -13.488 1.00 93.56 176 PRO A CA 1
ATOM 1301 C C . PRO A 1 176 ? 1.061 22.062 -14.909 1.00 93.56 176 PRO A C 1
ATOM 1303 O O . PRO A 1 176 ? 0.075 21.437 -15.305 1.00 93.56 176 PRO A O 1
ATOM 1306 N N . ALA A 1 177 ? 2.124 22.263 -15.700 1.00 94.38 177 ALA A N 1
ATOM 1307 C CA . ALA A 1 177 ? 2.282 21.601 -16.993 1.00 94.38 177 ALA A CA 1
ATOM 1308 C C . ALA A 1 177 ? 2.685 20.120 -16.859 1.00 94.38 177 ALA A C 1
ATOM 1310 O O . ALA A 1 177 ? 2.413 19.332 -17.771 1.00 94.38 177 ALA A O 1
ATOM 1311 N N . LYS A 1 178 ? 3.293 19.729 -15.733 1.00 95.38 178 LYS A N 1
ATOM 1312 C CA . LYS A 1 178 ? 3.684 18.353 -15.417 1.00 95.38 178 LYS A CA 1
ATOM 1313 C C . LYS A 1 178 ? 2.530 17.634 -14.741 1.00 95.38 178 LYS A C 1
ATOM 1315 O O . LYS A 1 178 ? 2.362 17.636 -13.525 1.00 95.38 178 LYS A O 1
ATOM 1320 N N . ARG A 1 179 ? 1.681 17.029 -15.560 1.00 94.38 179 ARG A N 1
ATOM 1321 C CA . ARG A 1 179 ? 0.521 16.294 -15.066 1.00 94.38 179 ARG A CA 1
ATOM 1322 C C . ARG A 1 179 ? 0.943 14.871 -14.703 1.00 94.38 179 ARG A C 1
ATOM 1324 O O . ARG A 1 179 ? 1.454 14.159 -15.562 1.00 94.38 179 ARG A O 1
ATOM 1331 N N . TRP A 1 180 ? 0.686 14.448 -13.468 1.00 95.88 180 TRP A N 1
ATOM 1332 C CA . TRP A 1 180 ? 0.743 13.032 -13.092 1.00 95.88 180 TRP A CA 1
ATOM 1333 C C . TRP A 1 180 ? -0.168 12.197 -14.004 1.00 95.88 180 TRP A C 1
ATOM 1335 O O . TRP A 1 180 ? -1.139 12.729 -14.554 1.00 95.88 180 TRP A O 1
ATOM 1345 N N . ASP A 1 181 ? 0.128 10.910 -14.188 1.00 95.56 181 ASP A N 1
ATOM 1346 C CA . ASP A 1 181 ? -0.680 10.033 -15.054 1.00 95.56 181 ASP A CA 1
ATOM 1347 C C . ASP A 1 181 ? -0.861 10.555 -16.498 1.00 95.56 181 ASP A C 1
ATOM 1349 O O . ASP A 1 181 ? -1.953 10.568 -17.089 1.00 95.56 181 ASP A O 1
ATOM 1353 N N . ALA A 1 182 ? 0.206 11.097 -17.075 1.00 95.69 182 ALA A N 1
ATOM 1354 C CA . ALA A 1 182 ? 0.173 11.691 -18.407 1.00 95.69 182 ALA A CA 1
ATOM 1355 C C . ALA A 1 182 ? 1.012 10.950 -19.439 1.00 95.69 182 ALA A C 1
ATOM 1357 O O . ALA A 1 182 ? 0.932 11.320 -20.607 1.00 95.69 182 ALA A O 1
ATOM 1358 N N . GLN A 1 183 ? 1.766 9.928 -19.040 1.00 97.38 183 GLN A N 1
ATOM 1359 C CA . GLN A 1 183 ? 2.664 9.175 -19.911 1.00 97.38 183 GLN A CA 1
ATOM 1360 C C . GLN A 1 183 ? 2.250 7.705 -20.013 1.00 97.38 183 GLN A C 1
ATOM 1362 O O . GLN A 1 183 ? 1.454 7.196 -19.220 1.00 97.38 183 GLN A O 1
ATOM 1367 N N . TYR A 1 184 ? 2.793 7.011 -21.014 1.00 98.06 184 TYR A N 1
ATOM 1368 C CA . TYR A 1 184 ? 2.690 5.555 -21.096 1.00 98.06 184 TYR A CA 1
ATOM 1369 C C . TYR A 1 184 ? 3.511 4.908 -19.962 1.00 98.06 184 TYR A C 1
ATOM 1371 O O . TYR A 1 184 ? 4.211 5.619 -19.244 1.00 98.06 184 TYR A O 1
ATOM 1379 N N . PRO A 1 185 ? 3.413 3.582 -19.748 1.00 98.38 185 PRO A N 1
ATOM 1380 C CA . PRO A 1 185 ? 4.098 2.931 -18.637 1.00 98.38 185 PRO A CA 1
ATOM 1381 C C . PRO A 1 185 ? 5.611 3.146 -18.687 1.00 98.38 185 PRO A C 1
ATOM 1383 O O . PRO A 1 185 ? 6.172 3.255 -19.784 1.00 98.38 185 PRO A O 1
ATOM 1386 N N . SER A 1 186 ? 6.276 3.167 -17.535 1.00 98.38 186 SER A N 1
ATOM 1387 C CA . SER A 1 186 ? 7.730 3.337 -17.474 1.00 98.38 186 SER A CA 1
ATOM 1388 C C . SER A 1 186 ? 8.433 2.196 -18.216 1.00 98.38 186 SER A C 1
ATOM 1390 O O . SER A 1 186 ? 9.209 2.438 -19.146 1.00 98.38 186 SER A O 1
ATOM 1392 N N . LEU A 1 187 ? 8.063 0.954 -17.904 1.00 98.81 187 LEU A N 1
ATOM 1393 C CA . LEU A 1 187 ? 8.428 -0.249 -18.645 1.00 98.81 187 LEU A CA 1
ATOM 1394 C C . LEU A 1 187 ? 7.208 -0.820 -19.371 1.00 98.81 187 LEU A C 1
ATOM 1396 O O . LEU A 1 187 ? 6.211 -1.178 -18.748 1.00 98.81 187 LEU A O 1
ATOM 1400 N N . TRP A 1 188 ? 7.304 -0.987 -20.688 1.00 98.88 188 TRP A N 1
ATOM 1401 C CA . TRP A 1 188 ? 6.310 -1.712 -21.469 1.00 98.88 188 TRP A CA 1
ATOM 1402 C C . TRP A 1 188 ? 6.943 -2.911 -22.177 1.00 98.88 188 TRP A C 1
ATOM 1404 O O . TRP A 1 188 ? 7.671 -2.756 -23.153 1.00 98.88 188 TRP A O 1
ATOM 1414 N N . VAL A 1 189 ? 6.624 -4.124 -21.729 1.00 98.88 189 VAL A N 1
ATOM 1415 C CA . VAL A 1 189 ? 6.924 -5.366 -22.447 1.00 98.88 189 VAL A CA 1
ATOM 1416 C C . VAL A 1 189 ? 5.753 -5.722 -23.362 1.00 98.88 189 VAL A C 1
ATOM 1418 O O . VAL A 1 189 ? 4.623 -5.900 -22.905 1.00 98.88 189 VAL A O 1
ATOM 1421 N N . ARG A 1 190 ? 5.999 -5.834 -24.670 1.00 98.50 190 ARG A N 1
ATOM 1422 C CA . ARG A 1 190 ? 4.951 -6.119 -25.661 1.00 98.50 190 ARG A CA 1
ATOM 1423 C C . ARG A 1 190 ? 5.373 -7.229 -26.614 1.00 98.50 190 ARG A C 1
ATOM 1425 O O . ARG A 1 190 ? 6.246 -7.015 -27.455 1.00 98.50 190 ARG A O 1
ATOM 1432 N N . GLY A 1 191 ? 4.762 -8.406 -26.495 1.00 98.00 191 GLY A N 1
ATOM 1433 C CA . GLY A 1 191 ? 5.121 -9.593 -27.288 1.00 98.00 191 GLY A CA 1
ATOM 1434 C C . GLY A 1 191 ? 6.503 -10.189 -27.000 1.00 98.00 191 GLY A C 1
ATOM 1435 O O . GLY A 1 191 ? 6.901 -11.134 -27.676 1.00 98.00 191 GLY A O 1
ATOM 1436 N N . GLY A 1 192 ? 7.240 -9.631 -26.034 1.00 97.44 192 GLY A N 1
ATOM 1437 C CA . GLY A 1 192 ? 8.556 -10.097 -25.598 1.00 97.44 192 GLY A CA 1
ATOM 1438 C C . GLY A 1 192 ? 8.513 -10.827 -24.254 1.00 97.44 192 GLY A C 1
ATOM 1439 O O . GLY A 1 192 ? 7.442 -11.083 -23.707 1.00 97.44 192 GLY A O 1
ATOM 1440 N N . GLY A 1 193 ? 9.690 -11.137 -23.717 1.00 98.00 193 GLY A N 1
ATOM 1441 C CA . GLY A 1 193 ? 9.889 -11.766 -22.409 1.00 98.00 193 GLY A CA 1
ATOM 1442 C C . GLY A 1 193 ? 11.320 -11.564 -21.912 1.00 98.00 193 GLY A C 1
ATOM 1443 O O . GLY A 1 193 ? 11.967 -10.585 -22.285 1.00 98.00 193 GLY A O 1
ATOM 1444 N N . GLY A 1 194 ? 11.824 -12.493 -21.101 1.00 97.81 194 GLY A N 1
ATOM 1445 C CA . GLY A 1 194 ? 13.177 -12.440 -20.531 1.00 97.81 194 GLY A CA 1
ATOM 1446 C C . GLY A 1 194 ? 13.199 -12.211 -19.021 1.00 97.81 194 GLY A C 1
ATOM 1447 O O . GLY A 1 194 ? 12.183 -12.362 -18.344 1.00 97.81 194 GLY A O 1
ATOM 1448 N N . THR A 1 195 ? 14.371 -11.870 -18.491 1.00 98.56 195 THR A N 1
ATOM 1449 C CA . THR A 1 195 ? 14.562 -11.609 -17.059 1.00 98.56 195 THR A CA 1
ATOM 1450 C C . THR A 1 195 ? 14.568 -10.109 -16.776 1.00 98.56 195 THR A C 1
ATOM 1452 O O . THR A 1 195 ? 15.297 -9.356 -17.418 1.00 98.56 195 THR A O 1
ATOM 1455 N N . PHE A 1 196 ? 13.819 -9.694 -15.759 1.00 98.81 196 PHE A N 1
ATOM 1456 C CA . PHE A 1 196 ? 13.770 -8.337 -15.223 1.00 98.81 196 PHE A CA 1
ATOM 1457 C C . PHE A 1 196 ? 14.156 -8.410 -13.747 1.00 98.81 196 PHE A C 1
ATOM 1459 O O . PHE A 1 196 ? 13.451 -9.046 -12.970 1.00 98.81 196 PHE A O 1
ATOM 1466 N N . ALA A 1 197 ? 15.291 -7.843 -13.347 1.00 98.12 197 ALA A N 1
ATOM 1467 C CA . ALA A 1 197 ? 15.832 -8.060 -12.004 1.00 98.12 197 ALA A CA 1
ATOM 1468 C C . ALA A 1 197 ? 16.306 -6.767 -11.343 1.00 98.12 197 ALA A C 1
ATOM 1470 O O . ALA A 1 197 ? 17.005 -5.981 -11.976 1.00 98.12 197 ALA A O 1
ATOM 1471 N N . ASN A 1 198 ? 15.997 -6.580 -10.056 1.00 97.31 198 ASN A N 1
ATOM 1472 C CA . ASN A 1 198 ? 16.454 -5.417 -9.287 1.00 97.31 198 ASN A CA 1
ATOM 1473 C C . ASN A 1 198 ? 16.070 -4.096 -9.985 1.00 97.31 198 ASN A C 1
ATOM 1475 O O . ASN A 1 198 ? 16.919 -3.268 -10.309 1.00 97.31 198 ASN A O 1
ATOM 1479 N N . LEU A 1 199 ? 14.784 -3.956 -10.310 1.00 98.44 199 LEU A N 1
ATOM 1480 C CA . LEU A 1 199 ? 14.251 -2.772 -10.981 1.00 98.44 199 LEU A CA 1
ATOM 1481 C C . LEU A 1 199 ? 13.518 -1.890 -9.978 1.00 98.44 199 LEU A C 1
ATOM 1483 O O . LEU A 1 199 ? 12.820 -2.399 -9.101 1.00 98.44 199 LEU A O 1
ATOM 1487 N N . TRP A 1 200 ? 13.634 -0.576 -10.147 1.00 98.19 200 TRP A N 1
ATOM 1488 C CA . TRP A 1 200 ? 12.877 0.387 -9.352 1.00 98.19 200 TRP A CA 1
ATOM 1489 C C . TRP A 1 200 ? 12.185 1.403 -10.256 1.00 98.19 200 TRP A C 1
ATOM 1491 O O . TRP A 1 200 ? 12.845 2.076 -11.051 1.00 98.19 200 TRP A O 1
ATOM 1501 N N . SER A 1 201 ? 10.864 1.514 -10.144 1.00 97.38 201 SER A N 1
ATOM 1502 C CA . SER A 1 201 ? 10.056 2.459 -10.916 1.00 97.38 201 SER A CA 1
ATOM 1503 C C . SER A 1 201 ? 9.273 3.396 -10.000 1.00 97.38 201 SER A C 1
ATOM 1505 O O . SER A 1 201 ? 8.140 3.078 -9.675 1.00 97.38 201 SER A O 1
ATOM 1507 N N . PRO A 1 202 ? 9.854 4.522 -9.559 1.00 94.88 202 PRO A N 1
ATOM 1508 C CA . PRO A 1 202 ? 9.123 5.575 -8.859 1.00 94.88 202 PRO A CA 1
ATOM 1509 C C . PRO A 1 202 ? 8.782 6.740 -9.805 1.00 94.88 202 PRO A C 1
ATOM 1511 O O . PRO A 1 202 ? 9.329 7.829 -9.637 1.00 94.88 202 PRO A O 1
ATOM 1514 N N . ASP A 1 203 ? 7.941 6.543 -10.826 1.00 95.12 203 ASP A N 1
ATOM 1515 C CA . ASP A 1 203 ? 7.616 7.574 -11.833 1.00 95.12 203 ASP A CA 1
ATOM 1516 C C . ASP A 1 203 ? 6.131 7.956 -11.818 1.00 95.12 203 ASP A C 1
ATOM 1518 O O . ASP A 1 203 ? 5.289 7.378 -12.502 1.00 95.12 203 ASP A O 1
ATOM 1522 N N . THR A 1 204 ? 5.815 9.023 -11.089 1.00 94.75 204 THR A N 1
ATOM 1523 C CA . THR A 1 204 ? 4.441 9.506 -10.915 1.00 94.75 204 THR A CA 1
ATOM 1524 C C . THR A 1 204 ? 3.768 9.987 -12.214 1.00 94.75 204 THR A C 1
ATOM 1526 O O . THR A 1 204 ? 2.538 10.115 -12.284 1.00 94.75 204 THR A O 1
ATOM 1529 N N . TYR A 1 205 ? 4.527 10.262 -13.280 1.00 96.50 205 TYR A N 1
ATOM 1530 C CA . TYR A 1 205 ? 3.949 10.697 -14.554 1.00 96.50 205 TYR A CA 1
ATOM 1531 C C . TYR A 1 205 ? 3.494 9.535 -15.430 1.00 96.50 205 TYR A C 1
ATOM 1533 O O . TYR A 1 205 ? 2.587 9.722 -16.253 1.00 96.50 205 TYR A O 1
ATOM 1541 N N . ALA A 1 206 ? 4.099 8.361 -15.273 1.00 96.75 206 ALA A N 1
ATOM 1542 C CA . ALA A 1 206 ? 3.708 7.165 -15.993 1.00 96.75 206 ALA A CA 1
ATOM 1543 C C . ALA A 1 206 ? 2.380 6.617 -15.466 1.00 96.75 206 ALA A C 1
ATOM 1545 O O . ALA A 1 206 ? 2.101 6.596 -14.269 1.00 96.75 206 ALA A O 1
ATOM 1546 N N . GLN A 1 207 ? 1.537 6.141 -16.383 1.00 95.69 207 GLN A N 1
ATOM 1547 C CA . GLN A 1 207 ? 0.266 5.525 -15.999 1.00 95.69 207 GLN A CA 1
ATOM 1548 C C . GLN A 1 207 ? 0.443 4.204 -15.227 1.00 95.69 207 GLN A C 1
ATOM 1550 O O . GLN A 1 207 ? -0.500 3.766 -14.573 1.00 95.69 207 GLN A O 1
ATOM 1555 N N . ALA A 1 208 ? 1.604 3.549 -15.359 1.00 97.62 208 ALA A N 1
ATOM 1556 C CA . ALA A 1 208 ? 1.993 2.366 -14.597 1.00 97.62 208 ALA A CA 1
ATOM 1557 C C . ALA A 1 208 ? 3.510 2.155 -14.608 1.00 97.62 208 ALA A C 1
ATOM 1559 O O . ALA A 1 208 ? 4.170 2.587 -15.557 1.00 97.62 208 ALA A O 1
ATOM 1560 N N . GLY A 1 209 ? 4.047 1.436 -13.623 1.00 97.81 209 GLY A N 1
ATOM 1561 C CA . GLY A 1 209 ? 5.475 1.118 -13.585 1.00 97.81 209 GLY A CA 1
ATOM 1562 C C . GLY A 1 209 ? 5.855 0.069 -14.609 1.00 97.81 209 GLY A C 1
ATOM 1563 O O . GLY A 1 209 ? 6.768 0.276 -15.410 1.00 97.81 209 GLY A O 1
ATOM 1564 N N . MET A 1 210 ? 5.105 -1.034 -14.655 1.00 98.75 210 MET A N 1
ATOM 1565 C CA . MET A 1 210 ? 5.316 -2.090 -15.642 1.00 98.75 210 MET A CA 1
ATOM 1566 C C . MET A 1 210 ? 4.008 -2.558 -16.273 1.00 98.75 210 MET A C 1
ATOM 1568 O O . MET A 1 210 ? 3.100 -3.030 -15.594 1.00 98.75 210 MET A O 1
ATOM 1572 N N . LEU A 1 211 ? 3.949 -2.496 -17.603 1.00 98.88 211 LEU A N 1
ATOM 1573 C CA . LEU A 1 211 ? 2.931 -3.152 -18.417 1.00 98.88 211 LEU A CA 1
ATOM 1574 C C . LEU A 1 211 ? 3.557 -4.320 -19.177 1.00 98.88 211 LEU A C 1
ATOM 1576 O O . LEU A 1 211 ? 4.459 -4.114 -19.986 1.00 98.88 211 LEU A O 1
ATOM 1580 N N . VAL A 1 212 ? 3.028 -5.524 -18.985 1.00 98.94 212 VAL A N 1
ATOM 1581 C CA . VAL A 1 212 ? 3.291 -6.677 -19.853 1.00 98.94 212 VAL A CA 1
ATOM 1582 C C . VAL A 1 212 ? 2.041 -6.949 -20.668 1.00 98.94 212 VAL A C 1
ATOM 1584 O O . VAL A 1 212 ? 0.936 -6.988 -20.129 1.00 98.94 212 VAL A O 1
ATOM 1587 N N . SER A 1 213 ? 2.199 -7.108 -21.978 1.00 98.75 213 SER A N 1
ATOM 1588 C CA . SER A 1 213 ? 1.048 -7.304 -22.854 1.00 98.75 213 SER A CA 1
ATOM 1589 C C . SER A 1 213 ? 1.334 -8.165 -24.072 1.00 98.75 213 SER A C 1
ATOM 1591 O O . SER A 1 213 ? 2.446 -8.133 -24.613 1.00 98.75 213 SER A O 1
ATOM 1593 N N . GLU A 1 214 ? 0.290 -8.849 -24.540 1.00 98.56 214 GLU A N 1
ATOM 1594 C CA . GLU A 1 214 ? 0.248 -9.548 -25.829 1.00 98.56 214 GLU A CA 1
ATOM 1595 C C . GLU A 1 214 ? 1.404 -10.543 -26.001 1.00 98.56 214 GLU A C 1
ATOM 1597 O O . GLU A 1 214 ? 2.114 -10.502 -27.010 1.00 98.56 214 GLU A O 1
ATOM 1602 N N . THR A 1 215 ? 1.668 -11.380 -24.993 1.00 98.56 215 THR A N 1
ATOM 1603 C CA . THR A 1 215 ? 2.842 -12.261 -24.998 1.00 98.56 215 THR A CA 1
ATOM 1604 C C . THR A 1 215 ? 2.604 -13.620 -24.349 1.00 98.56 215 THR A C 1
ATOM 1606 O O . THR A 1 215 ? 2.144 -13.714 -23.215 1.00 98.56 215 THR A O 1
ATOM 1609 N N . ASP A 1 216 ? 3.049 -14.657 -25.059 1.00 98.31 216 ASP A N 1
ATOM 1610 C CA . ASP A 1 216 ? 3.275 -16.011 -24.534 1.00 98.31 216 ASP A CA 1
ATOM 1611 C C . ASP A 1 216 ? 4.783 -16.296 -24.371 1.00 98.31 216 ASP A C 1
ATOM 1613 O O . ASP A 1 216 ? 5.206 -17.426 -24.124 1.00 98.31 216 ASP A O 1
ATOM 1617 N N . THR A 1 217 ? 5.638 -15.288 -24.585 1.00 98.50 217 THR A N 1
ATOM 1618 C CA . THR A 1 217 ? 7.081 -15.435 -24.380 1.00 98.50 217 THR A CA 1
ATOM 1619 C C . THR A 1 217 ? 7.355 -15.445 -22.875 1.00 98.50 217 THR A C 1
ATOM 1621 O O . THR A 1 217 ? 6.983 -14.473 -22.213 1.00 98.50 217 THR A O 1
ATOM 1624 N N . PRO A 1 218 ? 8.043 -16.470 -22.332 1.00 98.06 218 PRO A N 1
ATOM 1625 C CA . PRO A 1 218 ? 8.295 -16.557 -20.898 1.00 98.06 218 PRO A CA 1
ATOM 1626 C C . PRO A 1 218 ? 9.038 -15.342 -20.340 1.00 98.06 218 PRO A C 1
ATOM 1628 O O . PRO A 1 218 ? 9.989 -14.844 -20.960 1.00 98.06 218 PRO A O 1
ATOM 1631 N N . GLY A 1 219 ? 8.621 -14.900 -19.155 1.00 98.25 219 GLY A N 1
ATOM 1632 C CA . GLY A 1 219 ? 9.231 -13.779 -18.451 1.00 98.25 219 GLY A CA 1
ATOM 1633 C C . GLY A 1 219 ? 9.331 -14.003 -16.947 1.00 98.25 219 GLY A C 1
ATOM 1634 O O . GLY A 1 219 ? 8.468 -14.629 -16.333 1.00 98.25 219 GLY A O 1
ATOM 1635 N N . HIS A 1 220 ? 10.396 -13.474 -16.351 1.00 98.06 220 HIS A N 1
ATOM 1636 C CA . HIS A 1 220 ? 10.657 -13.584 -14.920 1.00 98.06 220 HIS A CA 1
ATOM 1637 C C . HIS A 1 220 ? 11.006 -12.213 -14.351 1.00 98.06 220 HIS A C 1
ATOM 1639 O O . HIS A 1 220 ? 11.939 -11.563 -14.823 1.00 98.06 220 HIS A O 1
ATOM 1645 N N . VAL A 1 221 ? 10.283 -11.790 -13.318 1.00 98.75 221 VAL A N 1
ATOM 1646 C CA . VAL A 1 221 ? 10.537 -10.547 -12.588 1.00 98.75 221 VAL A CA 1
ATOM 1647 C C . VAL A 1 221 ? 11.050 -10.890 -11.194 1.00 98.75 221 VAL A C 1
ATOM 1649 O O . VAL A 1 221 ? 10.367 -11.572 -10.435 1.00 98.75 221 VAL A O 1
ATOM 1652 N N . TYR A 1 222 ? 12.245 -10.418 -10.846 1.00 97.94 222 TYR A N 1
ATOM 1653 C CA . TYR A 1 222 ? 12.888 -10.637 -9.551 1.00 97.94 222 TYR A CA 1
ATOM 1654 C C . TYR A 1 222 ? 13.112 -9.306 -8.840 1.00 97.94 222 TYR A C 1
ATOM 1656 O O . TYR A 1 222 ? 13.847 -8.460 -9.346 1.00 97.94 222 TYR A O 1
ATOM 1664 N N . GLN A 1 223 ? 12.559 -9.155 -7.634 1.00 96.62 223 GLN A N 1
ATOM 1665 C CA . GLN A 1 223 ? 12.832 -8.008 -6.757 1.00 96.62 223 GLN A CA 1
ATOM 1666 C C . GLN A 1 223 ? 12.622 -6.664 -7.473 1.00 96.62 223 GLN A C 1
ATOM 1668 O O . GLN A 1 223 ? 13.531 -5.838 -7.552 1.00 96.62 223 GLN A O 1
ATOM 1673 N N . MET A 1 224 ? 11.436 -6.482 -8.054 1.00 97.88 224 MET A N 1
ATOM 1674 C CA . MET A 1 224 ? 11.035 -5.201 -8.626 1.00 97.88 224 MET A CA 1
ATOM 1675 C C . MET A 1 224 ? 10.178 -4.437 -7.623 1.00 97.88 224 MET A C 1
ATOM 1677 O O . MET A 1 224 ? 9.205 -4.983 -7.105 1.00 97.88 224 MET A O 1
ATOM 1681 N N . SER A 1 225 ? 10.540 -3.179 -7.400 1.00 97.50 225 SER A N 1
ATOM 1682 C CA . SER A 1 225 ? 9.743 -2.196 -6.672 1.00 97.50 225 SER A CA 1
ATOM 1683 C C . SER A 1 225 ? 9.095 -1.260 -7.701 1.00 97.50 225 SER A C 1
ATOM 1685 O O . SER A 1 225 ? 9.787 -0.618 -8.501 1.00 97.50 225 SER A O 1
ATOM 1687 N N . SER A 1 226 ? 7.764 -1.262 -7.755 1.00 96.94 226 SER A N 1
ATOM 1688 C CA . SER A 1 226 ? 6.967 -0.363 -8.599 1.00 96.94 226 SER A CA 1
ATOM 1689 C C . SER A 1 226 ? 6.126 0.518 -7.698 1.00 96.94 226 SER A C 1
ATOM 1691 O O . SER A 1 226 ? 5.308 0.006 -6.938 1.00 96.94 226 SER A O 1
ATOM 1693 N N . GLU A 1 227 ? 6.346 1.825 -7.752 1.00 94.00 227 GLU A N 1
ATOM 1694 C CA . GLU A 1 227 ? 5.861 2.728 -6.719 1.00 94.00 227 GLU A CA 1
ATOM 1695 C C . GLU A 1 227 ? 5.351 4.048 -7.305 1.00 94.00 227 GLU A C 1
ATOM 1697 O O . GLU A 1 227 ? 5.901 4.570 -8.277 1.00 94.00 227 GLU A O 1
ATOM 1702 N N . HIS A 1 228 ? 4.370 4.651 -6.636 1.00 93.44 228 HIS A N 1
ATOM 1703 C CA . HIS A 1 228 ? 3.906 6.023 -6.857 1.00 93.44 228 HIS A CA 1
ATOM 1704 C C . HIS A 1 228 ? 3.226 6.292 -8.209 1.00 93.44 228 HIS A C 1
ATOM 1706 O O . HIS A 1 228 ? 3.122 7.455 -8.619 1.00 93.44 228 HIS A O 1
ATOM 1712 N N . HIS A 1 229 ? 2.726 5.269 -8.903 1.00 94.69 229 HIS A N 1
ATOM 1713 C CA . HIS A 1 229 ? 1.960 5.462 -10.135 1.00 94.69 229 HIS A CA 1
ATOM 1714 C C . HIS A 1 229 ? 0.484 5.683 -9.812 1.00 94.69 229 HIS A C 1
ATOM 1716 O O . HIS A 1 229 ? -0.108 5.035 -8.956 1.00 94.69 229 HIS A O 1
ATOM 1722 N N . VAL A 1 230 ? -0.165 6.597 -10.530 1.00 92.81 230 VAL A N 1
ATOM 1723 C CA . VAL A 1 230 ? -1.527 7.039 -10.184 1.00 92.81 230 VAL A CA 1
ATOM 1724 C C . VAL A 1 230 ? -2.597 5.969 -10.435 1.00 92.81 230 VAL A C 1
ATOM 1726 O O . VAL A 1 230 ? -3.594 5.926 -9.713 1.00 92.81 230 VAL A O 1
ATOM 1729 N N . ARG A 1 231 ? -2.447 5.136 -11.479 1.00 93.00 231 ARG A N 1
ATOM 1730 C CA . ARG A 1 231 ? -3.482 4.157 -11.873 1.00 93.00 231 ARG A CA 1
ATOM 1731 C C . ARG A 1 231 ? -3.187 2.745 -11.395 1.00 93.00 231 ARG A C 1
ATOM 1733 O O . ARG A 1 231 ? -4.066 2.109 -10.817 1.00 93.00 231 ARG A O 1
ATOM 1740 N N . ALA A 1 232 ? -2.010 2.226 -11.719 1.00 96.25 232 ALA A N 1
ATOM 1741 C CA . ALA A 1 232 ? -1.631 0.866 -11.382 1.00 96.25 232 ALA A CA 1
ATOM 1742 C C . ALA A 1 232 ? -0.119 0.728 -11.313 1.00 96.25 232 ALA A C 1
ATOM 1744 O O . ALA A 1 232 ? 0.587 1.427 -12.027 1.00 96.25 232 ALA A O 1
ATOM 1745 N N . GLU A 1 233 ? 0.367 -0.209 -10.519 1.00 97.75 233 GLU A N 1
ATOM 1746 C CA . GLU A 1 233 ? 1.803 -0.453 -10.396 1.00 97.75 233 GLU A CA 1
ATOM 1747 C C . GLU A 1 233 ? 2.257 -1.475 -11.440 1.00 97.75 233 GLU A C 1
ATOM 1749 O O . GLU A 1 233 ? 3.066 -1.177 -12.328 1.00 97.75 233 GLU A O 1
ATOM 1754 N N . PHE A 1 234 ? 1.605 -2.637 -11.438 1.00 98.75 234 PHE A N 1
ATOM 1755 C CA . PHE A 1 234 ? 1.752 -3.668 -12.455 1.00 98.75 234 PHE A CA 1
ATOM 1756 C C . PHE A 1 234 ? 0.463 -3.847 -13.257 1.00 98.75 234 PHE A C 1
ATOM 1758 O O . PHE A 1 234 ? -0.631 -3.960 -12.703 1.00 98.75 234 PHE A O 1
ATOM 1765 N N . VAL A 1 235 ? 0.597 -3.948 -14.578 1.00 98.81 235 VAL A N 1
ATOM 1766 C CA . VAL A 1 235 ? -0.502 -4.298 -15.482 1.00 98.81 235 VAL A CA 1
ATOM 1767 C C . VAL A 1 235 ? -0.093 -5.483 -16.347 1.00 98.81 235 VAL A C 1
ATOM 1769 O O . VAL A 1 235 ? 0.932 -5.428 -17.025 1.00 98.81 235 VAL A O 1
ATOM 1772 N N . LEU A 1 236 ? -0.908 -6.536 -16.357 1.00 98.88 236 LEU A N 1
ATOM 1773 C CA . LEU A 1 236 ? -0.728 -7.712 -17.212 1.00 98.88 236 LEU A CA 1
ATOM 1774 C C . LEU A 1 236 ? -1.975 -7.880 -18.078 1.00 98.88 236 LEU A C 1
ATOM 1776 O O . LEU A 1 236 ? -3.077 -7.980 -17.544 1.00 98.88 236 LEU A O 1
ATOM 1780 N N . ASP A 1 237 ? -1.823 -7.891 -19.399 1.00 98.75 237 ASP A N 1
ATOM 1781 C CA . ASP A 1 237 ? -2.958 -7.981 -20.322 1.00 98.75 237 ASP A CA 1
ATOM 1782 C C . ASP A 1 237 ? -2.663 -8.907 -21.503 1.00 98.75 237 ASP A C 1
ATOM 1784 O O . ASP A 1 237 ? -1.791 -8.603 -22.314 1.00 98.75 237 ASP A O 1
ATOM 1788 N N . HIS A 1 238 ? -3.383 -10.025 -21.617 1.00 98.88 238 HIS A N 1
ATOM 1789 C CA . HIS A 1 238 ? -3.079 -11.080 -22.597 1.00 98.88 238 HIS A CA 1
ATOM 1790 C C . HIS A 1 238 ? -1.650 -11.631 -22.428 1.00 98.88 238 HIS A C 1
ATOM 1792 O O . HIS A 1 238 ? -0.824 -11.574 -23.344 1.00 98.88 238 HIS A O 1
ATOM 1798 N N . VAL A 1 239 ? -1.343 -12.108 -21.217 1.00 98.81 239 VAL A N 1
ATOM 1799 C CA . VAL A 1 239 ? -0.016 -12.605 -20.820 1.00 98.81 239 VAL A CA 1
ATOM 1800 C C . VAL A 1 239 ? -0.095 -14.056 -20.349 1.00 98.81 239 VAL A C 1
ATOM 1802 O O . VAL A 1 239 ? -1.004 -14.412 -19.592 1.00 98.81 239 VAL A O 1
ATOM 1805 N N . ALA A 1 240 ? 0.891 -14.868 -20.742 1.00 98.62 240 ALA A N 1
ATOM 1806 C CA . ALA A 1 240 ? 1.076 -16.224 -20.235 1.00 98.62 240 ALA A CA 1
ATOM 1807 C C . ALA A 1 240 ? 2.541 -16.601 -19.991 1.00 98.62 240 ALA A C 1
ATOM 1809 O O . ALA A 1 240 ? 3.430 -16.128 -20.699 1.00 98.62 240 ALA A O 1
ATOM 1810 N N . HIS A 1 241 ? 2.776 -17.501 -19.025 1.00 98.19 241 HIS A N 1
ATOM 1811 C CA . HIS A 1 241 ? 4.094 -18.039 -18.649 1.00 98.19 241 HIS A CA 1
ATOM 1812 C C . HIS A 1 241 ? 5.008 -17.026 -17.939 1.00 98.19 241 HIS A C 1
ATOM 1814 O O . HIS A 1 241 ? 6.202 -16.930 -18.242 1.00 98.19 241 HIS A O 1
ATOM 1820 N N . TRP A 1 242 ? 4.443 -16.248 -17.010 1.00 98.69 242 TRP A N 1
ATOM 1821 C CA . TRP A 1 242 ? 5.179 -15.216 -16.273 1.00 98.69 242 TRP A CA 1
ATOM 1822 C C . TRP A 1 242 ? 5.214 -15.463 -14.771 1.00 98.69 242 TRP A C 1
ATOM 1824 O O . TRP A 1 242 ? 4.221 -15.840 -14.150 1.00 98.69 242 TRP A O 1
ATOM 1834 N N . GLU A 1 243 ? 6.367 -15.171 -14.178 1.00 98.44 243 GLU A N 1
ATOM 1835 C CA . GLU A 1 243 ? 6.582 -15.269 -12.739 1.00 98.44 243 GLU A CA 1
ATOM 1836 C C . GLU A 1 243 ? 7.053 -13.927 -12.172 1.00 98.44 243 GLU A C 1
ATOM 1838 O O . GLU A 1 243 ? 8.008 -13.329 -12.668 1.00 98.44 243 GLU A O 1
ATOM 1843 N N . PHE A 1 244 ? 6.411 -13.478 -11.097 1.00 98.81 244 PHE A N 1
ATOM 1844 C CA . PHE A 1 244 ? 6.793 -12.317 -10.302 1.00 98.81 244 PHE A CA 1
ATOM 1845 C C . PHE A 1 244 ? 7.245 -12.797 -8.927 1.00 98.81 244 PHE A C 1
ATOM 1847 O O . PHE A 1 244 ? 6.469 -13.375 -8.165 1.00 98.81 244 PHE A O 1
ATOM 1854 N N . LEU A 1 245 ? 8.516 -12.571 -8.613 1.00 98.12 245 LEU A N 1
ATOM 1855 C CA . LEU A 1 245 ? 9.197 -13.116 -7.447 1.00 98.12 245 LEU A CA 1
ATOM 1856 C C . LEU A 1 245 ? 9.734 -11.967 -6.591 1.00 98.12 245 LEU A C 1
ATOM 1858 O O . LEU A 1 245 ? 10.690 -11.284 -6.959 1.00 98.12 245 LEU A O 1
ATOM 1862 N N . ALA A 1 246 ? 9.107 -11.781 -5.434 1.00 98.06 246 ALA A N 1
ATOM 1863 C CA . ALA A 1 246 ? 9.252 -10.615 -4.572 1.00 98.06 246 ALA A CA 1
ATOM 1864 C C . ALA A 1 246 ? 8.929 -9.272 -5.262 1.00 98.06 246 ALA A C 1
ATOM 1866 O O . ALA A 1 246 ? 9.752 -8.356 -5.192 1.00 98.06 246 ALA A O 1
ATOM 1867 N N . PRO A 1 247 ? 7.772 -9.132 -5.949 1.00 98.19 247 PRO A N 1
ATOM 1868 C CA . PRO A 1 247 ? 7.295 -7.812 -6.332 1.00 98.19 247 PRO A CA 1
ATOM 1869 C C . PRO A 1 247 ? 6.887 -7.043 -5.073 1.00 98.19 247 PRO A C 1
ATOM 1871 O O . PRO A 1 247 ? 6.198 -7.584 -4.200 1.00 98.19 247 PRO A O 1
ATOM 1874 N N . GLN A 1 248 ? 7.291 -5.783 -5.003 1.00 97.06 248 GLN A N 1
ATOM 1875 C CA . GLN A 1 248 ? 6.809 -4.838 -4.009 1.00 97.06 248 GLN A CA 1
ATOM 1876 C C . GLN A 1 248 ? 6.135 -3.669 -4.729 1.00 97.06 248 GLN A C 1
ATOM 1878 O O . GLN A 1 248 ? 6.537 -3.306 -5.841 1.00 97.06 248 GLN A O 1
ATOM 1883 N N . THR A 1 249 ? 5.081 -3.132 -4.115 1.00 96.19 249 THR A N 1
ATOM 1884 C CA . THR A 1 249 ? 4.452 -1.900 -4.587 1.00 96.19 249 THR A CA 1
ATOM 1885 C C . THR A 1 249 ? 4.237 -0.881 -3.492 1.00 96.19 249 THR A C 1
ATOM 1887 O O . THR A 1 249 ? 4.014 -1.284 -2.353 1.00 96.19 249 THR A O 1
ATOM 1890 N N . GLU A 1 250 ? 4.241 0.405 -3.857 1.00 92.69 250 GLU A N 1
ATOM 1891 C CA . GLU A 1 250 ? 3.966 1.519 -2.945 1.00 92.69 250 GLU A CA 1
ATOM 1892 C C . GLU A 1 250 ? 2.971 2.533 -3.496 1.00 92.69 250 GLU A C 1
ATOM 1894 O O . GLU A 1 250 ? 3.200 3.132 -4.542 1.00 92.69 250 GLU A O 1
ATOM 1899 N N . GLU A 1 251 ? 1.905 2.801 -2.739 1.00 90.19 251 GLU A N 1
ATOM 1900 C CA . GLU A 1 251 ? 0.974 3.891 -3.036 1.00 90.19 251 GLU A CA 1
ATOM 1901 C C . GLU A 1 251 ? 0.967 4.972 -1.941 1.00 90.19 251 GLU A C 1
ATOM 1903 O O . GLU A 1 251 ? 0.698 4.681 -0.781 1.00 90.19 251 GLU A O 1
ATOM 1908 N N . GLU A 1 252 ? 1.186 6.238 -2.296 1.00 87.06 252 GLU A N 1
ATOM 1909 C CA . GLU A 1 252 ? 1.255 7.375 -1.369 1.00 87.06 252 GLU A CA 1
ATOM 1910 C C . GLU A 1 252 ? -0.011 8.256 -1.403 1.00 87.06 252 GLU A C 1
ATOM 1912 O O . GLU A 1 252 ? -0.866 8.186 -2.295 1.00 87.06 252 GLU A O 1
ATOM 1917 N N . ALA A 1 253 ? -0.171 9.077 -0.363 1.00 86.56 253 ALA A N 1
ATOM 1918 C CA . ALA A 1 253 ? -1.379 9.853 -0.126 1.00 86.56 253 ALA A CA 1
ATOM 1919 C C . ALA A 1 253 ? -1.622 10.987 -1.133 1.00 86.56 253 ALA A C 1
ATOM 1921 O O . ALA A 1 253 ? -2.737 11.501 -1.166 1.00 86.56 253 ALA A O 1
ATOM 1922 N N . GLY A 1 254 ? -0.636 11.429 -1.916 1.00 88.00 254 GLY A N 1
ATOM 1923 C CA . GLY A 1 254 ? -0.816 12.532 -2.865 1.00 88.00 254 GLY A CA 1
ATOM 1924 C C . GLY A 1 254 ? -1.388 12.068 -4.204 1.00 88.00 254 GLY A C 1
ATOM 1925 O O . GLY A 1 254 ? -2.462 12.494 -4.628 1.00 88.00 254 GLY A O 1
ATOM 1926 N N . GLU A 1 255 ? -0.655 11.176 -4.850 1.00 88.94 255 GLU A N 1
ATOM 1927 C CA . GLU A 1 255 ? -0.692 10.846 -6.269 1.00 88.94 255 GLU A CA 1
ATOM 1928 C C . GLU A 1 255 ? -1.427 9.542 -6.573 1.00 88.94 255 GLU A C 1
ATOM 1930 O O . GLU A 1 255 ? -2.156 9.472 -7.559 1.00 88.94 255 GLU A O 1
ATOM 1935 N N . SER A 1 256 ? -1.303 8.527 -5.719 1.00 90.56 256 SER A N 1
ATOM 1936 C CA . SER A 1 256 ? -1.694 7.147 -6.038 1.00 90.56 256 SER A CA 1
ATOM 1937 C C . SER A 1 256 ? -2.731 6.588 -5.061 1.00 90.56 256 SER A C 1
ATOM 1939 O O . SER A 1 256 ? -2.829 5.381 -4.859 1.00 90.56 256 SER A O 1
ATOM 1941 N N . GLN A 1 257 ? -3.558 7.452 -4.459 1.00 88.75 257 GLN A N 1
ATOM 1942 C CA . GLN A 1 257 ? -4.563 7.048 -3.461 1.00 88.75 257 GLN A CA 1
ATOM 1943 C C . GLN A 1 257 ? -5.508 5.931 -3.938 1.00 88.75 257 GLN A C 1
ATOM 1945 O O . GLN A 1 257 ? -6.021 5.183 -3.106 1.00 88.75 257 GLN A O 1
ATOM 1950 N N . ASP A 1 258 ? -5.779 5.861 -5.243 1.00 89.50 258 ASP A N 1
ATOM 1951 C CA . ASP A 1 258 ? -6.696 4.904 -5.876 1.00 89.50 258 ASP A CA 1
ATOM 1952 C C . ASP A 1 258 ? -5.982 3.885 -6.776 1.00 89.50 258 ASP A C 1
ATOM 1954 O O . ASP A 1 258 ? -6.653 3.130 -7.486 1.00 89.50 258 ASP A O 1
ATOM 1958 N N . ALA A 1 259 ? -4.647 3.869 -6.765 1.00 92.62 259 ALA A N 1
ATOM 1959 C CA . ALA A 1 259 ? -3.885 2.946 -7.583 1.00 92.62 259 ALA A CA 1
ATOM 1960 C C . ALA A 1 259 ? -4.131 1.494 -7.154 1.00 92.62 259 ALA A C 1
ATOM 1962 O O . ALA A 1 259 ? -4.460 1.202 -6.000 1.00 92.62 259 ALA A O 1
ATOM 1963 N N . VAL A 1 260 ? -4.020 0.590 -8.124 1.00 94.81 260 VAL A N 1
ATOM 1964 C CA . VAL A 1 260 ? -4.091 -0.855 -7.905 1.00 94.81 260 VAL A CA 1
ATOM 1965 C C . VAL A 1 260 ? -2.692 -1.431 -8.072 1.00 94.81 260 VAL A C 1
ATOM 1967 O O . VAL A 1 260 ? -2.058 -1.233 -9.104 1.00 94.81 260 VAL A O 1
ATOM 1970 N N . SER A 1 261 ? -2.231 -2.196 -7.092 1.00 97.25 261 SER A N 1
ATOM 1971 C CA . SER A 1 261 ? -0.914 -2.828 -7.145 1.00 97.25 261 SER A CA 1
ATOM 1972 C C . SER A 1 261 ? -0.763 -3.777 -8.354 1.00 97.25 261 SER A C 1
ATOM 1974 O O . SER A 1 261 ? 0.196 -3.666 -9.113 1.00 97.25 261 SER A O 1
ATOM 1976 N N . PHE A 1 262 ? -1.745 -4.645 -8.624 1.00 98.56 262 PHE A N 1
ATOM 1977 C CA . PHE A 1 262 ? -1.805 -5.456 -9.851 1.00 98.56 262 PHE A CA 1
ATOM 1978 C C . PHE A 1 262 ? -3.166 -5.349 -10.547 1.00 98.56 262 PHE A C 1
ATOM 1980 O O . PHE A 1 262 ? -4.187 -5.719 -9.969 1.00 98.56 262 PHE A O 1
ATOM 1987 N N . ASP A 1 263 ? -3.185 -4.949 -11.818 1.00 98.50 263 ASP A N 1
ATOM 1988 C CA . ASP A 1 263 ? -4.339 -5.099 -12.716 1.00 98.50 263 ASP A CA 1
ATOM 1989 C C . ASP A 1 263 ? -4.051 -6.191 -13.758 1.00 98.50 263 ASP A C 1
ATOM 1991 O O . ASP A 1 263 ? -3.265 -5.993 -14.687 1.00 98.50 263 ASP A O 1
ATOM 1995 N N . ILE A 1 264 ? -4.660 -7.367 -13.585 1.00 98.75 264 ILE A N 1
ATOM 1996 C CA . ILE A 1 264 ? -4.408 -8.559 -14.407 1.00 98.75 264 ILE A CA 1
ATOM 1997 C C . ILE A 1 264 ? -5.658 -8.889 -15.215 1.00 98.75 264 ILE A C 1
ATOM 1999 O O . ILE A 1 264 ? -6.734 -9.146 -14.667 1.00 98.75 264 ILE A O 1
ATOM 2003 N N . ARG A 1 265 ? -5.502 -8.915 -16.536 1.00 98.56 265 ARG A N 1
ATOM 2004 C CA . ARG A 1 265 ? -6.598 -9.003 -17.499 1.00 98.56 265 ARG A CA 1
ATOM 2005 C C . ARG A 1 265 ? -6.296 -10.057 -18.559 1.00 98.56 265 ARG A C 1
ATOM 2007 O O . ARG A 1 265 ? -5.169 -10.119 -19.045 1.00 98.56 265 ARG A O 1
ATOM 2014 N N . HIS A 1 266 ? -7.275 -10.883 -18.921 1.00 98.50 266 HIS A N 1
ATOM 2015 C CA . HIS A 1 266 ? -7.183 -11.825 -20.051 1.00 98.50 266 HIS A CA 1
ATOM 2016 C C . HIS A 1 266 ? -5.918 -12.706 -20.031 1.00 98.50 266 HIS A C 1
ATOM 2018 O O . HIS A 1 266 ? -5.347 -13.018 -21.072 1.00 98.50 266 HIS A O 1
ATOM 2024 N N . SER A 1 267 ? -5.416 -13.040 -18.841 1.00 98.56 267 SER A N 1
ATOM 2025 C CA . SER A 1 267 ? -4.091 -13.641 -18.647 1.00 98.56 267 SER A CA 1
ATOM 2026 C C . SER A 1 267 ? -4.195 -14.961 -17.895 1.00 98.56 267 SER A C 1
ATOM 2028 O O . SER A 1 267 ? -5.147 -15.184 -17.136 1.00 98.56 267 SER A O 1
ATOM 2030 N N . HIS A 1 268 ? -3.218 -15.842 -18.098 1.00 98.19 268 HIS A N 1
ATOM 2031 C CA . HIS A 1 268 ? -3.197 -17.149 -17.453 1.00 98.19 268 HIS A CA 1
ATOM 2032 C C . HIS A 1 268 ? -1.793 -17.699 -17.237 1.00 98.19 268 HIS A C 1
ATOM 2034 O O . HIS A 1 268 ? -0.849 -17.217 -17.842 1.00 98.19 268 HIS A O 1
ATOM 2040 N N . ASP A 1 269 ? -1.660 -18.758 -16.439 1.00 98.19 269 ASP A N 1
ATOM 2041 C CA . ASP A 1 269 ? -0.368 -19.389 -16.134 1.00 98.19 269 ASP A CA 1
ATOM 2042 C C . ASP A 1 269 ? 0.643 -18.374 -15.577 1.00 98.19 269 ASP A C 1
ATOM 2044 O O . ASP A 1 269 ? 1.673 -18.061 -16.186 1.00 98.19 269 ASP A O 1
ATOM 2048 N N . LEU A 1 270 ? 0.262 -17.793 -14.435 1.00 98.62 270 LEU A N 1
ATOM 2049 C CA . LEU A 1 270 ? 1.019 -16.758 -13.736 1.00 98.62 270 LEU A CA 1
ATOM 2050 C C . LEU A 1 270 ? 1.355 -17.198 -12.310 1.00 98.62 270 LEU A C 1
ATOM 2052 O O . LEU A 1 270 ? 0.494 -17.706 -11.585 1.00 98.62 270 LEU A O 1
ATOM 2056 N N . LEU A 1 271 ? 2.579 -16.908 -11.871 1.00 98.69 271 LEU A N 1
ATOM 2057 C CA . LEU A 1 271 ? 3.000 -17.033 -10.476 1.00 98.69 271 LEU A CA 1
ATOM 2058 C C . LEU A 1 271 ? 3.312 -15.654 -9.897 1.00 98.69 271 LEU A C 1
ATOM 2060 O O . LEU A 1 271 ? 4.124 -14.918 -10.444 1.00 98.69 271 LEU A O 1
ATOM 2064 N N . ILE A 1 272 ? 2.727 -15.339 -8.747 1.00 98.81 272 ILE A N 1
ATOM 2065 C CA . ILE A 1 272 ? 3.046 -14.154 -7.950 1.00 98.81 272 ILE A CA 1
ATOM 2066 C C . ILE A 1 272 ? 3.463 -14.640 -6.560 1.00 98.81 272 ILE A C 1
ATOM 2068 O O . ILE A 1 272 ? 2.644 -15.146 -5.791 1.00 98.81 272 ILE A O 1
ATOM 2072 N N . ALA A 1 273 ? 4.752 -14.542 -6.239 1.00 98.50 273 ALA A N 1
ATOM 2073 C CA . ALA A 1 273 ? 5.324 -15.098 -5.016 1.00 98.50 273 ALA A CA 1
ATOM 2074 C C . ALA A 1 273 ? 6.097 -14.061 -4.196 1.00 98.50 273 ALA A C 1
ATOM 2076 O O . ALA A 1 273 ? 6.816 -13.239 -4.757 1.00 98.50 273 ALA A O 1
ATOM 2077 N N . ASN A 1 274 ? 6.018 -14.162 -2.864 1.00 98.19 274 ASN A N 1
ATOM 2078 C CA . ASN A 1 274 ? 6.612 -13.217 -1.907 1.00 98.19 274 ASN A CA 1
ATOM 2079 C C . ASN A 1 274 ? 6.160 -11.774 -2.158 1.00 98.19 274 ASN A C 1
ATOM 2081 O O . ASN A 1 274 ? 6.958 -10.845 -2.095 1.00 98.19 274 ASN A O 1
ATOM 2085 N N . TYR A 1 275 ? 4.892 -11.615 -2.511 1.00 98.06 275 TYR A N 1
ATOM 2086 C CA . TYR A 1 275 ? 4.323 -10.345 -2.922 1.00 98.06 275 TYR A CA 1
ATOM 2087 C C . TYR A 1 275 ? 4.012 -9.468 -1.715 1.00 98.06 275 TYR A C 1
ATOM 2089 O O . TYR A 1 275 ? 3.308 -9.895 -0.797 1.00 98.06 275 TYR A O 1
ATOM 2097 N N . HIS A 1 276 ? 4.520 -8.239 -1.757 1.00 96.50 276 HIS A N 1
ATOM 2098 C CA . HIS A 1 276 ? 4.270 -7.216 -0.754 1.00 96.50 276 HIS A CA 1
ATOM 2099 C C . HIS A 1 276 ? 3.545 -6.026 -1.394 1.00 96.50 276 HIS A C 1
ATOM 2101 O O . HIS A 1 276 ? 4.158 -5.211 -2.075 1.00 96.50 276 HIS A O 1
ATOM 2107 N N . ALA A 1 277 ? 2.233 -5.929 -1.174 1.00 95.50 277 ALA A N 1
ATOM 2108 C CA . ALA A 1 277 ? 1.440 -4.776 -1.596 1.00 95.50 277 ALA A CA 1
ATOM 2109 C C . ALA A 1 277 ? 1.359 -3.771 -0.448 1.00 95.50 277 ALA A C 1
ATOM 2111 O O . ALA A 1 277 ? 0.665 -4.021 0.545 1.00 95.50 277 ALA A O 1
ATOM 2112 N N . TYR A 1 278 ? 2.063 -2.653 -0.567 1.00 90.69 278 TYR A N 1
ATOM 2113 C CA . TYR A 1 278 ? 2.202 -1.708 0.526 1.00 90.69 278 TYR A CA 1
ATOM 2114 C C . TYR A 1 278 ? 1.556 -0.361 0.181 1.00 90.69 278 TYR A C 1
ATOM 2116 O O . TYR A 1 278 ? 1.980 0.334 -0.725 1.00 90.69 278 TYR A O 1
ATOM 2124 N N . ARG A 1 279 ? 0.533 0.059 0.933 1.00 89.75 279 ARG A N 1
ATOM 2125 C CA . ARG A 1 279 ? 0.005 1.432 0.823 1.00 89.75 279 ARG A CA 1
ATOM 2126 C C . ARG A 1 279 ? 0.726 2.318 1.820 1.00 89.75 279 ARG A C 1
ATOM 2128 O O . ARG A 1 279 ? 0.517 2.189 3.025 1.00 89.75 279 ARG A O 1
ATOM 2135 N N . VAL A 1 280 ? 1.567 3.214 1.329 1.00 78.00 280 VAL A N 1
ATOM 2136 C CA . VAL A 1 280 ? 2.459 4.039 2.137 1.00 78.00 280 VAL A CA 1
ATOM 2137 C C . VAL A 1 280 ? 1.696 4.846 3.194 1.00 78.00 280 VAL A C 1
ATOM 2139 O O . VAL A 1 280 ? 0.493 5.141 3.101 1.00 78.00 280 VAL A O 1
ATOM 2142 N N . THR A 1 281 ? 2.448 5.157 4.253 1.00 73.62 281 THR A N 1
ATOM 2143 C CA . THR A 1 281 ? 2.195 6.154 5.302 1.00 73.62 281 THR A CA 1
ATOM 2144 C C . THR A 1 281 ? 1.192 7.227 4.871 1.00 73.62 281 THR A C 1
ATOM 2146 O O . THR A 1 281 ? 1.313 7.769 3.786 1.00 73.62 281 THR A O 1
ATOM 2149 N N . ARG A 1 282 ? 0.276 7.641 5.756 1.00 80.50 282 ARG A N 1
ATOM 2150 C CA . ARG A 1 282 ? -0.613 8.807 5.542 1.00 80.50 282 ARG A CA 1
ATOM 2151 C C . ARG A 1 282 ? -1.726 8.625 4.504 1.00 80.50 282 ARG A C 1
ATOM 2153 O O . ARG A 1 282 ? -2.445 9.587 4.230 1.00 80.50 282 ARG A O 1
ATOM 2160 N N . SER A 1 283 ? -1.925 7.419 3.967 1.00 84.94 283 SER A N 1
ATOM 2161 C CA . SER A 1 283 ? -3.111 7.102 3.162 1.00 84.94 283 SER A CA 1
ATOM 2162 C C . SER A 1 283 ? -4.387 7.623 3.840 1.00 84.94 283 SER A C 1
ATOM 2164 O O . SER A 1 283 ? -4.633 7.367 5.014 1.00 84.94 283 SER A O 1
ATOM 2166 N N . LEU A 1 284 ? -5.200 8.380 3.101 1.00 81.69 284 LEU A N 1
ATOM 2167 C CA . LEU A 1 284 ? -6.368 9.085 3.652 1.00 81.69 284 LEU A CA 1
ATOM 2168 C C . LEU A 1 284 ? -7.664 8.269 3.596 1.00 81.69 284 LEU A C 1
ATOM 2170 O O . LEU A 1 284 ? -8.670 8.671 4.177 1.00 81.69 284 LEU A O 1
ATOM 2174 N N . LYS A 1 285 ? -7.668 7.180 2.829 1.00 83.31 285 LYS A N 1
ATOM 2175 C CA . LYS A 1 285 ? -8.812 6.293 2.582 1.00 83.31 285 LYS A CA 1
ATOM 2176 C C . LYS A 1 285 ? -8.308 4.906 2.193 1.00 83.31 285 LYS A C 1
ATOM 2178 O O . LYS A 1 285 ? -7.178 4.818 1.697 1.00 83.31 285 LYS A O 1
ATOM 2183 N N . PRO A 1 286 ? -9.103 3.838 2.362 1.00 80.44 286 PRO A N 1
ATOM 2184 C CA . PRO A 1 286 ? -8.767 2.546 1.775 1.00 80.44 286 PRO A CA 1
ATOM 2185 C C . PRO A 1 286 ? -8.828 2.615 0.236 1.00 80.44 286 PRO A C 1
ATOM 2187 O O . PRO A 1 286 ? -9.565 3.427 -0.327 1.00 80.44 286 PRO A O 1
ATOM 2190 N N . ALA A 1 287 ? -8.084 1.745 -0.443 1.00 87.50 287 ALA A N 1
ATOM 2191 C CA . ALA A 1 287 ? -8.289 1.436 -1.857 1.00 87.50 287 ALA A CA 1
ATOM 2192 C C . ALA A 1 287 ? -9.031 0.090 -1.972 1.00 87.50 287 ALA A C 1
ATOM 2194 O O . ALA A 1 287 ? -8.848 -0.767 -1.105 1.00 87.50 287 ALA A O 1
ATOM 2195 N N . PRO A 1 288 ? -9.866 -0.148 -3.000 1.00 88.19 288 PRO A N 1
ATOM 2196 C CA . PRO A 1 288 ? -10.734 -1.329 -3.027 1.00 88.19 288 PRO A CA 1
ATOM 2197 C C . PRO A 1 288 ? -9.996 -2.674 -3.018 1.00 88.19 288 PRO A C 1
ATOM 2199 O O . PRO A 1 288 ? -10.474 -3.635 -2.415 1.00 88.19 288 PRO A O 1
ATOM 2202 N N . THR A 1 289 ? -8.852 -2.783 -3.699 1.00 95.25 289 THR A N 1
ATOM 2203 C CA . THR A 1 289 ? -8.110 -4.046 -3.758 1.00 95.25 289 THR A CA 1
ATOM 2204 C C . THR A 1 289 ? -6.660 -3.871 -4.187 1.00 95.25 289 THR A C 1
ATOM 2206 O O . THR A 1 289 ? -6.386 -2.987 -4.995 1.00 95.25 289 THR A O 1
ATOM 2209 N N . ALA A 1 290 ? -5.766 -4.725 -3.680 1.00 97.06 290 ALA A N 1
ATOM 2210 C CA . ALA A 1 290 ? -4.379 -4.779 -4.135 1.00 97.06 290 ALA A CA 1
ATOM 2211 C C . ALA A 1 290 ? -4.272 -5.427 -5.526 1.00 97.06 290 ALA A C 1
ATOM 2213 O O . ALA A 1 290 ? -3.617 -4.887 -6.411 1.00 97.06 290 ALA A O 1
ATOM 2214 N N . VAL A 1 291 ? -4.973 -6.543 -5.751 1.00 98.38 291 VAL A N 1
ATOM 2215 C CA . VAL A 1 291 ? -4.976 -7.256 -7.035 1.00 98.38 291 VAL A CA 1
ATOM 2216 C C . VAL A 1 291 ? -6.376 -7.272 -7.631 1.00 98.38 291 VAL A C 1
ATOM 2218 O O . VAL A 1 291 ? -7.300 -7.852 -7.062 1.00 98.38 291 VAL A O 1
ATOM 2221 N N . ARG A 1 292 ? -6.535 -6.698 -8.820 1.00 98.31 292 ARG A N 1
ATOM 2222 C CA . ARG A 1 292 ? -7.753 -6.802 -9.622 1.00 98.31 292 ARG A CA 1
ATOM 2223 C C . ARG A 1 292 ? -7.561 -7.834 -10.727 1.00 98.31 292 ARG A C 1
ATOM 2225 O O . ARG A 1 292 ? -6.607 -7.754 -11.493 1.00 98.31 292 ARG A O 1
ATOM 2232 N N . LEU A 1 293 ? -8.495 -8.775 -10.825 1.00 97.94 293 LEU A N 1
ATOM 2233 C CA . LEU A 1 293 ? -8.513 -9.817 -11.849 1.00 97.94 293 LEU A CA 1
ATOM 2234 C C . LEU A 1 293 ? -9.731 -9.652 -12.761 1.00 97.94 293 LEU A C 1
ATOM 2236 O O . LEU A 1 293 ? -10.856 -9.501 -12.277 1.00 97.94 293 LEU A O 1
ATOM 2240 N N . THR A 1 294 ? -9.509 -9.715 -14.073 1.00 97.88 294 THR A N 1
ATOM 2241 C CA . THR A 1 294 ? -10.563 -9.731 -15.098 1.00 97.88 294 THR A CA 1
ATOM 2242 C C . THR A 1 294 ? -10.258 -10.797 -16.145 1.00 97.88 294 THR A C 1
ATOM 2244 O O . THR A 1 294 ? -9.254 -10.714 -16.838 1.00 97.88 294 THR A O 1
ATOM 2247 N N . ASP A 1 295 ? -11.138 -11.783 -16.285 1.00 96.25 295 ASP A N 1
ATOM 2248 C CA . ASP A 1 295 ? -11.045 -12.863 -17.275 1.00 96.25 295 ASP A CA 1
ATOM 2249 C C . ASP A 1 295 ? -9.705 -13.614 -17.207 1.00 96.25 295 ASP A C 1
ATOM 2251 O O . ASP A 1 295 ? -8.938 -13.687 -18.163 1.00 96.25 295 ASP A O 1
ATOM 2255 N N . THR A 1 296 ? -9.383 -14.121 -16.017 1.00 95.88 296 THR A N 1
ATOM 2256 C CA . THR A 1 296 ? -8.118 -14.810 -15.741 1.00 95.88 296 THR A CA 1
ATOM 2257 C C . THR A 1 296 ? -8.342 -16.250 -15.273 1.00 95.88 296 THR A C 1
ATOM 2259 O O . THR A 1 296 ? -9.404 -16.595 -14.731 1.00 95.88 296 THR A O 1
ATOM 2262 N N . ARG A 1 297 ? -7.337 -17.112 -15.475 1.00 94.75 297 ARG A N 1
ATOM 2263 C CA . ARG A 1 297 ? -7.310 -18.514 -15.011 1.00 94.75 297 ARG A CA 1
ATOM 2264 C C . ARG A 1 297 ? -5.879 -18.975 -14.743 1.00 94.75 297 ARG A C 1
ATOM 2266 O O . ARG A 1 297 ? -4.951 -18.391 -15.279 1.00 94.75 297 ARG A O 1
ATOM 2273 N N . ASP A 1 298 ? -5.696 -20.027 -13.955 1.00 96.00 298 ASP A N 1
ATOM 2274 C CA . ASP A 1 298 ? -4.378 -20.616 -13.676 1.00 96.00 298 ASP A CA 1
ATOM 2275 C C . ASP A 1 298 ? -3.393 -19.602 -13.056 1.00 96.00 298 ASP A C 1
ATOM 2277 O O . ASP A 1 298 ? -2.295 -19.374 -13.561 1.00 96.00 298 ASP A O 1
ATOM 2281 N N . LEU A 1 299 ? -3.821 -18.950 -11.968 1.00 97.19 299 LEU A N 1
ATOM 2282 C CA . LEU A 1 299 ? -2.989 -18.022 -11.195 1.00 97.19 299 LEU A CA 1
ATOM 2283 C C . LEU A 1 299 ? -2.591 -18.652 -9.868 1.00 97.19 299 LEU A C 1
ATOM 2285 O O . LEU A 1 299 ? -3.420 -19.225 -9.155 1.00 97.19 299 LEU A O 1
ATOM 2289 N N . HIS A 1 300 ? -1.330 -18.466 -9.505 1.00 98.25 300 HIS A N 1
ATOM 2290 C CA . HIS A 1 300 ? -0.747 -18.989 -8.284 1.00 98.25 300 HIS A CA 1
ATOM 2291 C C . HIS A 1 300 ? -0.187 -17.843 -7.448 1.00 98.25 300 HIS A C 1
ATOM 2293 O O . HIS A 1 300 ? 0.739 -17.155 -7.865 1.00 98.25 300 HIS A O 1
ATOM 2299 N N . PHE A 1 301 ? -0.714 -17.665 -6.241 1.00 98.44 301 PHE A N 1
ATOM 2300 C CA . PHE A 1 301 ? -0.188 -16.716 -5.263 1.00 98.44 301 PHE A CA 1
ATOM 2301 C C . PHE A 1 301 ? 0.534 -17.464 -4.150 1.00 98.44 301 PHE A C 1
ATOM 2303 O O . PHE A 1 301 ? 0.027 -18.468 -3.637 1.00 98.44 301 PHE A O 1
ATOM 2310 N N . ARG A 1 302 ? 1.716 -16.992 -3.756 1.00 98.25 302 ARG A N 1
ATOM 2311 C CA . ARG A 1 302 ? 2.513 -17.570 -2.666 1.00 98.25 302 ARG A CA 1
ATOM 2312 C C . ARG A 1 302 ? 3.041 -16.459 -1.771 1.00 98.25 302 ARG A C 1
ATOM 2314 O O . ARG A 1 302 ? 3.633 -15.521 -2.280 1.00 98.25 302 ARG A O 1
ATOM 2321 N N . ASN A 1 303 ? 2.890 -16.606 -0.459 1.00 97.44 303 ASN A N 1
ATOM 2322 C CA . ASN A 1 303 ? 3.382 -15.666 0.549 1.00 97.44 303 ASN A CA 1
ATOM 2323 C C . ASN A 1 303 ? 3.003 -14.208 0.223 1.00 97.44 303 ASN A C 1
ATOM 2325 O O . ASN A 1 303 ? 3.833 -13.436 -0.252 1.00 97.44 303 ASN A O 1
ATOM 2329 N N . VAL A 1 304 ? 1.725 -13.880 0.409 1.00 97.31 304 VAL A N 1
ATOM 2330 C CA . VAL A 1 304 ? 1.156 -12.560 0.116 1.00 97.31 304 VAL A CA 1
ATOM 2331 C C . VAL A 1 304 ? 0.998 -11.771 1.408 1.00 97.31 304 VAL A C 1
ATOM 2333 O O . VAL A 1 304 ? 0.392 -12.275 2.358 1.00 97.31 304 VAL A O 1
ATOM 2336 N N . HIS A 1 305 ? 1.518 -10.544 1.396 1.00 94.94 305 HIS A N 1
ATOM 2337 C CA . HIS A 1 305 ? 1.445 -9.566 2.475 1.00 94.94 305 HIS A CA 1
ATOM 2338 C C . HIS A 1 305 ? 0.858 -8.255 1.934 1.00 94.94 305 HIS A C 1
ATOM 2340 O O . HIS A 1 305 ? 1.390 -7.682 0.980 1.00 94.94 305 HIS A O 1
ATOM 2346 N N . VAL A 1 306 ? -0.251 -7.790 2.515 1.00 94.25 306 VAL A N 1
ATOM 2347 C CA . VAL A 1 306 ? -0.939 -6.556 2.104 1.00 94.25 306 VAL A CA 1
ATOM 2348 C C . VAL A 1 306 ? -1.157 -5.662 3.318 1.00 94.25 306 VAL A C 1
ATOM 2350 O O . VAL A 1 306 ? -1.998 -5.951 4.169 1.00 94.25 306 VAL A O 1
ATOM 2353 N N . ASN A 1 307 ? -0.459 -4.535 3.389 1.00 90.94 307 ASN A N 1
ATOM 2354 C CA . ASN A 1 307 ? -0.492 -3.666 4.565 1.00 90.94 307 ASN A CA 1
ATOM 2355 C C . ASN A 1 307 ? -0.502 -2.175 4.195 1.00 90.94 307 ASN A C 1
ATOM 2357 O O . ASN A 1 307 ? -0.349 -1.793 3.035 1.00 90.94 307 ASN A O 1
ATOM 2361 N N . ALA A 1 308 ? -0.721 -1.324 5.198 1.00 89.94 308 ALA A N 1
ATOM 2362 C CA . ALA A 1 308 ? -0.445 0.113 5.102 1.00 89.94 308 ALA A CA 1
ATOM 2363 C C . ALA A 1 308 ? 0.453 0.629 6.229 1.00 89.94 308 ALA A C 1
ATOM 2365 O O . ALA A 1 308 ? 0.824 1.799 6.289 1.00 89.94 308 ALA A O 1
ATOM 2366 N N . GLU A 1 309 ? 0.804 -0.243 7.159 1.00 88.06 309 GLU A N 1
ATOM 2367 C CA . GLU A 1 309 ? 1.555 0.103 8.341 1.00 88.06 309 GLU A CA 1
ATOM 2368 C C . GLU A 1 309 ? 3.040 0.323 8.020 1.00 88.06 309 GLU A C 1
ATOM 2370 O O . GLU A 1 309 ? 3.752 -0.611 7.663 1.00 88.06 309 GLU A O 1
ATOM 2375 N N . SER A 1 310 ? 3.497 1.572 8.165 1.00 85.38 310 SER A N 1
ATOM 2376 C CA . SER A 1 310 ? 4.909 1.982 8.110 1.00 85.38 310 SER A CA 1
ATOM 2377 C C . SER A 1 310 ? 5.467 2.390 9.455 1.00 85.38 310 SER A C 1
ATOM 2379 O O . SER A 1 310 ? 4.783 3.003 10.283 1.00 85.38 310 SER A O 1
ATOM 2381 N N . GLY A 1 311 ? 6.788 2.246 9.566 1.00 87.19 311 GLY A N 1
ATOM 2382 C CA . GLY A 1 311 ? 7.583 2.997 10.521 1.00 87.19 311 GLY A CA 1
ATOM 2383 C C . GLY A 1 311 ? 7.849 4.456 10.151 1.00 87.19 311 GLY A C 1
ATOM 2384 O O . GLY A 1 311 ? 8.246 4.801 9.042 1.00 87.19 311 GLY A O 1
ATOM 2385 N N . PHE A 1 312 ? 7.714 5.316 11.154 1.00 87.69 312 PHE A N 1
ATOM 2386 C CA . PHE A 1 312 ? 8.164 6.698 11.176 1.00 87.69 312 PHE A CA 1
ATOM 2387 C C . PHE A 1 312 ? 9.106 6.895 12.368 1.00 87.69 312 PHE A C 1
ATOM 2389 O O . PHE A 1 312 ? 8.696 6.795 13.527 1.00 87.69 312 PHE A O 1
ATOM 2396 N N . GLY A 1 313 ? 10.384 7.150 12.087 1.00 89.25 313 GLY A N 1
ATOM 2397 C CA . GLY A 1 313 ? 11.393 7.485 13.092 1.00 89.25 313 GLY A CA 1
ATOM 2398 C C . GLY A 1 313 ? 11.515 8.994 13.283 1.00 89.25 313 GLY A C 1
ATOM 2399 O O . GLY A 1 313 ? 11.655 9.730 12.310 1.00 89.25 313 GLY A O 1
ATOM 2400 N N . THR A 1 314 ? 11.492 9.465 14.531 1.00 91.31 314 THR A N 1
ATOM 2401 C CA . THR A 1 314 ? 11.678 10.889 14.845 1.00 91.31 314 THR A CA 1
ATOM 2402 C C . THR A 1 314 ? 12.251 11.098 16.246 1.00 91.31 314 THR A C 1
ATOM 2404 O O . THR A 1 314 ? 12.226 10.202 17.094 1.00 91.31 314 THR A O 1
ATOM 2407 N N . CYS A 1 315 ? 12.762 12.301 16.494 1.00 93.06 315 CYS A N 1
ATOM 2408 C CA . CYS A 1 315 ? 13.170 12.771 17.810 1.00 93.06 315 CYS A CA 1
ATOM 2409 C C . CYS A 1 315 ? 12.385 14.031 18.153 1.00 93.06 315 CYS A C 1
ATOM 2411 O O . CYS A 1 315 ? 12.276 14.945 17.339 1.00 93.06 315 CYS A O 1
ATOM 2413 N N . ASP A 1 316 ? 11.869 14.082 19.374 1.00 92.62 316 ASP A N 1
ATOM 2414 C CA . ASP A 1 316 ? 11.105 15.216 19.872 1.00 92.62 316 ASP A CA 1
ATOM 2415 C C . ASP A 1 316 ? 11.431 15.505 21.347 1.00 92.62 316 ASP A C 1
ATOM 2417 O O . ASP A 1 316 ? 12.409 14.989 21.895 1.00 92.62 316 ASP A O 1
ATOM 2421 N N . GLU A 1 317 ? 10.626 16.337 22.008 1.00 92.81 317 GLU A N 1
ATOM 2422 C CA . GLU A 1 317 ? 10.787 16.668 23.427 1.00 92.81 317 GLU A CA 1
ATOM 2423 C C . GLU A 1 317 ? 10.708 15.449 24.370 1.00 92.81 317 GLU A C 1
ATOM 2425 O O . GLU A 1 317 ? 11.148 15.532 25.516 1.00 92.81 317 GLU A O 1
ATOM 2430 N N . ASN A 1 318 ? 10.199 14.309 23.888 1.00 91.38 318 ASN A N 1
ATOM 2431 C CA . ASN A 1 318 ? 10.113 13.033 24.598 1.00 91.38 318 ASN A CA 1
ATOM 2432 C C . ASN A 1 318 ? 11.203 12.036 24.147 1.00 91.38 318 ASN A C 1
ATOM 2434 O O . ASN A 1 318 ? 11.110 10.836 24.425 1.00 91.38 318 ASN A O 1
ATOM 2438 N N . GLY A 1 319 ? 12.235 12.515 23.446 1.00 94.38 319 GLY A N 1
ATOM 2439 C CA . GLY A 1 319 ? 13.366 11.727 22.960 1.00 94.38 319 GLY A CA 1
ATOM 2440 C C . GLY A 1 319 ? 13.116 11.051 21.611 1.00 94.38 319 GLY A C 1
ATOM 2441 O O . GLY A 1 319 ? 12.083 11.236 20.971 1.00 94.38 319 GLY A O 1
ATOM 2442 N N . CYS A 1 320 ? 14.077 10.249 21.161 1.00 92.69 320 CYS A N 1
ATOM 2443 C CA . CYS A 1 320 ? 13.994 9.550 19.880 1.00 92.69 320 CYS A CA 1
ATOM 2444 C C . CYS A 1 320 ? 13.208 8.242 19.995 1.00 92.69 320 CYS A C 1
ATOM 2446 O O . CYS A 1 320 ? 13.406 7.473 20.937 1.00 92.69 320 CYS A O 1
ATOM 2448 N N . ALA A 1 321 ? 12.327 7.980 19.034 1.00 91.50 321 ALA A N 1
ATOM 2449 C CA . ALA A 1 321 ? 11.595 6.725 18.926 1.00 91.50 321 ALA A CA 1
ATOM 2450 C C . ALA A 1 321 ? 11.077 6.505 17.499 1.00 91.50 321 ALA A C 1
ATOM 2452 O O . ALA A 1 321 ? 11.150 7.386 16.643 1.00 91.50 321 ALA A O 1
ATOM 2453 N N . THR A 1 322 ? 10.542 5.310 17.265 1.00 90.38 322 THR A N 1
ATOM 2454 C CA . THR A 1 322 ? 9.862 4.930 16.029 1.00 90.38 322 THR A CA 1
ATOM 2455 C C . THR A 1 322 ? 8.412 4.585 16.340 1.00 90.38 322 THR A C 1
ATOM 2457 O O . THR A 1 322 ? 8.134 3.945 17.359 1.00 90.38 322 THR A O 1
ATOM 2460 N N . TYR A 1 323 ? 7.498 5.027 15.480 1.00 91.56 323 TYR A N 1
ATOM 2461 C CA . TYR A 1 323 ? 6.102 4.604 15.483 1.00 91.56 323 TYR A CA 1
ATOM 2462 C C . TYR A 1 323 ? 5.824 3.786 14.238 1.00 91.56 323 TYR A C 1
ATOM 2464 O O . TYR A 1 323 ? 6.156 4.240 13.155 1.00 91.56 323 TYR A O 1
ATOM 2472 N N . LEU A 1 324 ? 5.250 2.597 14.387 1.00 91.06 324 LEU A N 1
ATOM 2473 C CA . LEU A 1 324 ? 5.276 1.555 13.351 1.00 91.06 324 LEU A CA 1
ATOM 2474 C C . LEU A 1 324 ? 3.936 1.389 12.631 1.00 91.06 324 LEU A C 1
ATOM 2476 O O . LEU A 1 324 ? 3.727 0.411 11.925 1.00 91.06 324 LEU A O 1
ATOM 2480 N N . ARG A 1 325 ? 3.027 2.351 12.826 1.00 90.75 325 ARG A N 1
ATOM 2481 C CA . ARG A 1 325 ? 1.678 2.346 12.264 1.00 90.75 325 ARG A CA 1
ATOM 2482 C C . ARG A 1 325 ? 1.278 3.698 11.685 1.00 90.75 325 ARG A C 1
ATOM 2484 O O . ARG A 1 325 ? 0.221 4.228 11.999 1.00 90.75 325 ARG A O 1
ATOM 2491 N N . ALA A 1 326 ? 2.121 4.290 10.852 1.00 88.12 326 ALA A N 1
ATOM 2492 C CA . ALA A 1 326 ? 1.867 5.631 10.325 1.00 88.12 326 ALA A CA 1
ATOM 2493 C C . ALA A 1 326 ? 0.753 5.697 9.237 1.00 88.12 326 ALA A C 1
ATOM 2495 O O . ALA A 1 326 ? 0.581 6.698 8.540 1.00 88.12 326 ALA A O 1
ATOM 2496 N N . SER A 1 327 ? -0.036 4.632 9.094 1.00 88.19 327 SER A N 1
ATOM 2497 C CA . SER A 1 327 ? -1.334 4.593 8.421 1.00 88.19 327 SER A CA 1
ATOM 2498 C C . SER A 1 327 ? -2.130 3.398 8.948 1.00 88.19 327 SER A C 1
ATOM 2500 O O . SER A 1 327 ? -1.558 2.380 9.340 1.00 88.19 327 SER A O 1
ATOM 2502 N N . LYS A 1 328 ? -3.461 3.508 8.927 1.00 88.00 328 LYS A N 1
ATOM 2503 C CA . LYS A 1 328 ? -4.393 2.398 9.183 1.00 88.00 328 LYS A CA 1
ATOM 2504 C C . LYS A 1 328 ? -5.286 2.094 7.982 1.00 88.00 328 LYS A C 1
ATOM 2506 O O . LYS A 1 328 ? -6.321 1.470 8.158 1.00 88.00 328 LYS A O 1
ATOM 2511 N N . PHE A 1 329 ? -4.921 2.548 6.782 1.00 89.88 329 PHE A N 1
ATOM 2512 C CA . PHE A 1 329 ? -5.739 2.415 5.573 1.00 89.88 329 PHE A CA 1
ATOM 2513 C C . PHE A 1 329 ? -5.078 1.519 4.510 1.00 89.88 329 PHE A C 1
ATOM 2515 O O . PHE A 1 329 ? -4.654 2.013 3.467 1.00 89.88 329 PHE A O 1
ATOM 2522 N N . PRO A 1 330 ? -4.976 0.200 4.732 1.00 90.69 330 PRO A N 1
ATOM 2523 C CA . PRO A 1 330 ? -4.602 -0.751 3.683 1.00 90.69 330 PRO A CA 1
ATOM 2524 C C . PRO A 1 330 ? -5.717 -0.921 2.643 1.00 90.69 330 PRO A C 1
ATOM 2526 O O . PRO A 1 330 ? -6.813 -0.370 2.771 1.00 90.69 330 PRO A O 1
ATOM 2529 N N . TYR A 1 331 ? -5.442 -1.714 1.608 1.00 92.88 331 TYR A N 1
ATOM 2530 C CA . TYR A 1 331 ? -6.450 -2.155 0.643 1.00 92.88 331 TYR A CA 1
ATOM 2531 C C . TYR A 1 331 ? -7.609 -2.893 1.323 1.00 92.88 331 TYR A C 1
ATOM 2533 O O . TYR A 1 331 ? -7.365 -3.718 2.198 1.00 92.88 331 TYR A O 1
ATOM 2541 N N . GLU A 1 332 ? -8.864 -2.673 0.924 1.00 91.88 332 GLU A N 1
ATOM 2542 C CA . GLU A 1 332 ? -10.018 -3.396 1.490 1.00 91.88 332 GLU A CA 1
ATOM 2543 C C . GLU A 1 332 ? -9.892 -4.906 1.300 1.00 91.88 332 GLU A C 1
ATOM 2545 O O . GLU A 1 332 ? -10.144 -5.665 2.235 1.00 91.88 332 GLU A O 1
ATOM 2550 N N . ASN A 1 333 ? -9.448 -5.329 0.117 1.00 94.62 333 ASN A N 1
ATOM 2551 C CA . ASN A 1 333 ? -9.296 -6.728 -0.265 1.00 94.62 333 ASN A CA 1
ATOM 2552 C C . ASN A 1 333 ? -7.883 -6.995 -0.794 1.00 94.62 333 ASN A C 1
ATOM 2554 O O . ASN A 1 333 ? -7.333 -6.178 -1.532 1.00 94.62 333 ASN A O 1
ATOM 2558 N N . ALA A 1 334 ? -7.315 -8.163 -0.500 1.00 96.19 334 ALA A N 1
ATOM 2559 C CA . ALA A 1 334 ? -6.071 -8.570 -1.149 1.00 96.19 334 ALA A CA 1
ATOM 2560 C C . ALA A 1 334 ? -6.298 -8.817 -2.644 1.00 96.19 334 ALA A C 1
ATOM 2562 O O . ALA A 1 334 ? -5.513 -8.364 -3.470 1.00 96.19 334 ALA A O 1
ATOM 2563 N N . ILE A 1 335 ? -7.401 -9.486 -2.993 1.00 97.06 335 ILE A N 1
ATOM 2564 C CA . ILE A 1 335 ? -7.736 -9.810 -4.382 1.00 97.06 335 ILE A CA 1
ATOM 2565 C C . ILE A 1 335 ? -9.223 -9.566 -4.626 1.00 97.06 335 ILE A C 1
ATOM 2567 O O . ILE A 1 335 ? -10.063 -9.968 -3.818 1.00 97.06 335 ILE A O 1
ATOM 2571 N N . GLN A 1 336 ? -9.547 -8.967 -5.765 1.00 96.69 336 GLN A N 1
ATOM 2572 C CA . GLN A 1 336 ? -10.890 -8.883 -6.318 1.00 96.69 336 GLN A CA 1
ATOM 2573 C C . GLN A 1 336 ? -10.914 -9.547 -7.696 1.00 96.69 336 GLN A C 1
ATOM 2575 O O . GLN A 1 336 ? -10.287 -9.064 -8.639 1.00 96.69 336 GLN A O 1
ATOM 2580 N N . ASP A 1 337 ? -11.680 -10.627 -7.824 1.00 95.25 337 ASP A N 1
ATOM 2581 C CA . ASP A 1 337 ? -12.027 -11.222 -9.113 1.00 95.25 337 ASP A CA 1
ATOM 2582 C C . ASP A 1 337 ? -13.335 -10.604 -9.603 1.00 95.25 337 ASP A C 1
ATOM 2584 O O . ASP A 1 337 ? -14.429 -10.935 -9.134 1.00 95.25 337 ASP A O 1
ATOM 2588 N N . VAL A 1 338 ? -13.208 -9.669 -10.542 1.00 95.56 338 VAL A N 1
ATOM 2589 C CA . VAL A 1 338 ? -14.337 -8.921 -11.101 1.00 95.56 338 VAL A CA 1
ATOM 2590 C C . VAL A 1 338 ? -15.224 -9.839 -11.939 1.00 95.56 338 VAL A C 1
ATOM 2592 O O . VAL A 1 338 ? -16.449 -9.738 -11.877 1.00 95.56 338 VAL A O 1
ATOM 2595 N N . THR A 1 339 ? -14.625 -10.769 -12.682 1.00 92.75 339 THR A N 1
ATOM 2596 C CA . THR A 1 339 ? -15.345 -11.686 -13.574 1.00 92.75 339 THR A CA 1
ATOM 2597 C C . THR A 1 339 ? -16.229 -12.645 -12.795 1.00 92.75 339 THR A C 1
ATOM 2599 O O . THR A 1 339 ? -17.382 -12.863 -13.166 1.00 92.75 339 THR A O 1
ATOM 2602 N N . ARG A 1 340 ? -15.713 -13.194 -11.694 1.00 90.31 340 ARG A N 1
ATOM 2603 C CA . ARG A 1 340 ? -16.444 -14.152 -10.853 1.00 90.31 340 ARG A CA 1
ATOM 2604 C C . ARG A 1 340 ? -17.207 -13.479 -9.710 1.00 90.31 340 ARG A C 1
ATOM 2606 O O . ARG A 1 340 ? -17.970 -14.154 -9.025 1.00 90.31 340 ARG A O 1
ATOM 2613 N N . SER A 1 341 ? -17.047 -12.163 -9.527 1.00 92.19 341 SER A N 1
ATOM 2614 C CA . SER A 1 341 ? -17.603 -11.400 -8.398 1.00 92.19 341 SER A CA 1
ATOM 2615 C C . SER A 1 341 ? -17.188 -11.983 -7.040 1.00 92.19 341 SER A C 1
ATOM 2617 O O . SER A 1 341 ? -18.016 -12.156 -6.144 1.00 92.19 341 SER A O 1
ATOM 2619 N N . LEU A 1 342 ? -15.900 -12.316 -6.902 1.00 91.50 342 LEU A N 1
ATOM 2620 C CA . LEU A 1 342 ? -15.315 -12.891 -5.688 1.00 91.50 342 LEU A CA 1
ATOM 2621 C C . LEU A 1 342 ? -14.257 -11.960 -5.094 1.00 91.50 342 LEU A C 1
ATOM 2623 O O . LEU A 1 342 ? -13.595 -11.204 -5.801 1.00 91.50 342 LEU A O 1
ATOM 2627 N N . GLU A 1 343 ? -14.074 -12.054 -3.780 1.00 93.31 343 GLU A N 1
ATOM 2628 C CA . GLU A 1 343 ? -13.090 -11.272 -3.036 1.00 93.31 343 GLU A CA 1
ATOM 2629 C C . GLU A 1 343 ? -12.298 -12.180 -2.095 1.00 93.31 343 GLU A C 1
ATOM 2631 O O . GLU A 1 343 ? -12.874 -12.993 -1.366 1.00 93.31 343 GLU A O 1
ATOM 2636 N N . VAL A 1 344 ? -10.980 -11.994 -2.062 1.00 94.19 344 VAL A N 1
ATOM 2637 C CA . VAL A 1 344 ? -10.108 -12.509 -1.004 1.00 94.19 344 VAL A CA 1
ATOM 2638 C C . VAL A 1 344 ? -9.845 -11.356 -0.050 1.00 94.19 344 VAL A C 1
ATOM 2640 O O . VAL A 1 344 ? -9.145 -10.395 -0.380 1.00 94.19 344 VAL A O 1
ATOM 2643 N N . ARG A 1 345 ? -10.459 -11.430 1.132 1.00 92.81 345 ARG A N 1
ATOM 2644 C CA . ARG A 1 345 ? -10.423 -10.346 2.121 1.00 92.81 345 ARG A CA 1
ATOM 2645 C C . ARG A 1 345 ? -9.253 -10.474 3.085 1.00 92.81 345 ARG A C 1
ATOM 2647 O O . ARG A 1 345 ? -8.813 -9.468 3.642 1.00 92.81 345 ARG A O 1
ATOM 2654 N N . GLU A 1 346 ? -8.763 -11.683 3.329 1.00 90.94 346 GLU A N 1
ATOM 2655 C CA . GLU A 1 346 ? -7.539 -11.890 4.091 1.00 90.94 346 GLU A CA 1
ATOM 2656 C C . GLU A 1 346 ? -6.356 -11.212 3.390 1.00 90.94 346 GLU A C 1
ATOM 2658 O O . GLU A 1 346 ? -6.094 -11.450 2.215 1.00 90.94 346 GLU A O 1
ATOM 2663 N N . ARG A 1 347 ? -5.654 -10.352 4.132 1.00 92.50 347 ARG A N 1
ATOM 2664 C CA . ARG A 1 347 ? -4.479 -9.605 3.657 1.00 92.50 347 ARG A CA 1
ATOM 2665 C C . ARG A 1 347 ? -3.165 -10.371 3.811 1.00 92.50 347 ARG A C 1
ATOM 2667 O O . ARG A 1 347 ? -2.177 -10.016 3.187 1.00 92.50 347 ARG A O 1
ATOM 2674 N N . GLU A 1 348 ? -3.198 -11.434 4.609 1.00 91.81 348 GLU A N 1
ATOM 2675 C CA . GLU A 1 348 ? -2.062 -12.291 4.929 1.00 91.81 348 GLU A CA 1
ATOM 2676 C C . GLU A 1 348 ? -2.411 -13.733 4.573 1.00 91.81 348 GLU A C 1
ATOM 2678 O O . GLU A 1 348 ? -3.319 -14.314 5.179 1.00 91.81 348 GLU A O 1
ATOM 2683 N N . PHE A 1 349 ? -1.706 -14.337 3.614 1.00 93.31 349 PHE A N 1
ATOM 2684 C CA . PHE A 1 349 ? -1.869 -15.765 3.329 1.00 93.31 349 PHE A CA 1
ATOM 2685 C C . PHE A 1 349 ? -0.647 -16.395 2.653 1.00 93.31 349 PHE A C 1
ATOM 2687 O O . PHE A 1 349 ? 0.055 -15.792 1.843 1.00 93.31 349 PHE A O 1
ATOM 2694 N N . ALA A 1 350 ? -0.406 -17.670 2.969 1.00 95.31 350 ALA A N 1
ATOM 2695 C CA . ALA A 1 350 ? 0.761 -18.402 2.480 1.00 95.31 350 ALA A CA 1
ATOM 2696 C C . ALA A 1 350 ? 0.605 -18.917 1.039 1.00 95.31 350 ALA A C 1
ATOM 2698 O O . ALA A 1 350 ? 1.590 -18.980 0.306 1.00 95.31 350 ALA A O 1
ATOM 2699 N N . ALA A 1 351 ? -0.600 -19.315 0.628 1.00 96.31 351 ALA A N 1
ATOM 2700 C CA . ALA A 1 351 ? -0.848 -19.830 -0.714 1.00 96.31 351 ALA A CA 1
ATOM 2701 C C . ALA A 1 351 ? -2.315 -19.674 -1.121 1.00 96.31 351 ALA A C 1
ATOM 2703 O O . ALA A 1 351 ? -3.211 -19.852 -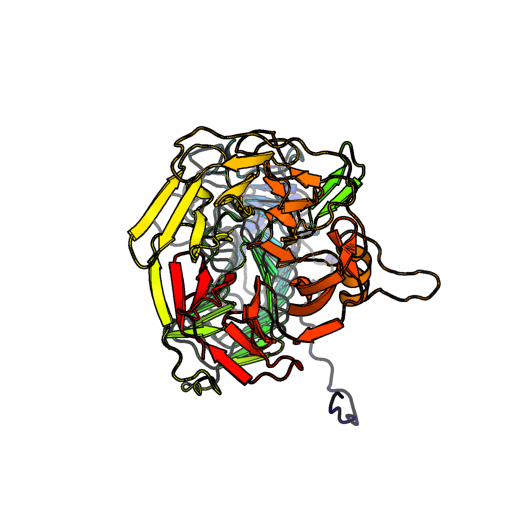0.297 1.00 96.31 351 ALA A O 1
ATOM 2704 N N . LEU A 1 352 ? -2.535 -19.398 -2.404 1.00 95.38 352 LEU A N 1
ATOM 2705 C CA . LEU A 1 352 ? -3.836 -19.440 -3.062 1.00 95.38 352 LEU A CA 1
ATOM 2706 C C . LEU A 1 352 ? -3.639 -19.868 -4.520 1.00 95.38 352 LEU A C 1
ATOM 2708 O O . LEU A 1 352 ? -2.785 -19.318 -5.213 1.00 95.38 352 LEU A O 1
ATOM 2712 N N . ASP A 1 353 ? -4.434 -20.835 -4.970 1.00 94.62 353 ASP A N 1
ATOM 2713 C CA . ASP A 1 353 ? -4.457 -21.309 -6.354 1.00 94.62 353 ASP A CA 1
ATOM 2714 C C . ASP A 1 353 ? -5.825 -21.015 -6.971 1.00 94.62 353 ASP A C 1
ATOM 2716 O O . ASP A 1 353 ? -6.852 -21.480 -6.477 1.00 94.62 353 ASP A O 1
ATOM 2720 N N . LEU A 1 354 ? -5.831 -20.249 -8.059 1.00 92.06 354 LEU A N 1
ATOM 2721 C CA . LEU A 1 354 ? -7.022 -19.877 -8.821 1.00 92.06 354 LEU A CA 1
ATOM 2722 C C . LEU A 1 354 ? -7.060 -20.678 -10.131 1.00 92.06 354 LEU A C 1
ATOM 2724 O O . LEU A 1 354 ? -6.886 -20.136 -11.220 1.00 92.06 354 LEU A O 1
ATOM 2728 N N . THR A 1 355 ? -7.237 -21.995 -10.006 1.00 87.06 355 THR A N 1
ATOM 2729 C CA . THR A 1 355 ? -7.211 -22.972 -11.119 1.00 87.06 355 THR A CA 1
ATOM 2730 C C . THR A 1 355 ? -8.587 -23.541 -11.476 1.00 87.06 355 THR A C 1
ATOM 2732 O O . THR A 1 355 ? -8.726 -24.302 -12.429 1.00 87.06 355 THR A O 1
ATOM 2735 N N . SER A 1 356 ? -9.619 -23.211 -10.699 1.00 75.50 356 SER A N 1
ATOM 2736 C CA . SER A 1 356 ? -10.986 -23.706 -10.875 1.00 75.50 356 SER A CA 1
ATOM 2737 C C . SER A 1 356 ? -11.934 -22.544 -11.124 1.00 75.50 356 SER A C 1
ATOM 2739 O O . SER A 1 356 ? -11.887 -21.539 -10.418 1.00 75.50 356 SER A O 1
ATOM 2741 N N . ASP A 1 357 ? -12.864 -22.724 -12.061 1.00 73.56 357 ASP A N 1
ATOM 2742 C CA . ASP A 1 357 ? -13.929 -21.750 -12.313 1.00 73.56 357 ASP A CA 1
ATOM 2743 C C . ASP A 1 357 ? -15.005 -21.734 -11.218 1.00 73.56 357 ASP A C 1
ATOM 2745 O O . ASP A 1 357 ? -15.810 -20.807 -11.147 1.00 73.56 357 ASP A O 1
ATOM 2749 N N . THR A 1 358 ? -15.019 -22.743 -10.343 1.00 70.88 358 THR A N 1
ATOM 2750 C CA . THR A 1 358 ? -15.956 -22.835 -9.218 1.00 70.88 358 THR A CA 1
ATOM 2751 C C . THR A 1 358 ? -15.230 -22.751 -7.882 1.00 70.88 358 THR A C 1
ATOM 2753 O O . THR A 1 358 ? -14.289 -23.511 -7.641 1.00 70.88 358 THR A O 1
ATOM 2756 N N . VAL A 1 359 ? -15.713 -21.878 -6.995 1.00 75.69 359 VAL A N 1
ATOM 2757 C CA . VAL A 1 359 ? -15.252 -21.747 -5.605 1.00 75.69 359 VAL A CA 1
ATOM 2758 C C . VAL A 1 359 ? -16.372 -22.198 -4.670 1.00 75.69 359 VAL A C 1
ATOM 2760 O O . VAL A 1 359 ? -17.519 -21.773 -4.811 1.00 75.69 359 VAL A O 1
ATOM 2763 N N . ALA A 1 360 ? -16.057 -23.086 -3.725 1.00 76.56 360 ALA A N 1
ATOM 2764 C CA . ALA A 1 360 ? -17.025 -23.523 -2.724 1.00 76.56 360 ALA A CA 1
ATOM 2765 C C . ALA A 1 360 ? -17.364 -22.363 -1.762 1.00 76.56 360 ALA A C 1
ATOM 2767 O O . ALA A 1 360 ? -16.451 -21.648 -1.343 1.00 76.56 360 ALA A O 1
ATOM 2768 N N . PRO A 1 361 ? -18.639 -22.176 -1.369 1.00 75.50 361 PRO A N 1
ATOM 2769 C CA . PRO A 1 361 ? -19.004 -21.159 -0.388 1.00 75.50 361 PRO A CA 1
ATOM 2770 C C . PRO A 1 361 ? -18.305 -21.386 0.956 1.00 75.50 361 PRO A C 1
ATOM 2772 O O . PRO A 1 361 ? -18.139 -22.527 1.395 1.00 75.50 361 PRO A O 1
ATOM 2775 N N . ALA A 1 362 ? -17.951 -20.300 1.643 1.00 79.44 362 ALA A N 1
ATOM 2776 C CA . ALA A 1 362 ? -17.438 -20.379 3.007 1.00 79.44 362 ALA A CA 1
ATOM 2777 C C . ALA A 1 362 ? -18.517 -20.911 3.971 1.00 79.44 362 ALA A C 1
ATOM 2779 O O . ALA A 1 362 ? -19.694 -20.567 3.869 1.00 79.44 362 ALA A O 1
ATOM 2780 N N . THR A 1 363 ? -18.121 -21.732 4.946 1.00 80.56 363 THR A N 1
ATOM 2781 C CA . THR A 1 363 ? -19.032 -22.243 5.979 1.00 80.56 363 THR A CA 1
ATOM 2782 C C . THR A 1 363 ? -19.271 -21.192 7.065 1.00 80.56 363 THR A C 1
ATOM 2784 O O . THR A 1 363 ? -18.339 -20.814 7.769 1.00 80.56 363 THR A O 1
ATOM 2787 N N . GLN A 1 364 ? -20.521 -20.761 7.250 1.00 81.44 364 GLN A N 1
ATOM 2788 C CA . GLN A 1 364 ? -20.900 -19.745 8.250 1.00 81.44 364 GLN A CA 1
ATOM 2789 C C . GLN A 1 364 ? -21.166 -20.317 9.661 1.00 81.44 364 GLN A C 1
ATOM 2791 O O . GLN A 1 364 ? -21.270 -19.577 10.642 1.00 81.44 364 GLN A O 1
ATOM 2796 N N . GLY A 1 365 ? -21.237 -21.644 9.805 1.00 86.31 365 GLY A N 1
ATOM 2797 C CA . GLY A 1 365 ? -21.425 -22.307 11.100 1.00 86.31 365 GLY A CA 1
ATOM 2798 C C . GLY A 1 365 ? -22.747 -21.925 11.778 1.00 86.31 365 GLY A C 1
ATOM 2799 O O . GLY A 1 365 ? -23.781 -21.831 11.119 1.00 86.31 365 GLY A O 1
ATOM 2800 N N . ALA A 1 366 ? -22.716 -21.685 13.095 1.00 83.00 366 ALA A N 1
ATOM 2801 C CA . ALA A 1 366 ? -23.908 -21.373 13.899 1.00 83.00 366 ALA A CA 1
ATOM 2802 C C . ALA A 1 366 ? -24.583 -20.025 13.561 1.00 83.00 366 ALA A C 1
ATOM 2804 O O . ALA A 1 366 ? -25.620 -19.699 14.135 1.00 83.00 366 ALA A O 1
ATOM 2805 N N . PHE A 1 367 ? -23.999 -19.243 12.651 1.00 86.69 367 PHE A N 1
ATOM 2806 C CA . PHE A 1 367 ? -24.444 -17.897 12.290 1.00 86.69 367 PHE A CA 1
ATOM 2807 C C . PHE A 1 367 ? -24.888 -17.785 10.824 1.00 86.69 367 PHE A C 1
ATOM 2809 O O . PHE A 1 367 ? -25.047 -16.675 10.326 1.00 86.69 367 PHE A O 1
ATOM 2816 N N . ALA A 1 368 ? -25.143 -18.910 10.146 1.00 83.31 368 ALA A N 1
ATOM 2817 C CA . ALA A 1 368 ? -25.611 -18.918 8.756 1.00 83.31 368 ALA A CA 1
ATOM 2818 C C . ALA A 1 368 ? -26.918 -18.126 8.541 1.00 83.31 368 ALA A C 1
ATOM 2820 O O . ALA A 1 368 ? -27.094 -17.479 7.513 1.00 83.31 368 ALA A O 1
ATOM 2821 N N . ASP A 1 369 ? -27.805 -18.113 9.541 1.00 85.00 369 ASP A N 1
ATOM 2822 C CA . ASP A 1 369 ? -29.080 -17.385 9.495 1.00 85.00 369 ASP A CA 1
ATOM 2823 C C . ASP A 1 369 ? -28.996 -15.966 10.103 1.00 85.00 369 ASP A C 1
ATOM 2825 O O . ASP A 1 369 ? -30.024 -15.318 10.334 1.00 85.00 369 ASP A O 1
ATOM 2829 N N . ALA A 1 370 ? -27.792 -15.465 10.414 1.00 87.81 370 ALA A N 1
ATOM 2830 C CA . ALA A 1 370 ? -27.626 -14.144 11.013 1.00 87.81 370 ALA A CA 1
ATOM 2831 C C . ALA A 1 370 ? -28.099 -13.045 10.048 1.00 87.81 370 ALA A C 1
ATOM 2833 O O . ALA A 1 370 ? -27.559 -12.852 8.959 1.00 87.81 370 ALA A O 1
ATOM 2834 N N . LYS A 1 371 ? -29.111 -12.275 10.462 1.00 91.06 371 LYS A N 1
ATOM 2835 C CA . LYS A 1 371 ? -29.638 -11.171 9.656 1.00 91.06 371 LYS A CA 1
ATOM 2836 C C . LYS A 1 371 ? -28.732 -9.947 9.774 1.00 91.06 371 LYS A C 1
ATOM 2838 O O . LYS A 1 371 ? -28.729 -9.281 10.810 1.00 91.06 371 LYS A O 1
ATOM 2843 N N . VAL A 1 372 ? -28.029 -9.632 8.689 1.00 95.81 372 VAL A N 1
ATOM 2844 C CA . VAL A 1 372 ? -27.217 -8.417 8.546 1.00 95.81 372 VAL A CA 1
ATOM 2845 C C . VAL A 1 372 ? -28.063 -7.303 7.924 1.00 95.81 372 VAL A C 1
ATOM 2847 O O . VAL A 1 372 ? -28.551 -7.422 6.801 1.00 95.81 372 VAL A O 1
ATOM 2850 N N . GLU A 1 373 ? -28.266 -6.216 8.664 1.00 96.38 373 GLU A N 1
ATOM 2851 C CA . GLU A 1 373 ? -29.049 -5.046 8.253 1.00 96.38 373 GLU A CA 1
ATOM 2852 C C . GLU A 1 373 ? -28.107 -3.862 8.005 1.00 96.38 373 GLU A C 1
ATOM 2854 O O . GLU A 1 373 ? -27.377 -3.459 8.909 1.00 96.38 373 GLU A O 1
ATOM 2859 N N . LYS A 1 374 ? -28.120 -3.276 6.799 1.00 98.06 374 LYS A N 1
ATOM 2860 C CA . LYS A 1 374 ? -27.439 -1.997 6.543 1.00 98.06 374 LYS A CA 1
ATOM 2861 C C . LYS A 1 374 ? -28.251 -0.876 7.191 1.00 98.06 374 LYS A C 1
ATOM 2863 O O . LYS A 1 374 ? -29.396 -0.650 6.813 1.00 98.06 374 LYS A O 1
ATOM 2868 N N . LEU A 1 375 ? -27.658 -0.190 8.161 1.00 97.56 375 LEU A N 1
ATOM 2869 C CA . LEU A 1 375 ? -28.326 0.808 8.997 1.00 97.56 375 LEU A CA 1
ATOM 2870 C C . LEU A 1 375 ? -28.159 2.233 8.461 1.00 97.56 375 LEU A C 1
ATOM 2872 O O . LEU A 1 375 ? -29.071 3.052 8.576 1.00 97.56 375 LEU A O 1
ATOM 2876 N N . ALA A 1 376 ? -26.984 2.525 7.902 1.00 97.62 376 ALA A N 1
ATOM 2877 C CA . ALA A 1 376 ? -26.633 3.801 7.291 1.00 97.62 376 ALA A CA 1
ATOM 2878 C C . ALA A 1 376 ? -25.442 3.623 6.336 1.00 97.62 376 ALA A C 1
ATOM 2880 O O . ALA A 1 376 ? -24.670 2.676 6.484 1.00 97.62 376 ALA A O 1
ATOM 2881 N N . SER A 1 377 ? -25.276 4.531 5.375 1.00 97.25 377 SER A N 1
ATOM 2882 C CA . SER A 1 377 ? -24.150 4.537 4.431 1.00 97.25 377 SER A CA 1
ATOM 2883 C C . SER A 1 377 ? -23.889 5.932 3.865 1.00 97.25 377 SER A C 1
ATOM 2885 O O . SER A 1 377 ? -24.682 6.845 4.090 1.00 97.25 377 SER A O 1
ATOM 2887 N N . GLY A 1 378 ? -22.824 6.070 3.072 1.00 94.25 378 GLY A N 1
ATOM 2888 C CA . GLY A 1 378 ? -22.441 7.331 2.423 1.00 94.25 378 GLY A CA 1
ATOM 2889 C C . GLY A 1 378 ? -21.320 8.072 3.151 1.00 94.25 378 GLY A C 1
ATOM 2890 O O . GLY A 1 378 ? -21.190 9.285 3.000 1.00 94.25 378 GLY A O 1
ATOM 2891 N N . PHE A 1 379 ? -20.540 7.346 3.951 1.00 94.50 379 PHE A N 1
ATOM 2892 C CA . PHE A 1 379 ? -19.397 7.877 4.687 1.00 94.50 379 PHE A CA 1
ATOM 2893 C C . PHE A 1 379 ? -18.126 7.794 3.847 1.00 94.50 379 PHE A C 1
ATOM 2895 O O . PHE A 1 379 ? -17.972 6.888 3.022 1.00 94.50 379 PHE A O 1
ATOM 2902 N N . TYR A 1 380 ? -17.210 8.732 4.070 1.00 92.19 380 TYR A N 1
ATOM 2903 C CA . TYR A 1 380 ? -15.897 8.687 3.437 1.00 92.19 380 TYR A CA 1
ATOM 2904 C C . TYR A 1 380 ? -15.017 7.615 4.092 1.00 92.19 380 TYR A C 1
ATOM 2906 O O . TYR A 1 380 ? -14.499 6.745 3.399 1.00 92.19 380 TYR A O 1
ATOM 2914 N N . ALA A 1 381 ? -14.891 7.659 5.421 1.00 90.06 381 ALA A N 1
ATOM 2915 C CA . ALA A 1 381 ? -14.203 6.643 6.214 1.00 90.06 381 ALA A CA 1
ATOM 2916 C C . ALA A 1 381 ? -14.725 6.652 7.662 1.00 90.06 381 ALA A C 1
ATOM 2918 O O . ALA A 1 381 ? -14.120 7.266 8.542 1.00 90.06 381 ALA A O 1
ATOM 2919 N N . ALA A 1 382 ? -15.860 5.993 7.911 1.00 94.69 382 ALA A N 1
ATOM 2920 C CA . ALA A 1 382 ? -16.429 5.902 9.252 1.00 94.69 382 ALA A CA 1
ATOM 2921 C C . ALA A 1 382 ? -15.549 5.058 10.193 1.00 94.69 382 ALA A C 1
ATOM 2923 O O . ALA A 1 382 ? -15.069 3.985 9.824 1.00 94.69 382 ALA A O 1
ATOM 2924 N N . ALA A 1 383 ? -15.335 5.555 11.412 1.00 94.56 383 ALA A N 1
ATOM 2925 C CA . ALA A 1 383 ? -14.559 4.891 12.460 1.00 94.56 383 ALA A CA 1
ATOM 2926 C C . ALA A 1 383 ? -14.891 5.473 13.848 1.00 94.56 383 ALA A C 1
ATOM 2928 O O . ALA A 1 383 ? -15.759 6.341 13.993 1.00 94.56 383 ALA A O 1
ATOM 2929 N N . GLY A 1 384 ? -14.188 4.996 14.877 1.00 96.69 384 GLY A N 1
ATOM 2930 C CA . GLY A 1 384 ? -14.133 5.648 16.181 1.00 96.69 384 GLY A CA 1
ATOM 2931 C C . GLY A 1 384 ? -15.459 5.699 16.916 1.00 96.69 384 GLY A C 1
ATOM 2932 O O . GLY A 1 384 ? -15.744 6.662 17.622 1.00 96.69 384 GLY A O 1
ATOM 2933 N N . ALA A 1 385 ? -16.282 4.675 16.735 1.00 98.12 385 ALA A N 1
ATOM 2934 C CA . ALA A 1 385 ? -17.612 4.607 17.288 1.00 98.12 385 ALA A CA 1
ATOM 2935 C C . ALA A 1 385 ? -17.630 4.285 18.786 1.00 98.12 385 ALA A C 1
ATOM 2937 O O . ALA A 1 385 ? -16.727 3.637 19.318 1.00 98.12 385 ALA A O 1
ATOM 2938 N N . ALA A 1 386 ? -18.706 4.688 19.454 1.00 97.69 386 ALA A N 1
ATOM 2939 C CA . ALA A 1 386 ? -18.994 4.359 20.840 1.00 97.69 386 ALA A CA 1
ATOM 2940 C C . ALA A 1 386 ? -20.502 4.181 21.055 1.00 97.69 386 ALA A C 1
ATOM 2942 O O . ALA A 1 386 ? -21.320 4.886 20.462 1.00 97.69 386 ALA A O 1
ATOM 2943 N N . LEU A 1 387 ? -20.871 3.243 21.927 1.00 95.06 387 LEU A N 1
ATOM 2944 C CA . LEU A 1 387 ? -22.257 3.017 22.328 1.00 95.06 387 LEU A CA 1
ATOM 2945 C C . LEU A 1 387 ? -22.561 3.754 23.627 1.00 95.06 387 LEU A C 1
ATOM 2947 O O . LEU A 1 387 ? -21.869 3.573 24.629 1.00 95.06 387 LEU A O 1
ATOM 2951 N N . ALA A 1 388 ? -23.627 4.549 23.621 1.00 92.88 388 ALA A N 1
ATOM 2952 C CA . ALA A 1 388 ? -24.173 5.116 24.844 1.00 92.88 388 ALA A CA 1
ATOM 2953 C C . ALA A 1 388 ? -25.000 4.086 25.637 1.00 92.88 388 ALA A C 1
ATOM 2955 O O . ALA A 1 388 ? -25.410 3.063 25.088 1.00 92.88 388 ALA A O 1
ATOM 2956 N N . PRO A 1 389 ? -25.303 4.338 26.925 1.00 88.06 389 PRO A N 1
ATOM 2957 C CA . PRO A 1 389 ? -26.153 3.446 27.727 1.00 88.06 389 PRO A CA 1
ATOM 2958 C C . PRO A 1 389 ? -27.578 3.261 27.168 1.00 88.06 389 PRO A C 1
ATOM 2960 O O . PRO A 1 389 ? -28.207 2.212 27.335 1.00 88.06 389 PRO A O 1
ATOM 2963 N N . ASP A 1 390 ? -28.094 4.267 26.459 1.00 89.19 390 ASP A N 1
ATOM 2964 C CA . ASP A 1 390 ? -29.352 4.203 25.704 1.00 89.19 390 ASP A CA 1
ATOM 2965 C C . ASP A 1 390 ? -29.195 3.514 24.325 1.00 89.19 390 ASP A C 1
ATOM 2967 O O . ASP A 1 390 ? -30.185 3.311 23.610 1.00 89.19 390 ASP A O 1
ATOM 2971 N N . GLY A 1 391 ? -27.980 3.037 24.025 1.00 91.31 391 GLY A N 1
ATOM 2972 C CA . GLY A 1 391 ? -27.487 2.394 22.802 1.00 91.31 391 GLY A CA 1
ATOM 2973 C C . GLY A 1 391 ? -27.798 3.146 21.529 1.00 91.31 391 GLY A C 1
ATOM 2974 O O . GLY A 1 391 ? -27.960 2.546 20.468 1.00 91.31 391 GLY A O 1
ATOM 2975 N N . THR A 1 392 ? -27.836 4.468 21.644 1.00 94.81 392 THR A N 1
ATOM 2976 C CA . THR A 1 392 ? -27.449 5.331 20.542 1.00 94.81 392 THR A CA 1
ATOM 2977 C C . THR A 1 392 ? -25.986 5.037 20.200 1.00 94.81 392 THR A C 1
ATOM 2979 O O . THR A 1 392 ? -25.112 5.064 21.073 1.00 94.81 392 THR A O 1
ATOM 2982 N N . LEU A 1 393 ? -25.725 4.730 18.931 1.00 97.56 393 LEU A N 1
ATOM 2983 C CA . LEU A 1 393 ? -24.377 4.573 18.398 1.00 97.56 393 LEU A CA 1
ATOM 2984 C C . LEU A 1 393 ? -23.872 5.938 17.946 1.00 97.56 393 LEU A C 1
ATOM 2986 O O . LEU A 1 393 ? -24.481 6.545 17.070 1.00 97.56 393 LEU A O 1
ATOM 2990 N N . TYR A 1 394 ? -22.757 6.397 18.497 1.00 98.31 394 TYR A N 1
ATOM 2991 C CA . TYR A 1 394 ? -22.036 7.567 18.004 1.00 98.31 394 TYR A CA 1
ATOM 2992 C C . TYR A 1 394 ? -20.824 7.123 17.198 1.00 98.31 394 TYR A C 1
ATOM 2994 O O . TYR A 1 394 ? -20.211 6.130 17.567 1.00 98.31 394 TYR A O 1
ATOM 3002 N N . PHE A 1 395 ? -20.470 7.823 16.122 1.00 98.19 395 PHE A N 1
ATOM 3003 C CA . PHE A 1 395 ? -19.285 7.510 15.311 1.00 98.19 395 PHE A CA 1
ATOM 3004 C C . PHE A 1 395 ? -18.806 8.719 14.511 1.00 98.19 395 PHE A C 1
ATOM 3006 O O . PHE A 1 395 ? -19.517 9.718 14.396 1.00 98.19 395 PHE A O 1
ATOM 3013 N N . VAL A 1 396 ? -17.593 8.628 13.974 1.00 97.38 396 VAL A N 1
ATOM 3014 C CA . VAL A 1 396 ? -16.899 9.731 13.311 1.00 97.38 396 VAL A CA 1
ATOM 3015 C C . VAL A 1 396 ? -16.750 9.454 11.820 1.00 97.38 396 VAL A C 1
ATOM 3017 O O . VAL A 1 396 ? -16.381 8.350 11.438 1.00 97.38 396 VAL A O 1
ATOM 3020 N N . ASP A 1 397 ? -16.976 10.472 10.990 1.00 95.06 397 ASP A N 1
ATOM 3021 C CA . ASP A 1 397 ? -16.417 10.555 9.636 1.00 95.06 397 ASP A CA 1
ATOM 3022 C C . ASP A 1 397 ? -15.369 11.675 9.619 1.00 95.06 397 ASP A C 1
ATOM 3024 O O . ASP A 1 397 ? -15.696 12.868 9.574 1.00 95.06 397 ASP A O 1
ATOM 3028 N N . HIS A 1 398 ? -14.101 11.275 9.727 1.00 91.62 398 HIS A N 1
ATOM 3029 C CA . HIS A 1 398 ? -12.988 12.169 10.047 1.00 91.62 398 HIS A CA 1
ATOM 3030 C C . HIS A 1 398 ? -12.735 13.201 8.944 1.00 91.62 398 HIS A C 1
ATOM 3032 O O . HIS A 1 398 ? -12.563 14.384 9.228 1.00 91.62 398 HIS A O 1
ATOM 3038 N N . ARG A 1 399 ? -12.820 12.797 7.668 1.00 89.38 399 ARG A N 1
ATOM 3039 C CA . ARG A 1 399 ? -12.555 13.694 6.529 1.00 89.38 399 ARG A CA 1
ATOM 3040 C C . ARG A 1 399 ? -13.513 14.883 6.480 1.00 89.38 399 ARG A C 1
ATOM 3042 O O . ARG A 1 399 ? -13.132 15.957 6.025 1.00 89.38 399 ARG A O 1
ATOM 3049 N N . GLN A 1 400 ? -14.752 14.678 6.917 1.00 89.81 400 GLN A N 1
ATOM 3050 C CA . GLN A 1 400 ? -15.768 15.729 7.000 1.00 89.81 400 GLN A CA 1
ATOM 3051 C C . GLN A 1 400 ? -15.817 16.390 8.384 1.00 89.81 400 GLN A C 1
ATOM 3053 O O . GLN A 1 400 ? -16.616 17.301 8.576 1.00 89.81 400 GLN A O 1
ATOM 3058 N N . GLN A 1 401 ? -14.997 15.927 9.336 1.00 93.62 401 GLN A N 1
ATOM 3059 C CA . GLN A 1 401 ? -14.986 16.336 10.742 1.00 93.62 401 GLN A CA 1
ATOM 3060 C C . GLN A 1 401 ? -16.372 16.252 11.393 1.00 93.62 401 GLN A C 1
ATOM 3062 O O . GLN A 1 401 ? -16.797 17.138 12.131 1.00 93.62 401 GLN A O 1
ATOM 3067 N N . ARG A 1 402 ? -17.110 15.176 11.092 1.00 95.06 402 ARG A N 1
ATOM 3068 C CA . ARG A 1 402 ? -18.484 14.986 11.572 1.00 95.06 402 ARG A CA 1
ATOM 3069 C C . ARG A 1 402 ? -18.573 13.871 12.586 1.00 95.06 402 ARG A C 1
ATOM 3071 O O . ARG A 1 402 ? -18.048 12.781 12.371 1.00 95.06 402 ARG A O 1
ATOM 3078 N N . ILE A 1 403 ? -19.340 14.128 13.637 1.00 97.19 403 ILE A N 1
ATOM 3079 C CA . ILE A 1 403 ? -19.808 13.115 14.572 1.00 97.19 403 ILE A CA 1
ATOM 3080 C C . ILE A 1 403 ? -21.286 12.850 14.282 1.00 97.19 403 ILE A C 1
ATOM 3082 O O . ILE A 1 403 ? -22.127 13.757 14.311 1.00 97.19 403 ILE A O 1
ATOM 3086 N N . TYR A 1 404 ? -21.601 11.590 14.014 1.00 97.75 404 TYR A N 1
ATOM 3087 C CA . TYR A 1 404 ? -22.952 11.101 13.788 1.00 97.75 404 TYR A CA 1
ATOM 3088 C C . TYR A 1 404 ? -23.485 10.389 15.027 1.00 97.75 404 TYR A C 1
ATOM 3090 O O . TYR A 1 404 ? -22.722 9.851 15.827 1.00 97.75 404 TYR A O 1
ATOM 3098 N N . ALA A 1 405 ? -24.809 10.353 15.150 1.00 97.56 405 ALA A N 1
ATOM 3099 C CA . ALA A 1 405 ? -25.522 9.384 15.963 1.00 97.56 405 ALA A CA 1
ATOM 3100 C C . ALA A 1 405 ? -26.412 8.515 15.074 1.00 97.56 405 ALA A C 1
ATOM 3102 O O . ALA A 1 405 ? -26.947 8.981 14.065 1.00 97.56 405 ALA A O 1
ATOM 3103 N N . TRP A 1 406 ? -26.627 7.278 15.494 1.00 97.44 406 TRP A N 1
ATOM 3104 C CA . TRP A 1 406 ? -27.623 6.392 14.925 1.00 97.44 406 TRP A CA 1
ATOM 3105 C C . TRP A 1 406 ? -28.411 5.695 16.032 1.00 97.44 406 TRP A C 1
ATOM 3107 O O . TRP A 1 406 ? -27.841 5.155 16.982 1.00 97.44 406 TRP A O 1
ATOM 3117 N N . SER A 1 407 ? -29.733 5.683 15.895 1.00 94.62 407 SER A N 1
ATOM 3118 C CA . SER A 1 407 ? -30.634 4.885 16.724 1.00 94.62 407 SER A CA 1
ATOM 3119 C C . SER A 1 407 ? -31.739 4.296 15.843 1.00 94.62 407 SER A C 1
ATOM 3121 O O . SER A 1 407 ? -32.087 4.859 14.806 1.00 94.62 407 SER A O 1
ATOM 3123 N N . ARG A 1 408 ? -32.357 3.180 16.259 1.00 90.50 408 ARG A N 1
ATOM 3124 C CA . ARG A 1 408 ? -33.530 2.640 15.537 1.00 90.50 408 ARG A CA 1
ATOM 3125 C C . ARG A 1 408 ? -34.721 3.609 15.520 1.00 90.50 408 ARG A C 1
ATOM 3127 O O . ARG A 1 408 ? -35.575 3.471 14.655 1.00 90.50 408 ARG A O 1
ATOM 3134 N N . ALA A 1 409 ? -34.815 4.510 16.500 1.00 92.50 409 ALA A N 1
ATOM 3135 C CA . ALA A 1 409 ? -35.938 5.437 16.626 1.00 92.50 409 ALA A CA 1
ATOM 3136 C C . ALA A 1 409 ? -35.771 6.662 15.719 1.00 92.50 409 ALA A C 1
ATOM 3138 O O . ALA A 1 409 ? -36.729 7.072 15.071 1.00 92.50 409 ALA A O 1
ATOM 3139 N N . ASP A 1 410 ? -34.554 7.202 15.650 1.00 94.19 410 ASP A N 1
ATOM 3140 C CA . ASP A 1 410 ? -34.278 8.491 15.007 1.00 94.19 410 ASP A CA 1
ATOM 3141 C C . ASP A 1 410 ? -33.563 8.345 13.657 1.00 94.19 410 ASP A C 1
ATOM 3143 O O . ASP A 1 410 ? -33.469 9.305 12.895 1.00 94.19 410 ASP A O 1
ATOM 3147 N N . GLY A 1 411 ? -33.045 7.152 13.349 1.00 96.00 411 GLY A N 1
ATOM 3148 C CA . GLY A 1 411 ? -32.173 6.936 12.201 1.00 96.00 411 GLY A CA 1
ATOM 3149 C C . GLY A 1 411 ? -30.825 7.643 12.360 1.00 96.00 411 GLY A C 1
ATOM 3150 O O . GLY A 1 411 ? -30.346 7.869 13.473 1.00 96.00 411 GLY A O 1
ATOM 3151 N N . LEU A 1 412 ? -30.189 7.956 11.228 1.00 97.62 412 LEU A N 1
ATOM 3152 C CA . LEU A 1 412 ? -28.909 8.663 11.177 1.00 97.62 412 LEU A CA 1
ATOM 3153 C C . LEU A 1 412 ? -29.106 10.171 11.380 1.00 97.62 412 LEU A C 1
ATOM 3155 O O . LEU A 1 412 ? -29.926 10.792 10.706 1.00 97.62 412 LEU A O 1
ATOM 3159 N N . ARG A 1 413 ? -28.285 10.778 12.238 1.00 96.12 413 ARG A N 1
ATOM 3160 C CA . ARG A 1 413 ? -28.290 12.221 12.510 1.00 96.12 413 ARG A CA 1
ATOM 3161 C C . ARG A 1 413 ? -26.876 12.753 12.721 1.00 96.12 413 ARG A C 1
ATOM 3163 O O . ARG A 1 413 ? -26.058 12.089 13.349 1.00 96.12 413 ARG A O 1
ATOM 3170 N N . VAL A 1 414 ? -26.590 13.956 12.232 1.00 95.31 414 VAL A N 1
ATOM 3171 C CA . VAL A 1 414 ? -25.362 14.689 12.589 1.00 95.31 414 VAL A CA 1
ATOM 3172 C C . VAL A 1 414 ? -25.573 15.313 13.965 1.00 95.31 414 VAL A C 1
ATOM 3174 O O . VAL A 1 414 ? -26.608 15.937 14.196 1.00 95.31 414 VAL A O 1
ATOM 3177 N N . ILE A 1 415 ? -24.618 15.136 14.878 1.00 94.62 415 ILE A N 1
ATOM 3178 C CA . ILE A 1 415 ? -24.679 15.738 16.221 1.00 94.62 415 ILE A CA 1
ATOM 3179 C C . ILE A 1 415 ? -23.656 16.843 16.441 1.00 94.62 415 ILE A C 1
ATOM 3181 O O . ILE A 1 415 ? -23.863 17.683 17.315 1.00 94.62 415 ILE A O 1
ATOM 3185 N N . ASN A 1 416 ? -22.573 16.833 15.666 1.00 94.19 416 ASN A N 1
ATOM 3186 C CA . ASN A 1 416 ? -21.559 17.874 15.642 1.00 94.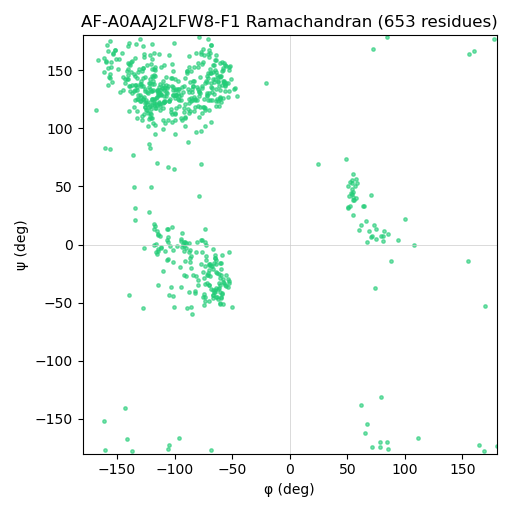19 416 ASN A CA 1
ATOM 3187 C C . ASN A 1 416 ? -20.812 17.820 14.301 1.00 94.19 416 ASN A C 1
ATOM 3189 O O . ASN A 1 416 ? -20.484 16.739 13.810 1.00 94.19 416 ASN A O 1
ATOM 3193 N N . ASP A 1 417 ? -20.572 18.986 13.721 1.00 93.00 417 ASP A N 1
ATOM 3194 C CA . ASP A 1 417 ? -19.799 19.220 12.497 1.00 93.00 417 ASP A CA 1
ATOM 3195 C C . ASP A 1 417 ? -18.831 20.402 12.675 1.00 93.00 417 ASP A C 1
ATOM 3197 O O . ASP A 1 417 ? -18.396 21.030 11.708 1.00 93.00 417 ASP A O 1
ATOM 3201 N N . ALA A 1 418 ? -18.509 20.726 13.933 1.00 92.38 418 ALA A N 1
ATOM 3202 C CA . ALA A 1 418 ? -17.516 21.737 14.242 1.00 92.38 418 ALA A CA 1
ATOM 3203 C C . ALA A 1 418 ? -16.134 21.244 13.775 1.00 92.38 418 ALA A C 1
ATOM 3205 O O . ALA A 1 418 ? -15.835 20.058 13.932 1.00 92.38 418 ALA A O 1
ATOM 3206 N N . PRO A 1 419 ? -15.273 22.133 13.245 1.00 92.25 419 PRO A N 1
ATOM 3207 C CA . PRO A 1 419 ? -13.979 21.752 12.695 1.00 92.25 419 PRO A CA 1
ATOM 3208 C C . PRO A 1 419 ? -12.959 21.478 13.817 1.00 92.25 419 PRO A C 1
ATOM 3210 O O . PRO A 1 419 ? -12.059 22.274 14.074 1.00 92.25 419 PRO A O 1
ATOM 3213 N N . LEU A 1 420 ? -13.177 20.387 14.549 1.00 92.62 420 LEU A N 1
ATOM 3214 C CA . LEU A 1 420 ? -12.429 19.974 15.738 1.00 92.62 420 LEU A CA 1
ATOM 3215 C C . LEU A 1 420 ? -11.656 18.668 15.517 1.00 92.62 420 LEU A C 1
ATOM 3217 O O . LEU A 1 420 ? -11.140 18.097 16.475 1.00 92.62 420 LEU A O 1
ATOM 3221 N N . ASP A 1 421 ? -11.601 18.191 14.273 1.00 94.00 421 ASP A N 1
ATOM 3222 C CA . ASP A 1 421 ? -10.818 17.032 13.837 1.00 94.00 421 ASP A CA 1
ATOM 3223 C C . ASP A 1 421 ? -11.013 15.752 14.689 1.00 94.00 421 ASP A C 1
ATOM 3225 O O . ASP A 1 421 ? -10.042 15.158 15.168 1.00 94.00 421 ASP A O 1
ATOM 3229 N N . PRO A 1 422 ? -12.266 15.324 14.953 1.00 96.19 422 PRO A N 1
ATOM 3230 C CA . PRO A 1 422 ? -12.536 14.141 15.767 1.00 96.19 422 PRO A CA 1
ATOM 3231 C C . PRO A 1 422 ? -11.967 12.875 15.110 1.00 96.19 422 PRO A C 1
ATOM 3233 O O . PRO A 1 422 ? -12.002 12.741 13.888 1.00 96.19 422 PRO A O 1
ATOM 3236 N N . VAL A 1 423 ? -11.493 11.924 15.920 1.00 96.69 423 VAL A N 1
ATOM 3237 C CA . VAL A 1 423 ? -10.921 10.643 15.459 1.00 96.69 423 VAL A CA 1
ATOM 3238 C C . VAL A 1 423 ? -11.587 9.447 16.138 1.00 96.69 423 VAL A C 1
ATOM 3240 O O . VAL A 1 423 ? -12.090 8.562 15.454 1.00 96.69 423 VAL A O 1
ATOM 3243 N N . ASN A 1 424 ? -11.607 9.413 17.475 1.00 98.12 424 ASN A N 1
ATOM 3244 C CA . ASN A 1 424 ? -12.163 8.301 18.253 1.00 98.12 424 ASN A CA 1
ATOM 3245 C C . ASN A 1 424 ? -13.035 8.805 19.410 1.00 98.12 424 ASN A C 1
ATOM 3247 O O . ASN A 1 424 ? -12.755 9.849 20.001 1.00 98.12 424 ASN A O 1
ATOM 3251 N N . LEU A 1 425 ? -14.081 8.047 19.748 1.00 98.50 425 LEU A N 1
ATOM 3252 C CA . LEU A 1 425 ? -15.069 8.409 20.766 1.00 98.50 425 LEU A CA 1
ATOM 3253 C C . LEU A 1 425 ? -15.107 7.393 21.912 1.00 98.50 425 LEU A C 1
ATOM 3255 O O . LEU A 1 425 ? -14.902 6.195 21.723 1.00 98.50 425 LEU A O 1
ATOM 3259 N N . ALA A 1 426 ? -15.471 7.873 23.095 1.00 98.44 426 ALA A N 1
ATOM 3260 C CA . ALA A 1 426 ? -15.999 7.078 24.199 1.00 98.44 426 ALA A CA 1
ATOM 3261 C C . ALA A 1 426 ? -17.181 7.823 24.842 1.00 98.44 426 ALA A C 1
ATOM 3263 O O . ALA A 1 426 ? -17.292 9.039 24.695 1.00 98.44 426 ALA A O 1
ATOM 3264 N N . VAL A 1 427 ? -18.068 7.115 25.548 1.00 97.94 427 VAL A N 1
ATOM 3265 C CA . VAL A 1 427 ? -19.244 7.719 26.203 1.00 97.94 427 VAL A CA 1
ATOM 3266 C C . VAL A 1 427 ? -19.109 7.619 27.716 1.00 97.94 427 VAL A C 1
ATOM 3268 O O . VAL A 1 427 ? -18.955 6.518 28.251 1.00 97.94 427 VAL A O 1
ATOM 3271 N N . ASP A 1 428 ? -19.161 8.762 28.397 1.00 97.12 428 ASP A N 1
ATOM 3272 C CA . ASP A 1 428 ? -19.135 8.825 29.857 1.00 97.12 428 ASP A CA 1
ATOM 3273 C C . ASP A 1 428 ? -20.482 8.403 30.478 1.00 97.12 428 ASP A C 1
ATOM 3275 O O . ASP A 1 428 ? -21.494 8.226 29.793 1.00 97.12 428 ASP A O 1
ATOM 3279 N N . ARG A 1 429 ? -20.513 8.190 31.796 1.00 95.38 429 ARG A N 1
ATOM 3280 C CA . ARG A 1 429 ? -21.718 7.739 32.514 1.00 95.38 429 ARG A CA 1
ATOM 3281 C C . ARG A 1 429 ? -22.858 8.762 32.435 1.00 95.38 429 ARG A C 1
ATOM 3283 O O . ARG A 1 429 ? -24.020 8.379 32.559 1.00 95.38 429 ARG A O 1
ATOM 3290 N N . SER A 1 430 ? -22.532 10.033 32.220 1.00 94.88 430 SER A N 1
ATOM 3291 C CA . SER A 1 430 ? -23.485 11.130 32.027 1.00 94.88 430 SER A CA 1
ATOM 3292 C C . SER A 1 430 ? -24.032 11.223 30.595 1.00 94.88 430 SER A C 1
ATOM 3294 O O . SER A 1 430 ? -24.945 12.010 30.350 1.00 94.88 430 SER A O 1
ATOM 3296 N N . GLY A 1 431 ? -23.518 10.422 29.656 1.00 94.25 431 GLY A N 1
ATOM 3297 C CA . GLY A 1 431 ? -23.920 10.427 28.249 1.00 94.25 431 GLY A CA 1
ATOM 3298 C C . GLY A 1 431 ? -23.185 11.455 27.384 1.00 94.25 431 GLY A C 1
ATOM 3299 O O . GLY A 1 431 ? -23.563 11.640 26.227 1.00 94.25 431 GLY A O 1
ATOM 3300 N N . ASN A 1 432 ? -22.146 12.116 27.904 1.00 96.50 432 ASN A N 1
ATOM 3301 C CA . ASN A 1 432 ? -21.282 12.964 27.088 1.00 96.50 432 ASN A CA 1
ATOM 3302 C C . ASN A 1 432 ? -20.265 12.121 26.322 1.00 96.50 432 ASN A C 1
ATOM 3304 O O . ASN A 1 432 ? -19.848 11.046 26.756 1.00 96.50 432 ASN A O 1
ATOM 3308 N N . LEU A 1 433 ? -19.827 12.651 25.186 1.00 97.94 433 LEU A N 1
ATOM 3309 C CA . LEU A 1 433 ? -18.744 12.080 24.407 1.00 97.94 433 LEU A CA 1
ATOM 3310 C C . LEU A 1 433 ? -17.415 12.601 24.934 1.00 97.94 433 LEU A C 1
ATOM 3312 O O . LEU A 1 433 ? -17.206 13.812 24.988 1.00 97.94 433 LEU A O 1
ATOM 3316 N N . LEU A 1 434 ? -16.509 11.689 25.263 1.00 98.38 434 LEU A N 1
ATOM 3317 C CA . LEU A 1 434 ? -15.085 11.968 25.325 1.00 98.38 434 LEU A CA 1
ATOM 3318 C C . LEU A 1 434 ? -14.522 11.757 23.918 1.00 98.38 434 LEU A C 1
ATOM 3320 O O . LEU A 1 434 ? -14.555 10.643 23.395 1.00 98.38 434 LEU A O 1
ATOM 3324 N N . VAL A 1 435 ? -14.043 12.830 23.299 1.00 98.38 435 VAL A N 1
ATOM 3325 C CA . VAL A 1 435 ? -13.570 12.834 21.915 1.00 98.38 435 VAL A CA 1
ATOM 3326 C C . VAL A 1 435 ? -12.057 12.972 21.901 1.00 98.38 435 VAL A C 1
ATOM 3328 O O . VAL A 1 435 ? -11.524 13.940 22.443 1.00 98.38 435 VAL A O 1
ATOM 3331 N N . LEU A 1 436 ? -11.374 12.016 21.270 1.00 98.50 436 LEU A N 1
ATOM 3332 C CA . LEU A 1 436 ? -9.981 12.159 20.866 1.00 98.50 436 LEU A CA 1
ATOM 3333 C C . LEU A 1 436 ? -9.936 12.807 19.481 1.00 98.50 436 LEU A C 1
ATOM 3335 O O . LEU A 1 436 ? -10.528 12.286 18.536 1.00 98.50 436 LEU A O 1
ATOM 3339 N N . SER A 1 437 ? -9.206 13.910 19.380 1.00 96.69 437 SER A N 1
ATOM 3340 C CA . SER A 1 437 ? -8.955 14.671 18.162 1.00 96.69 437 SER A CA 1
ATOM 3341 C C . SER A 1 437 ? -7.466 14.681 17.827 1.00 96.69 437 SER A C 1
ATOM 3343 O O . SER A 1 437 ? -6.620 14.701 18.730 1.00 96.69 437 SER A O 1
ATOM 3345 N N . SER A 1 438 ? -7.137 14.681 16.535 1.00 94.44 438 SER A N 1
ATOM 3346 C CA . SER A 1 438 ? -5.757 14.842 16.058 1.00 94.44 438 SER A CA 1
ATOM 3347 C C . SER A 1 438 ? -5.254 16.287 16.132 1.00 94.44 438 SER A C 1
ATOM 3349 O O . SER A 1 438 ? -4.055 16.507 15.957 1.00 94.44 438 SER A O 1
ATOM 3351 N N . GLU A 1 439 ? -6.102 17.263 16.470 1.00 93.19 439 GLU A N 1
ATOM 3352 C CA . GLU A 1 439 ? -5.689 18.664 16.583 1.00 93.19 439 GLU A CA 1
ATOM 3353 C C . GLU A 1 439 ? -4.628 18.899 17.666 1.00 93.19 439 GLU A C 1
ATOM 3355 O O . GLU A 1 439 ? -4.692 18.383 18.787 1.00 93.19 439 GLU A O 1
ATOM 3360 N N . GLY A 1 440 ? -3.658 19.758 17.341 1.00 92.19 440 GLY A N 1
ATOM 3361 C CA . GLY A 1 440 ? -2.524 20.093 18.208 1.00 92.19 440 GLY A CA 1
ATOM 3362 C C . GLY A 1 440 ? -1.332 19.123 18.138 1.00 92.19 440 GLY A C 1
ATOM 3363 O O . GLY A 1 440 ? -1.326 18.144 17.395 1.00 92.19 440 GLY A O 1
ATOM 3364 N N . ARG A 1 441 ? -0.272 19.436 18.901 1.00 92.19 441 ARG A N 1
ATOM 3365 C CA . ARG A 1 441 ? 1.025 18.717 18.899 1.00 92.19 441 ARG A CA 1
ATOM 3366 C C . ARG A 1 441 ? 0.919 17.265 19.373 1.00 92.19 441 ARG A C 1
ATOM 3368 O O . ARG A 1 441 ? 1.632 16.396 18.876 1.00 92.19 441 ARG A O 1
ATOM 3375 N N . ASN A 1 442 ? 0.062 17.029 20.362 1.00 92.75 442 ASN A N 1
ATOM 3376 C CA . ASN A 1 442 ? -0.094 15.732 21.018 1.00 92.75 442 ASN A CA 1
ATOM 3377 C C . ASN A 1 442 ? -1.482 15.117 20.793 1.00 92.75 442 ASN A C 1
ATOM 3379 O O . ASN A 1 442 ? -1.828 14.146 21.462 1.00 92.75 442 ASN A O 1
ATOM 3383 N N . GLY A 1 443 ? -2.266 15.676 19.869 1.00 94.12 443 GLY A N 1
ATOM 3384 C CA . GLY A 1 443 ? -3.714 15.506 19.864 1.00 94.12 443 GLY A CA 1
ATOM 3385 C C . GLY A 1 443 ? -4.380 16.293 20.998 1.00 94.12 443 GLY A C 1
ATOM 3386 O O . GLY A 1 443 ? -3.725 16.798 21.920 1.00 94.12 443 GLY A O 1
ATOM 3387 N N . THR A 1 444 ? -5.701 16.391 20.927 1.00 96.62 444 THR A N 1
ATOM 3388 C CA . THR A 1 444 ? -6.534 17.084 21.912 1.00 96.62 444 THR A CA 1
ATOM 3389 C C . THR A 1 444 ? -7.660 16.163 22.346 1.00 96.62 444 THR A C 1
ATOM 3391 O O . THR A 1 444 ? -8.241 15.452 21.533 1.00 96.62 444 THR A O 1
ATOM 3394 N N . VAL A 1 445 ? -7.991 16.183 23.636 1.00 98.56 445 VAL A N 1
ATOM 3395 C CA . VAL A 1 445 ? -9.176 15.497 24.152 1.00 98.56 445 VAL A CA 1
ATOM 3396 C C . VAL A 1 445 ? -10.168 16.539 24.627 1.00 98.56 445 VAL A C 1
ATOM 3398 O O . VAL A 1 445 ? -9.801 17.474 25.341 1.00 98.56 445 VAL A O 1
ATOM 3401 N N . TYR A 1 446 ? -11.428 16.396 24.239 1.00 98.12 446 TYR A N 1
ATOM 3402 C CA . TYR A 1 446 ? -12.500 17.268 24.699 1.00 98.12 446 TYR A CA 1
ATOM 3403 C C . TYR A 1 446 ? -13.763 16.477 25.016 1.00 98.12 446 TYR A C 1
ATOM 3405 O O . TYR A 1 446 ? -13.999 15.392 24.492 1.00 98.12 446 TYR A O 1
ATOM 3413 N N . SER A 1 447 ? -14.577 17.033 25.903 1.00 97.94 447 SER A N 1
ATOM 3414 C CA . SER A 1 447 ? -15.920 16.551 26.174 1.00 97.94 447 SER A CA 1
ATOM 3415 C C . SER A 1 447 ? -16.918 17.314 25.315 1.00 97.94 447 SER A C 1
ATOM 3417 O O . SER A 1 447 ? -16.865 18.544 25.243 1.00 97.94 447 SER A O 1
ATOM 3419 N N . LEU A 1 448 ? -17.857 16.586 24.723 1.00 96.62 448 LEU A N 1
ATOM 3420 C CA . LEU A 1 448 ? -18.967 17.115 23.939 1.00 96.62 448 LEU A CA 1
ATOM 3421 C C . LEU A 1 448 ? -20.275 16.532 24.473 1.00 96.62 448 LEU A C 1
ATOM 3423 O O . LEU A 1 448 ? -20.439 15.315 24.538 1.00 96.62 448 LEU A O 1
ATOM 3427 N N . THR A 1 449 ? -21.225 17.392 24.821 1.00 95.25 449 THR A N 1
ATOM 3428 C CA . THR A 1 449 ? -22.594 16.955 25.104 1.00 95.25 449 THR A CA 1
ATOM 3429 C C . THR A 1 449 ? -23.322 16.772 23.769 1.00 95.25 449 THR A C 1
ATOM 3431 O O . THR A 1 449 ? -23.367 17.713 22.977 1.00 95.25 449 THR A O 1
ATOM 3434 N N . PRO A 1 450 ? -23.898 15.596 23.461 1.00 90.62 450 PRO A N 1
ATOM 3435 C CA . PRO A 1 450 ? -24.604 15.404 22.198 1.00 90.62 450 PRO A CA 1
ATOM 3436 C C . PRO A 1 450 ? -25.669 16.488 21.965 1.00 90.62 450 PRO A C 1
ATOM 3438 O O . PRO A 1 450 ? -26.491 16.753 22.840 1.00 90.62 450 PRO A O 1
ATOM 3441 N N . ASN A 1 451 ? -25.681 17.083 20.768 1.00 81.62 451 ASN A N 1
ATOM 3442 C CA . ASN A 1 451 ? -26.583 18.176 20.365 1.00 81.62 451 ASN A CA 1
ATOM 3443 C C . ASN A 1 451 ? -26.356 19.537 21.046 1.00 81.62 451 ASN A C 1
ATOM 3445 O O . ASN A 1 451 ? -27.197 20.419 20.884 1.00 81.62 451 ASN A O 1
ATOM 3449 N N . SER A 1 452 ? -25.249 19.756 21.765 1.00 84.19 452 SER A N 1
ATOM 3450 C CA . SER A 1 452 ? -24.920 21.090 22.301 1.00 84.19 452 SER A CA 1
ATOM 3451 C C . SER A 1 452 ? -24.462 22.095 21.233 1.00 84.19 452 SER A C 1
ATOM 3453 O O . SER A 1 452 ? -24.165 23.240 21.559 1.00 84.19 452 SER A O 1
ATOM 3455 N N . GLY A 1 453 ? -24.395 21.697 19.957 1.00 75.50 453 GLY A N 1
ATOM 3456 C CA . GLY A 1 453 ? -23.820 22.510 18.887 1.00 75.50 453 GLY A CA 1
ATOM 3457 C C . GLY A 1 453 ? -22.292 22.437 18.901 1.00 75.50 453 GLY A C 1
ATOM 3458 O O . GLY A 1 453 ? -21.734 21.341 18.944 1.00 75.50 453 GLY A O 1
ATOM 3459 N N . ALA A 1 454 ? -21.620 23.591 18.841 1.00 77.88 454 ALA A N 1
ATOM 3460 C CA . ALA A 1 454 ? -20.156 23.695 18.800 1.00 77.88 454 ALA A CA 1
ATOM 3461 C C . ALA A 1 454 ? -19.494 23.842 20.187 1.00 77.88 454 ALA A C 1
ATOM 3463 O O . ALA A 1 454 ? -18.268 23.907 20.274 1.00 77.88 454 ALA A O 1
ATOM 3464 N N . ASP A 1 455 ? -20.280 23.890 21.267 1.00 89.44 455 ASP A N 1
ATOM 3465 C CA . ASP A 1 455 ? -19.752 24.052 22.621 1.00 89.44 455 ASP A CA 1
ATOM 3466 C C . ASP A 1 455 ? -19.083 22.761 23.104 1.00 89.44 455 ASP A C 1
ATOM 3468 O O . ASP A 1 455 ? -19.737 21.730 23.293 1.00 89.44 455 ASP A O 1
ATOM 3472 N N . VAL A 1 456 ? -17.770 22.838 23.337 1.00 94.88 456 VAL A N 1
ATOM 3473 C CA . VAL A 1 456 ? -16.938 21.737 23.836 1.00 94.88 456 VAL A CA 1
ATOM 3474 C C . VAL A 1 456 ? -16.135 22.156 25.060 1.00 94.88 456 VAL A C 1
ATOM 3476 O O . VAL A 1 456 ? -15.760 23.317 25.226 1.00 94.88 456 VAL A O 1
ATOM 3479 N N . ARG A 1 457 ? -15.815 21.185 25.919 1.00 96.62 457 ARG A N 1
ATOM 3480 C CA . ARG A 1 457 ? -14.918 21.374 27.063 1.00 96.62 457 ARG A CA 1
ATOM 3481 C C . ARG A 1 457 ? -13.615 20.627 26.822 1.00 96.62 457 ARG A C 1
ATOM 3483 O O . ARG A 1 457 ? -13.581 19.408 26.953 1.00 96.62 457 ARG A O 1
ATOM 3490 N N . VAL A 1 458 ? -12.537 21.351 26.533 1.00 97.75 458 VAL A N 1
ATOM 3491 C CA . VAL A 1 458 ? -11.195 20.756 26.429 1.00 97.75 458 VAL A CA 1
ATOM 3492 C C . VAL A 1 458 ? -10.797 20.127 27.767 1.00 97.75 458 VAL A C 1
ATOM 3494 O O . VAL A 1 458 ? -10.958 20.735 28.829 1.00 97.75 458 VAL A O 1
ATOM 3497 N N . ILE A 1 459 ? -10.287 18.900 27.708 1.00 98.44 459 ILE A N 1
ATOM 3498 C CA . ILE A 1 459 ? -9.827 18.123 28.854 1.00 98.44 459 ILE A CA 1
ATOM 3499 C C . ILE A 1 459 ? -8.294 18.177 28.875 1.00 98.44 459 ILE A C 1
ATOM 3501 O O . ILE A 1 459 ? -7.650 17.666 27.957 1.00 98.44 459 ILE A O 1
ATOM 3505 N N . PRO A 1 460 ? -7.675 18.806 29.889 1.00 97.62 460 PRO A N 1
ATOM 3506 C CA . PRO A 1 460 ? -6.223 18.814 30.001 1.00 97.62 460 PRO A CA 1
ATOM 3507 C C . PRO A 1 460 ? -5.714 17.413 30.348 1.00 97.62 460 PRO A C 1
ATOM 3509 O O . PRO A 1 460 ? -6.365 16.690 31.102 1.00 97.62 460 PRO A O 1
ATOM 3512 N N . SER A 1 461 ? -4.523 17.050 29.862 1.00 97.38 461 SER A N 1
ATOM 3513 C CA . SER A 1 461 ? -3.873 15.844 30.377 1.00 97.38 461 SER A CA 1
ATOM 3514 C C . SER A 1 461 ? -3.333 16.098 31.782 1.00 97.38 461 SER A C 1
ATOM 3516 O O . SER A 1 461 ? -2.729 17.144 32.045 1.00 97.38 461 SER A O 1
ATOM 3518 N N . THR A 1 462 ? -3.488 15.131 32.675 1.00 98.12 462 THR A N 1
ATOM 3519 C CA . THR A 1 462 ? -2.981 15.157 34.054 1.00 98.12 462 THR A CA 1
ATOM 3520 C C . THR A 1 462 ? -2.015 13.995 34.286 1.00 98.12 462 THR A C 1
ATOM 3522 O O . THR A 1 462 ? -2.026 13.043 33.506 1.00 98.12 462 THR A O 1
ATOM 3525 N N . PRO A 1 463 ? -1.137 14.046 35.305 1.00 98.38 463 PRO A N 1
ATOM 3526 C CA . PRO A 1 463 ? -0.414 12.856 35.753 1.00 98.38 463 PRO A CA 1
ATOM 3527 C C . PRO A 1 463 ? -1.391 11.721 36.070 1.00 98.38 463 PRO A C 1
ATOM 3529 O O . PRO A 1 463 ? -2.439 11.986 36.658 1.00 98.38 463 PRO A O 1
ATOM 3532 N N . ALA A 1 464 ? -1.046 10.495 35.677 1.00 98.06 464 ALA A N 1
ATOM 3533 C CA . ALA A 1 464 ? -1.900 9.337 35.904 1.00 98.06 464 ALA A CA 1
ATOM 3534 C C . ALA A 1 464 ? -2.006 9.007 37.399 1.00 98.06 464 ALA A C 1
ATOM 3536 O O . ALA A 1 464 ? -0.988 8.935 38.097 1.00 98.06 464 ALA A O 1
ATOM 3537 N N . ILE A 1 465 ? -3.233 8.811 37.879 1.00 97.56 465 ILE A N 1
ATOM 3538 C CA . ILE A 1 465 ? -3.536 8.377 39.248 1.00 97.56 465 ILE A CA 1
ATOM 3539 C C . ILE A 1 465 ? -4.580 7.255 39.232 1.00 97.56 465 ILE A C 1
ATOM 3541 O O . ILE A 1 465 ? -5.141 6.911 38.194 1.00 97.56 465 ILE A O 1
ATOM 3545 N N . ASP A 1 466 ? -4.845 6.658 40.391 1.00 97.19 466 ASP A N 1
ATOM 3546 C CA . ASP A 1 466 ? -5.876 5.629 40.503 1.00 97.19 466 ASP A CA 1
ATOM 3547 C C . ASP A 1 466 ? -7.276 6.258 40.564 1.00 97.19 466 ASP A C 1
ATOM 3549 O O . ASP A 1 466 ? -7.532 7.152 41.373 1.00 97.19 466 ASP A O 1
ATOM 3553 N N . HIS A 1 467 ? -8.203 5.733 39.754 1.00 96.31 467 HIS A N 1
ATOM 3554 C CA . HIS A 1 467 ? -9.607 6.165 39.694 1.00 96.31 467 HIS A CA 1
ATOM 3555 C C . HIS A 1 467 ? -10.560 4.999 40.000 1.00 96.31 467 HIS A C 1
ATOM 3557 O O . HIS A 1 467 ? -11.052 4.341 39.078 1.00 96.31 467 HIS A O 1
ATOM 3563 N N . PRO A 1 468 ? -10.826 4.691 41.284 1.00 93.31 468 PRO A N 1
ATOM 3564 C CA . PRO A 1 468 ? -11.733 3.608 41.651 1.00 93.31 468 PRO A CA 1
ATOM 3565 C C . PRO A 1 468 ? -13.136 3.805 41.057 1.00 93.31 468 PRO A C 1
ATOM 3567 O O . PRO A 1 468 ? -13.769 4.838 41.267 1.00 93.31 468 PRO A O 1
ATOM 3570 N N . GLY A 1 469 ? -13.639 2.802 40.332 1.00 91.62 469 GLY A N 1
ATOM 3571 C CA . GLY A 1 469 ? -14.973 2.836 39.713 1.00 91.62 469 GLY A CA 1
ATOM 3572 C C . GLY A 1 469 ? -15.071 3.641 38.409 1.00 91.62 469 GLY A C 1
ATOM 3573 O O . GLY A 1 469 ? -16.180 3.832 37.895 1.00 91.62 469 GLY A O 1
ATOM 3574 N N . ALA A 1 470 ? -13.942 4.115 37.873 1.00 97.50 470 ALA A N 1
ATOM 3575 C CA . ALA A 1 470 ? -13.851 4.596 36.500 1.00 97.50 470 ALA A CA 1
ATOM 3576 C C . ALA A 1 470 ? -13.482 3.447 35.551 1.00 97.50 470 ALA A C 1
ATOM 3578 O O . ALA A 1 470 ? -12.760 2.516 35.918 1.00 97.50 470 ALA A O 1
ATOM 3579 N N . ARG A 1 471 ? -13.950 3.528 34.303 1.00 97.94 471 ARG A N 1
ATOM 3580 C CA . ARG A 1 471 ? -13.507 2.632 33.230 1.00 97.94 471 ARG A CA 1
ATOM 3581 C C . ARG A 1 471 ? -12.335 3.267 32.493 1.00 97.94 471 ARG A C 1
ATOM 3583 O O . ARG A 1 471 ? -12.371 4.446 32.147 1.00 97.94 471 ARG A O 1
ATOM 3590 N N . THR A 1 472 ? -11.314 2.476 32.203 1.00 98.50 472 THR A N 1
ATOM 3591 C CA . THR A 1 472 ? -10.210 2.876 31.334 1.00 98.50 472 THR A CA 1
ATOM 3592 C C . THR A 1 472 ? -10.590 2.637 29.877 1.00 98.50 472 THR A C 1
ATOM 3594 O O . THR A 1 472 ? -11.069 1.557 29.529 1.00 98.50 472 THR A O 1
ATOM 3597 N N . VAL A 1 473 ? -10.373 3.646 29.038 1.00 98.50 473 VAL A N 1
ATOM 3598 C CA . VAL A 1 473 ? -10.529 3.616 27.580 1.00 98.50 473 VAL A CA 1
ATOM 3599 C C . VAL A 1 473 ? -9.218 3.142 26.957 1.00 98.50 473 VAL A C 1
ATOM 3601 O O . VAL A 1 473 ? -8.155 3.648 27.305 1.00 98.50 473 VAL A O 1
ATOM 3604 N N . LEU A 1 474 ? -9.282 2.171 26.048 1.00 98.38 474 LEU A N 1
ATOM 3605 C CA . LEU A 1 474 ? -8.115 1.553 25.415 1.00 98.38 474 LEU A CA 1
ATOM 3606 C C . LEU A 1 474 ? -8.332 1.439 23.898 1.00 98.38 474 LEU A C 1
ATOM 3608 O O . LEU A 1 474 ? -9.455 1.136 23.484 1.00 98.38 474 LEU A O 1
ATOM 3612 N N . PRO A 1 475 ? -7.286 1.599 23.069 1.00 97.81 475 PRO A N 1
ATOM 3613 C CA . PRO A 1 475 ? -7.271 1.085 21.702 1.00 97.81 475 PRO A CA 1
ATOM 3614 C C . PRO A 1 475 ? -7.735 -0.374 21.658 1.00 97.81 475 PRO A C 1
ATOM 3616 O O . PRO A 1 475 ? -7.327 -1.189 22.487 1.00 97.81 475 PRO A O 1
ATOM 3619 N N . VAL A 1 476 ? -8.604 -0.709 20.703 1.00 97.06 476 VAL A N 1
ATOM 3620 C CA . VAL A 1 476 ? -9.030 -2.103 20.497 1.00 97.06 476 VAL A CA 1
ATOM 3621 C C . VAL A 1 476 ? -7.987 -2.894 19.706 1.00 97.06 476 VAL A C 1
ATOM 3623 O O . VAL A 1 476 ? -7.834 -4.099 19.915 1.00 97.06 476 VAL A O 1
ATOM 3626 N N . ASN A 1 477 ? -7.245 -2.216 18.826 1.00 96.38 477 ASN A N 1
ATOM 3627 C CA . ASN A 1 477 ? -6.222 -2.820 17.993 1.00 96.38 477 ASN A CA 1
ATOM 3628 C C . ASN A 1 477 ? -4.915 -2.026 17.994 1.00 96.38 477 ASN A C 1
ATOM 3630 O O . ASN A 1 477 ? -4.905 -0.798 17.989 1.00 96.38 477 ASN A O 1
ATOM 3634 N N . TYR A 1 478 ? -3.813 -2.767 17.952 1.00 95.69 478 TYR A N 1
ATOM 3635 C CA . TYR A 1 478 ? -2.447 -2.260 17.975 1.00 95.69 478 TYR A CA 1
ATOM 3636 C C . TYR A 1 478 ? -1.657 -2.821 16.796 1.00 95.69 478 TYR A C 1
ATOM 3638 O O . TYR A 1 478 ? -2.009 -3.862 16.237 1.00 95.69 478 TYR A O 1
ATOM 3646 N N . TRP A 1 479 ? -0.551 -2.161 16.468 1.00 93.94 479 TRP A N 1
ATOM 3647 C CA . TRP A 1 479 ? 0.467 -2.690 15.571 1.00 93.94 479 TRP A CA 1
ATOM 3648 C C . TRP A 1 479 ? 1.824 -2.576 16.252 1.00 93.94 479 TRP A C 1
ATOM 3650 O O . TRP A 1 479 ? 2.362 -1.481 16.412 1.00 93.94 479 TRP A O 1
ATOM 3660 N N . VAL A 1 480 ? 2.362 -3.713 16.688 1.00 91.88 480 VAL A N 1
ATOM 3661 C CA . VAL A 1 480 ? 3.681 -3.771 17.320 1.00 91.88 480 VAL A CA 1
ATOM 3662 C C . VAL A 1 480 ? 4.563 -4.693 16.503 1.00 91.88 480 VAL A C 1
ATOM 3664 O O . VAL A 1 480 ? 4.328 -5.899 16.444 1.00 91.88 480 VAL A O 1
ATOM 3667 N N . ASN A 1 481 ? 5.578 -4.124 15.863 1.00 87.06 481 ASN A N 1
ATOM 3668 C CA . ASN A 1 481 ? 6.623 -4.881 15.191 1.00 87.06 481 ASN A CA 1
ATOM 3669 C C . ASN A 1 481 ? 8.014 -4.377 15.619 1.00 87.06 481 ASN A C 1
ATOM 3671 O O . ASN A 1 481 ? 8.152 -3.491 16.465 1.00 87.06 481 ASN A O 1
ATOM 3675 N N . GLY A 1 482 ? 9.060 -5.029 15.117 1.00 84.06 482 GLY A N 1
ATOM 3676 C CA . GLY A 1 482 ? 10.439 -4.767 15.526 1.00 84.06 482 GLY A CA 1
ATOM 3677 C C . GLY A 1 482 ? 11.174 -3.737 14.676 1.00 84.06 482 GLY A C 1
ATOM 3678 O O . GLY A 1 482 ? 12.362 -3.531 14.917 1.00 84.06 482 GLY A O 1
ATOM 3679 N N . GLU A 1 483 ? 10.515 -3.134 13.684 1.00 83.62 483 GLU A N 1
ATOM 3680 C CA . GLU A 1 483 ? 11.169 -2.323 12.657 1.00 83.62 483 GLU A CA 1
ATOM 3681 C C . GLU A 1 483 ? 11.948 -1.130 13.232 1.00 83.62 483 GLU A C 1
ATOM 3683 O O . GLU A 1 483 ? 11.607 -0.551 14.271 1.00 83.62 483 GLU A O 1
ATOM 3688 N N . PHE A 1 484 ? 13.022 -0.757 12.525 1.00 81.25 484 PHE A N 1
ATOM 3689 C CA . PHE A 1 484 ? 13.928 0.350 12.863 1.00 81.25 484 PHE A CA 1
ATOM 3690 C C . PHE A 1 484 ? 14.637 0.234 14.224 1.00 81.25 484 PHE A C 1
ATOM 3692 O O . PHE A 1 484 ? 15.237 1.202 14.697 1.00 81.25 484 PHE A O 1
ATOM 3699 N N . LYS A 1 485 ? 14.598 -0.937 14.866 1.00 82.00 485 LYS A N 1
ATOM 3700 C CA . LYS A 1 485 ? 15.307 -1.223 16.116 1.00 82.00 485 LYS A CA 1
ATOM 3701 C C . LYS A 1 485 ? 16.089 -2.520 15.970 1.00 82.00 485 LYS A C 1
ATOM 3703 O O . LYS A 1 485 ? 15.571 -3.496 15.438 1.00 82.00 485 LYS A O 1
ATOM 3708 N N . ASP A 1 486 ? 1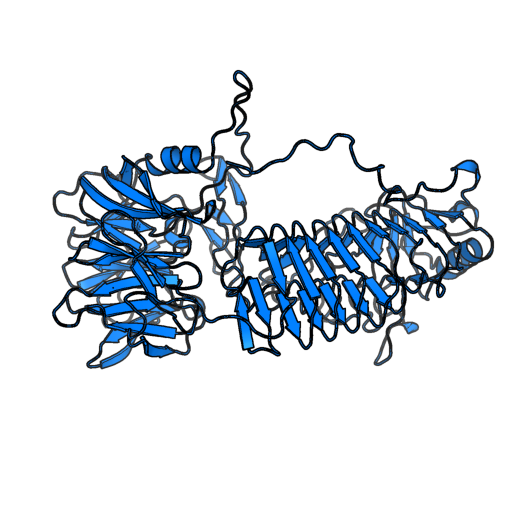7.318 -2.541 16.477 1.00 84.00 486 ASP A N 1
ATOM 3709 C CA . ASP A 1 486 ? 18.040 -3.802 16.618 1.00 84.00 486 ASP A CA 1
ATOM 3710 C C . ASP A 1 486 ? 17.379 -4.623 17.729 1.00 84.00 486 ASP A C 1
ATOM 3712 O O . ASP A 1 486 ? 17.312 -4.202 18.886 1.00 84.00 486 ASP A O 1
ATOM 3716 N N . GLN A 1 487 ? 16.822 -5.764 17.342 1.00 86.56 487 GLN A N 1
ATOM 3717 C CA . GLN A 1 487 ? 16.154 -6.701 18.239 1.00 86.56 487 GLN A CA 1
ATOM 3718 C C . GLN A 1 487 ? 17.062 -7.892 18.571 1.00 86.56 487 GLN A C 1
ATOM 3720 O O . GLN A 1 487 ? 16.675 -8.737 19.374 1.00 86.56 487 GLN A O 1
ATOM 3725 N N . LEU A 1 4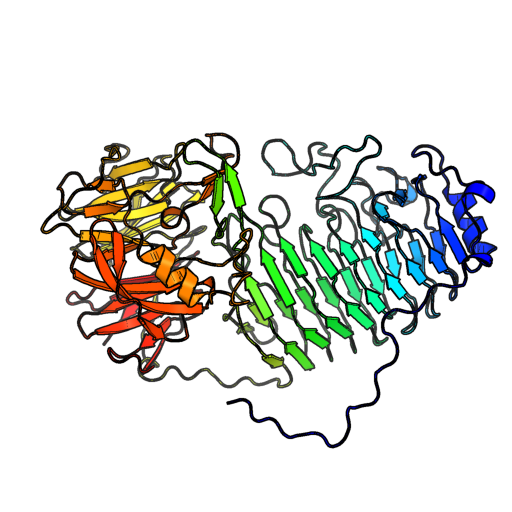88 ? 18.249 -7.989 17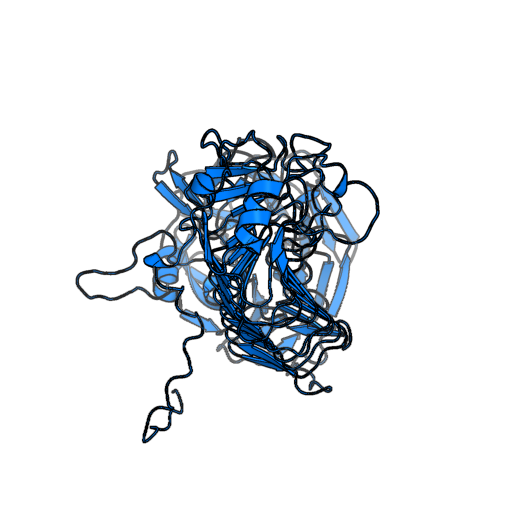.959 1.00 89.38 488 LEU A N 1
ATOM 3726 C CA . LEU A 1 488 ? 19.169 -9.091 18.192 1.00 89.38 488 LEU A CA 1
ATOM 3727 C C . LEU A 1 488 ? 19.837 -8.937 19.555 1.00 89.38 488 LEU A C 1
ATOM 3729 O O . LEU A 1 488 ? 20.623 -8.017 19.791 1.00 89.38 488 LEU A O 1
ATOM 3733 N N . ASP A 1 489 ? 19.623 -9.905 20.438 1.00 87.62 489 ASP A N 1
ATOM 3734 C CA . ASP A 1 489 ? 20.533 -10.074 21.560 1.00 87.62 489 ASP A CA 1
ATOM 3735 C C . ASP A 1 489 ? 21.844 -10.679 21.044 1.00 87.62 489 ASP A C 1
ATOM 3737 O O . ASP A 1 489 ? 21.954 -11.880 20.816 1.00 87.62 489 ASP A O 1
ATOM 3741 N N . THR A 1 490 ? 22.872 -9.849 20.890 1.00 91.75 490 THR A N 1
ATOM 3742 C CA . THR A 1 490 ? 24.192 -10.269 20.385 1.00 91.75 490 THR A CA 1
ATOM 3743 C C . THR A 1 490 ? 24.938 -11.254 21.293 1.00 91.75 490 THR A C 1
ATOM 3745 O O . THR A 1 490 ? 25.940 -11.832 20.868 1.00 91.75 490 THR A O 1
ATOM 3748 N N . LYS A 1 491 ? 24.483 -11.482 22.533 1.00 93.62 491 LYS A N 1
ATOM 3749 C CA . LYS A 1 491 ? 25.070 -12.486 23.436 1.00 93.62 491 LYS A CA 1
ATOM 3750 C C . LYS A 1 491 ? 24.448 -13.861 23.242 1.00 93.62 491 LYS A C 1
ATOM 3752 O O . LYS A 1 491 ? 25.163 -14.859 23.304 1.00 93.62 491 LYS A O 1
ATOM 3757 N N . THR A 1 492 ? 23.132 -13.919 23.052 1.00 94.12 492 THR A N 1
ATOM 3758 C CA . THR A 1 492 ? 22.380 -15.180 22.934 1.00 94.12 492 THR A CA 1
ATOM 3759 C C . THR A 1 492 ? 22.036 -15.540 21.491 1.00 94.12 492 THR A C 1
ATOM 3761 O O . THR A 1 492 ? 21.676 -16.684 21.223 1.00 94.12 492 THR A O 1
ATOM 3764 N N . TYR A 1 493 ? 22.165 -14.583 20.569 1.00 89.81 493 TYR A N 1
ATOM 3765 C CA . TYR A 1 493 ? 21.649 -14.619 19.201 1.00 89.81 493 TYR A CA 1
ATOM 3766 C C . TYR A 1 493 ? 20.140 -14.894 19.122 1.00 89.81 493 TYR A C 1
ATOM 3768 O O . TYR A 1 493 ? 19.639 -15.403 18.120 1.00 89.81 493 TYR A O 1
ATOM 3776 N N . ALA A 1 494 ? 19.406 -14.557 20.185 1.00 90.88 494 ALA A N 1
ATOM 3777 C CA . ALA A 1 494 ? 17.957 -14.621 20.196 1.00 90.88 494 ALA A CA 1
ATOM 3778 C C . ALA A 1 494 ? 17.363 -13.341 19.596 1.00 90.88 494 ALA A C 1
ATOM 3780 O O . ALA A 1 494 ? 17.832 -12.234 19.869 1.00 90.88 494 ALA A O 1
ATOM 3781 N N . TYR A 1 495 ? 16.290 -13.511 18.827 1.00 90.12 495 TYR A N 1
ATOM 3782 C CA . TYR A 1 495 ? 15.399 -12.430 18.426 1.00 90.12 495 TYR A CA 1
ATOM 3783 C C . TYR A 1 495 ? 14.088 -12.565 19.210 1.00 90.12 495 TYR A C 1
ATOM 3785 O O . TYR A 1 495 ? 13.523 -13.664 19.225 1.00 90.12 495 TYR A O 1
ATOM 3793 N N . PRO A 1 496 ? 13.582 -11.495 19.849 1.00 91.44 496 PRO A N 1
ATOM 3794 C CA . PRO A 1 496 ? 12.238 -11.501 20.398 1.00 91.44 496 PRO A CA 1
ATOM 3795 C C . PRO A 1 496 ? 11.244 -11.716 19.259 1.00 91.44 496 PRO A C 1
ATOM 3797 O O . PRO A 1 496 ? 11.366 -11.134 18.180 1.00 91.44 496 PRO A O 1
ATOM 3800 N N . THR A 1 497 ? 10.255 -12.566 19.498 1.00 91.69 497 THR A N 1
ATOM 3801 C CA . THR A 1 497 ? 9.136 -12.735 18.574 1.00 91.69 497 THR A CA 1
ATOM 3802 C C . THR A 1 497 ? 8.237 -11.498 18.610 1.00 91.69 497 THR A C 1
ATOM 3804 O O . THR A 1 497 ? 8.288 -10.707 19.554 1.00 91.69 497 THR A O 1
ATOM 3807 N N . LEU A 1 498 ? 7.363 -11.335 17.612 1.00 91.62 498 LEU A N 1
ATOM 3808 C CA . LEU A 1 498 ? 6.344 -10.277 17.642 1.00 91.62 498 LEU A CA 1
ATOM 3809 C C . LEU A 1 498 ? 5.478 -10.356 18.915 1.00 91.62 498 LEU A C 1
ATOM 3811 O O . LEU A 1 498 ? 5.187 -9.326 19.520 1.00 91.62 498 LEU A O 1
ATOM 3815 N N . ALA A 1 499 ? 5.184 -11.570 19.393 1.00 92.81 499 ALA A N 1
ATOM 3816 C CA . ALA A 1 499 ? 4.434 -11.780 20.625 1.00 92.81 499 ALA A CA 1
ATOM 3817 C C . ALA A 1 499 ? 5.205 -11.307 21.870 1.00 92.81 499 ALA A C 1
ATOM 3819 O O . ALA A 1 499 ? 4.603 -10.706 22.760 1.00 92.81 499 ALA A O 1
ATOM 3820 N N . ASP A 1 500 ? 6.525 -11.525 21.923 1.00 93.12 500 ASP A N 1
ATOM 3821 C CA . ASP A 1 500 ? 7.375 -11.028 23.016 1.00 93.12 500 ASP A CA 1
ATOM 3822 C C . ASP A 1 500 ? 7.421 -9.494 23.028 1.00 93.12 500 ASP A C 1
ATOM 3824 O O . ASP A 1 500 ? 7.351 -8.869 24.088 1.00 93.12 500 ASP A O 1
ATOM 3828 N N . MET A 1 501 ? 7.514 -8.872 21.845 1.00 93.44 501 MET A N 1
ATOM 3829 C CA . MET A 1 501 ? 7.475 -7.413 21.710 1.00 93.44 501 MET A CA 1
ATOM 3830 C C . MET A 1 501 ? 6.123 -6.851 22.153 1.00 93.44 501 MET A C 1
ATOM 3832 O O . MET A 1 501 ? 6.083 -5.883 22.913 1.00 93.44 501 MET A O 1
ATOM 3836 N N . PHE A 1 502 ? 5.027 -7.476 21.718 1.00 95.25 502 PHE A N 1
ATOM 3837 C CA . PHE A 1 502 ? 3.678 -7.058 22.074 1.00 95.25 502 PHE A CA 1
ATOM 3838 C C . PHE A 1 502 ? 3.432 -7.168 23.584 1.00 95.25 502 PHE A C 1
ATOM 3840 O O . PHE A 1 502 ? 2.980 -6.205 24.202 1.00 95.25 502 PHE A O 1
ATOM 3847 N N . ASP A 1 503 ? 3.799 -8.289 24.211 1.00 95.62 503 ASP A N 1
ATOM 3848 C CA . ASP A 1 503 ? 3.681 -8.470 25.663 1.00 95.62 503 ASP A CA 1
ATOM 3849 C C . ASP A 1 503 ? 4.496 -7.429 26.446 1.00 95.62 503 ASP A C 1
ATOM 3851 O O . ASP A 1 503 ? 3.981 -6.810 27.382 1.00 95.62 503 ASP A O 1
ATOM 3855 N N . ARG A 1 504 ? 5.744 -7.175 26.034 1.00 94.25 504 ARG A N 1
ATOM 3856 C CA . ARG A 1 504 ? 6.608 -6.154 26.643 1.00 94.25 504 ARG A CA 1
ATOM 3857 C C . ARG A 1 504 ? 5.974 -4.764 26.582 1.00 94.25 504 ARG A C 1
ATOM 3859 O O . ARG A 1 504 ? 5.912 -4.080 27.604 1.00 94.25 504 ARG A O 1
ATOM 3866 N N . ASP A 1 505 ? 5.523 -4.343 25.403 1.00 94.44 505 ASP A N 1
ATOM 3867 C CA . ASP A 1 505 ? 5.067 -2.970 25.169 1.00 94.44 505 ASP A CA 1
ATOM 3868 C C . ASP A 1 505 ? 3.697 -2.709 25.817 1.00 94.44 505 ASP A C 1
ATOM 3870 O O . ASP A 1 505 ? 3.449 -1.625 26.360 1.00 94.44 505 ASP A O 1
ATOM 3874 N N . MET A 1 506 ? 2.827 -3.722 25.850 1.00 96.62 506 MET A N 1
ATOM 3875 C CA . MET A 1 506 ? 1.503 -3.625 26.467 1.00 96.62 506 MET A CA 1
ATOM 3876 C C . MET A 1 506 ? 1.544 -3.561 28.000 1.00 96.62 506 MET A C 1
ATOM 3878 O O . MET A 1 506 ? 0.649 -2.973 28.608 1.00 96.62 506 MET A O 1
ATOM 3882 N N . ARG A 1 507 ? 2.598 -4.073 28.650 1.00 97.06 507 ARG A N 1
ATOM 3883 C CA . ARG A 1 507 ? 2.775 -3.992 30.117 1.00 97.06 507 ARG A CA 1
ATOM 3884 C C . ARG A 1 507 ? 3.149 -2.603 30.630 1.00 97.06 507 ARG A C 1
ATOM 3886 O O . ARG A 1 507 ? 3.159 -2.386 31.841 1.00 97.06 507 ARG A O 1
ATOM 3893 N N . LEU A 1 508 ? 3.475 -1.666 29.743 1.00 95.88 508 LEU A N 1
ATOM 3894 C CA . LEU A 1 508 ? 3.909 -0.328 30.128 1.00 95.88 508 LEU A CA 1
ATOM 3895 C C . LEU A 1 508 ? 2.718 0.545 30.547 1.00 95.88 508 LEU A C 1
ATOM 3897 O O . LEU A 1 508 ? 1.849 0.865 29.730 1.00 95.88 508 LEU A O 1
ATOM 3901 N N . SER A 1 509 ? 2.721 1.001 31.799 1.00 96.25 509 SER A N 1
ATOM 3902 C CA . SER A 1 509 ? 1.807 2.037 32.292 1.00 96.25 509 SER A CA 1
ATOM 3903 C C . SER A 1 509 ? 2.050 3.375 31.592 1.00 96.25 509 SER A C 1
ATOM 3905 O O . SER A 1 509 ? 3.176 3.706 31.211 1.00 96.25 509 SER A O 1
ATOM 3907 N N . LYS A 1 510 ? 0.990 4.166 31.425 1.00 96.88 510 LYS A N 1
ATOM 3908 C CA . LYS A 1 510 ? 1.075 5.511 30.848 1.00 96.88 510 LYS A CA 1
ATOM 3909 C C . LYS A 1 510 ? 1.160 6.544 31.966 1.00 96.88 510 LYS A C 1
ATOM 3911 O O . LYS A 1 510 ? 0.412 6.490 32.931 1.00 96.88 510 LYS A O 1
ATOM 3916 N N . ALA A 1 511 ? 2.086 7.490 31.833 1.00 96.75 511 ALA A N 1
ATOM 3917 C CA . ALA A 1 511 ? 2.382 8.465 32.887 1.00 96.75 511 ALA A CA 1
ATOM 3918 C C . ALA A 1 511 ? 1.349 9.599 32.995 1.00 96.75 511 ALA A C 1
ATOM 3920 O O . ALA A 1 511 ? 1.339 10.339 33.980 1.00 96.75 511 ALA A O 1
ATOM 3921 N N . ARG A 1 512 ? 0.523 9.782 31.962 1.00 97.94 512 ARG A N 1
ATOM 3922 C CA . ARG A 1 512 ? -0.488 10.836 31.878 1.00 97.94 512 ARG A CA 1
ATOM 3923 C C . ARG A 1 512 ? -1.806 10.271 31.373 1.00 97.94 512 ARG A C 1
ATOM 3925 O O . ARG A 1 512 ? -1.828 9.224 30.729 1.00 97.94 512 ARG A O 1
ATOM 3932 N N . GLU A 1 513 ? -2.883 10.994 31.629 1.00 98.44 513 GLU A N 1
ATOM 3933 C CA . GLU A 1 513 ? -4.244 10.592 31.282 1.00 98.44 513 GLU A CA 1
ATOM 3934 C C . GLU A 1 513 ? -5.151 11.800 31.036 1.00 98.44 513 GLU A C 1
ATOM 3936 O O . GLU A 1 513 ? -4.810 12.933 31.378 1.00 98.44 513 GLU A O 1
ATOM 3941 N N . TYR A 1 514 ? -6.320 11.531 30.466 1.00 98.69 514 TYR A N 1
ATOM 3942 C CA . TYR A 1 514 ? -7.442 12.448 30.337 1.00 98.69 514 TYR A CA 1
ATOM 3943 C C . TYR A 1 514 ? -8.640 11.843 31.063 1.00 98.69 514 TYR A C 1
ATOM 3945 O O . TYR A 1 514 ? -8.965 10.674 30.851 1.00 98.69 514 TYR A O 1
ATOM 3953 N N . VAL A 1 515 ? -9.308 12.632 31.901 1.00 98.69 515 VAL A N 1
ATOM 3954 C CA . VAL A 1 515 ? -10.434 12.169 32.722 1.00 98.69 515 VAL A CA 1
ATOM 3955 C C . VAL A 1 515 ? -11.709 12.866 32.263 1.00 98.69 515 VAL A C 1
ATOM 3957 O O . VAL A 1 515 ? -11.717 14.091 32.101 1.00 98.69 515 VAL A O 1
ATOM 3960 N N . SER A 1 516 ? -12.785 12.105 32.035 1.00 98.44 516 SER A N 1
ATOM 3961 C CA . SER A 1 516 ? -14.080 12.693 31.672 1.00 98.44 516 SER A CA 1
ATOM 3962 C C . SER A 1 516 ? -14.561 13.668 32.754 1.00 98.44 516 SER A C 1
ATOM 3964 O O . SER A 1 516 ? -14.234 13.500 33.931 1.00 98.44 516 SER A O 1
ATOM 3966 N N . PRO A 1 517 ? -15.368 14.688 32.406 1.00 97.75 517 PRO A N 1
ATOM 3967 C CA . PRO A 1 517 ? -15.886 15.646 33.383 1.00 97.75 517 PRO A CA 1
ATOM 3968 C C . PRO A 1 517 ? -16.600 15.027 34.588 1.00 97.75 517 PRO A C 1
ATOM 3970 O O . PRO A 1 517 ? -16.554 15.604 35.673 1.00 97.75 517 PRO A O 1
ATOM 3973 N N . ASP A 1 518 ? -17.255 13.880 34.398 1.00 97.31 518 ASP A N 1
ATOM 3974 C CA . ASP A 1 518 ? -17.961 13.145 35.450 1.00 97.31 518 ASP A CA 1
ATOM 3975 C C . ASP A 1 518 ? -17.088 12.113 36.191 1.00 97.31 518 ASP A C 1
ATOM 3977 O O . ASP A 1 518 ? -17.580 11.400 37.067 1.00 97.31 518 ASP A O 1
ATOM 3981 N N . GLY A 1 519 ? -15.802 12.014 35.836 1.00 97.88 519 GLY A N 1
ATOM 3982 C CA . GLY A 1 519 ? -14.830 11.099 36.435 1.00 97.88 519 GLY A CA 1
ATOM 3983 C C . GLY A 1 519 ? -15.039 9.620 36.102 1.00 97.88 519 GLY A C 1
ATOM 3984 O O . GLY A 1 519 ? -14.372 8.770 36.684 1.00 97.88 519 GLY A O 1
ATOM 3985 N N . SER A 1 520 ? -15.976 9.278 35.215 1.00 98.19 520 SER A N 1
ATOM 3986 C CA . SER A 1 520 ? -16.329 7.883 34.931 1.00 98.19 520 SER A CA 1
ATOM 3987 C C . SER A 1 520 ? -15.452 7.207 33.876 1.00 98.19 520 SER A C 1
ATOM 3989 O O . SER A 1 520 ? -15.399 5.974 33.850 1.00 98.19 520 SER A O 1
ATOM 3991 N N . LEU A 1 521 ? -14.759 7.982 33.038 1.00 98.31 521 LEU A N 1
ATOM 3992 C CA . LEU A 1 521 ? -13.815 7.490 32.040 1.00 98.31 521 LEU A CA 1
ATOM 3993 C C . LEU A 1 521 ? -12.421 8.065 32.249 1.00 98.31 521 LEU A C 1
ATOM 3995 O O . LEU A 1 521 ? -12.252 9.256 32.513 1.00 98.31 521 LEU A O 1
ATOM 3999 N N . VAL A 1 522 ? -11.427 7.214 32.014 1.00 98.69 522 VAL A N 1
ATOM 4000 C CA . VAL A 1 522 ? -10.013 7.582 31.965 1.00 98.69 522 VAL A CA 1
ATOM 4001 C C . VAL A 1 522 ? -9.433 7.110 30.637 1.00 98.69 522 VAL A C 1
ATOM 4003 O O . VAL A 1 522 ? -9.404 5.912 30.370 1.00 98.69 522 VAL A O 1
ATOM 4006 N N . LEU A 1 523 ? -8.955 8.032 29.807 1.00 98.69 523 LEU A N 1
ATOM 4007 C CA . LEU A 1 523 ? -8.188 7.729 28.600 1.00 98.69 523 LEU A CA 1
ATOM 4008 C C . LEU A 1 523 ? -6.696 7.930 28.904 1.00 98.69 523 LEU A C 1
ATOM 4010 O O . LEU A 1 523 ? -6.279 9.073 29.106 1.00 98.69 523 LEU A O 1
ATOM 4014 N N . PRO A 1 524 ? -5.870 6.869 28.934 1.00 98.31 524 PRO A N 1
ATOM 4015 C CA . PRO A 1 524 ? -4.424 7.018 29.019 1.00 98.31 524 PRO A CA 1
ATOM 4016 C C . PRO A 1 524 ? -3.904 7.894 27.873 1.00 98.31 524 PRO A C 1
ATOM 4018 O O . PRO A 1 524 ? -4.332 7.756 26.728 1.00 98.31 524 PRO A O 1
ATOM 4021 N N . ALA A 1 525 ? -2.975 8.801 28.166 1.00 97.12 525 ALA A N 1
ATOM 4022 C CA . ALA A 1 525 ? -2.367 9.653 27.153 1.00 97.12 525 ALA A CA 1
ATOM 4023 C C . ALA A 1 525 ? -1.251 8.876 26.439 1.00 97.12 525 ALA A C 1
ATOM 4025 O O . ALA A 1 525 ? -0.124 8.770 26.934 1.00 97.12 525 ALA A O 1
ATOM 4026 N N . TYR A 1 526 ? -1.585 8.297 25.287 1.00 96.00 526 TYR A N 1
ATOM 4027 C CA . TYR A 1 526 ? -0.621 7.633 24.411 1.00 96.00 526 TYR A CA 1
ATOM 4028 C C . TYR A 1 526 ? 0.331 8.663 23.794 1.00 96.00 526 TYR A C 1
ATOM 4030 O O . TYR A 1 526 ? -0.040 9.815 23.568 1.00 96.00 526 TYR A O 1
ATOM 4038 N N . ARG A 1 527 ? 1.585 8.264 23.547 1.00 94.56 527 ARG A N 1
ATOM 4039 C CA . ARG A 1 527 ? 2.568 9.145 22.906 1.00 94.56 527 ARG A CA 1
ATOM 4040 C C . ARG A 1 527 ? 2.132 9.425 21.470 1.00 94.56 527 ARG A C 1
ATOM 4042 O O . ARG A 1 527 ? 1.909 8.485 20.714 1.00 94.56 527 ARG A O 1
ATOM 4049 N N . THR A 1 528 ? 2.107 10.703 21.106 1.00 95.44 528 THR A N 1
ATOM 4050 C CA . THR A 1 528 ? 1.781 11.157 19.753 1.00 95.44 528 THR A CA 1
ATOM 4051 C C . THR A 1 528 ? 3.039 11.586 19.009 1.00 95.44 528 THR A C 1
ATOM 4053 O O . THR A 1 528 ? 3.799 12.445 19.466 1.00 95.44 528 THR A O 1
ATOM 4056 N N . PHE A 1 529 ? 3.239 10.996 17.840 1.00 94.50 529 PHE A N 1
ATOM 4057 C CA . PHE A 1 529 ? 4.320 11.301 16.916 1.00 94.50 529 PHE A CA 1
ATOM 4058 C C . PHE A 1 529 ? 3.809 12.277 15.863 1.00 94.50 529 PHE A C 1
ATOM 4060 O O . PHE A 1 529 ? 2.809 11.994 15.209 1.00 94.50 529 PHE A O 1
ATOM 4067 N N . GLN A 1 530 ? 4.481 13.419 15.707 1.00 93.25 530 GLN A N 1
ATOM 4068 C CA . GLN A 1 530 ? 4.120 14.426 14.712 1.00 93.25 530 GLN A CA 1
ATOM 4069 C C . GLN A 1 530 ? 5.104 14.412 13.544 1.00 93.25 530 GLN A C 1
ATOM 4071 O O . GLN A 1 530 ? 6.320 14.423 13.747 1.00 93.25 530 GLN A O 1
ATOM 4076 N N . GLN A 1 531 ? 4.567 14.486 12.329 1.00 90.81 531 GLN A N 1
ATOM 4077 C CA . GLN A 1 531 ? 5.326 14.764 11.117 1.00 90.81 531 GLN A CA 1
ATOM 4078 C C . GLN A 1 531 ? 4.742 15.985 10.403 1.00 90.81 531 GLN A C 1
ATOM 4080 O O . GLN A 1 531 ? 3.541 16.047 10.162 1.00 90.81 531 GLN A O 1
ATOM 4085 N N . GLY A 1 532 ? 5.589 16.944 10.027 1.00 89.38 532 GLY A N 1
ATOM 4086 C CA . GLY A 1 532 ? 5.149 18.166 9.350 1.00 89.38 532 GLY A CA 1
ATOM 4087 C C . GLY A 1 532 ? 4.666 19.272 10.307 1.00 89.38 532 GLY A C 1
ATOM 4088 O O . GLY A 1 532 ? 4.912 19.204 11.517 1.00 89.38 532 GLY A O 1
ATOM 4089 N N . PRO A 1 533 ? 4.046 20.341 9.775 1.00 89.62 533 PRO A N 1
ATOM 4090 C CA . PRO A 1 533 ? 3.621 21.514 10.547 1.00 89.62 533 PRO A CA 1
ATOM 4091 C C . PRO A 1 533 ? 2.452 21.219 11.503 1.00 89.62 533 PRO A C 1
ATOM 4093 O O . PRO A 1 533 ? 1.749 20.235 11.361 1.00 89.62 533 PRO A O 1
ATOM 4096 N N . LEU A 1 534 ? 2.180 22.109 12.463 1.00 86.44 534 LEU A N 1
ATOM 4097 C CA . LEU A 1 534 ? 1.077 21.950 13.433 1.00 86.44 534 LEU A CA 1
ATOM 4098 C C . LEU A 1 534 ? -0.334 22.179 12.858 1.00 86.44 534 LEU A C 1
ATOM 4100 O O . LEU A 1 534 ? -1.308 22.134 13.604 1.00 86.44 534 LEU A O 1
ATOM 4104 N N . ASN A 1 535 ? -0.458 22.446 11.562 1.00 85.25 535 ASN A N 1
ATOM 4105 C CA . ASN A 1 535 ? -1.736 22.708 10.902 1.00 85.25 535 ASN A CA 1
ATOM 4106 C C . ASN A 1 535 ? -2.290 21.427 10.242 1.00 85.25 535 ASN A C 1
ATOM 4108 O O . ASN A 1 535 ? -1.807 20.325 10.508 1.00 85.25 535 ASN A O 1
ATOM 4112 N N . PHE A 1 536 ? -3.296 21.579 9.377 1.00 83.12 536 PHE A N 1
ATOM 4113 C CA . PHE A 1 536 ? -3.957 20.475 8.668 1.00 83.12 536 PHE A CA 1
ATOM 4114 C C . PHE A 1 536 ? -3.055 19.714 7.675 1.00 83.12 536 PHE A C 1
ATOM 4116 O O . PHE A 1 536 ? -3.470 18.688 7.151 1.00 83.12 536 PHE A O 1
ATOM 4123 N N . LEU A 1 537 ? -1.840 20.205 7.395 1.00 85.12 537 LEU A N 1
ATOM 4124 C CA . LEU A 1 537 ? -0.843 19.505 6.572 1.00 85.12 537 LEU A CA 1
ATOM 4125 C C . LEU A 1 537 ? 0.029 18.544 7.398 1.00 85.12 537 LEU A C 1
ATOM 4127 O O . LEU A 1 537 ? 0.804 17.777 6.832 1.00 85.12 537 LEU A O 1
ATOM 4131 N N . GLY A 1 538 ? -0.031 18.623 8.731 1.00 89.00 538 GLY A N 1
ATOM 4132 C CA . GLY A 1 538 ? 0.742 17.769 9.625 1.00 89.00 538 GLY A CA 1
ATOM 4133 C C . GLY A 1 538 ? 0.019 16.492 10.017 1.00 89.00 538 GLY A C 1
ATOM 4134 O O . GLY A 1 538 ? -1.174 16.497 10.319 1.00 89.00 538 GLY A O 1
ATOM 4135 N N . TRP A 1 539 ? 0.784 15.417 10.135 1.00 90.69 539 TRP A N 1
ATOM 4136 C CA . TRP A 1 539 ? 0.301 14.097 10.514 1.00 90.69 539 TRP A CA 1
ATOM 4137 C C . TRP A 1 539 ? 0.575 13.822 11.986 1.00 90.69 539 TRP A C 1
ATOM 4139 O O . TRP A 1 539 ? 1.620 14.215 12.515 1.00 90.69 539 TRP A O 1
ATOM 4149 N N . ARG A 1 540 ? -0.369 13.146 12.647 1.00 93.31 540 ARG A N 1
ATOM 4150 C CA . ARG A 1 540 ? -0.239 12.680 14.029 1.00 93.31 540 ARG A CA 1
ATOM 4151 C C . ARG A 1 540 ? -0.506 11.190 14.076 1.00 93.31 540 ARG A C 1
ATOM 4153 O O . ARG A 1 540 ? -1.530 10.746 13.569 1.00 93.31 540 ARG A O 1
ATOM 4160 N N . PHE A 1 541 ? 0.374 10.467 14.751 1.00 94.12 541 PHE A N 1
ATOM 4161 C CA . PHE A 1 541 ? 0.260 9.025 14.903 1.00 94.12 541 PHE A CA 1
ATOM 4162 C C . PHE A 1 541 ? 0.387 8.624 16.370 1.00 94.12 541 PHE A C 1
ATOM 4164 O O . PHE A 1 541 ? 1.235 9.152 17.093 1.00 94.12 541 PHE A O 1
ATOM 4171 N N . SER A 1 542 ? -0.464 7.715 16.828 1.00 95.19 542 SER A N 1
ATOM 4172 C CA . SER A 1 542 ? -0.399 7.096 18.154 1.00 95.19 542 SER A CA 1
ATOM 4173 C C . SER A 1 542 ? -1.314 5.880 18.195 1.00 95.19 542 SER A C 1
ATOM 4175 O O . SER A 1 542 ? -2.310 5.840 17.481 1.00 95.19 542 SER A O 1
ATOM 4177 N N . ASP A 1 543 ? -1.084 4.952 19.126 1.00 95.81 543 ASP A N 1
ATOM 4178 C CA . ASP A 1 543 ? -1.977 3.793 19.296 1.00 95.81 543 ASP A CA 1
ATOM 4179 C C . ASP A 1 543 ? -3.452 4.196 19.453 1.00 95.81 543 ASP A C 1
ATOM 4181 O O . ASP A 1 543 ? -4.343 3.489 18.994 1.00 95.81 543 ASP A O 1
ATOM 4185 N N . ALA A 1 544 ? -3.729 5.347 20.073 1.00 96.56 544 ALA A N 1
ATOM 4186 C CA . ALA A 1 544 ? -5.091 5.835 20.253 1.00 96.56 544 ALA A CA 1
ATOM 4187 C C . ALA A 1 544 ? -5.670 6.555 19.027 1.00 96.56 544 ALA A C 1
ATOM 4189 O O . ALA A 1 544 ? -6.887 6.546 18.866 1.00 96.56 544 ALA A O 1
ATOM 4190 N N . LEU A 1 545 ? -4.845 7.159 18.168 1.00 95.81 545 LEU A N 1
ATOM 4191 C CA . LEU A 1 545 ? -5.290 7.797 16.919 1.00 95.81 545 LEU A CA 1
ATOM 4192 C C . LEU A 1 545 ? -5.462 6.755 15.802 1.00 95.81 545 LEU A C 1
ATOM 4194 O O . LEU A 1 545 ? -6.452 6.767 15.064 1.00 95.81 545 LEU A O 1
ATOM 4198 N N . ASP A 1 546 ? -4.539 5.799 15.733 1.00 94.44 546 ASP A N 1
ATOM 4199 C CA . ASP A 1 546 ? -4.466 4.799 14.671 1.00 94.44 546 ASP A CA 1
ATOM 4200 C C . ASP A 1 546 ? -5.256 3.514 14.986 1.00 94.44 546 ASP A C 1
ATOM 4202 O O . ASP A 1 546 ? -5.317 2.593 14.173 1.00 94.44 546 ASP A O 1
ATOM 4206 N N . SER A 1 547 ? -5.939 3.455 16.132 1.00 95.44 547 SER A N 1
ATOM 4207 C CA . SER A 1 547 ? -6.971 2.445 16.402 1.00 95.44 547 SER A CA 1
ATOM 4208 C C . SER A 1 547 ? -8.227 2.697 15.559 1.00 95.44 547 SER A C 1
ATOM 4210 O O . SER A 1 547 ? -8.590 3.853 15.307 1.00 95.44 547 SER A O 1
ATOM 4212 N N . TYR A 1 548 ? -8.944 1.643 15.156 1.00 94.75 548 TYR A N 1
ATOM 4213 C CA . TYR A 1 548 ? -10.263 1.792 14.510 1.00 94.75 548 TYR A CA 1
ATOM 4214 C C . TYR A 1 548 ? -11.367 2.198 15.492 1.00 94.75 548 TYR A C 1
ATOM 4216 O O . TYR A 1 548 ? -12.414 2.692 15.079 1.00 94.75 548 TYR A O 1
ATOM 4224 N N . GLY A 1 549 ? -11.129 2.003 16.788 1.00 96.62 549 GLY A N 1
ATOM 4225 C CA . GLY A 1 549 ? -12.033 2.414 17.851 1.00 96.62 549 GLY A CA 1
ATOM 4226 C C . GLY A 1 549 ? -11.514 2.065 19.236 1.00 96.62 549 GLY A C 1
ATOM 4227 O O . GLY A 1 549 ? -10.386 1.593 19.395 1.00 96.62 549 GLY A O 1
ATOM 4228 N N . PHE A 1 550 ? -12.342 2.278 20.253 1.00 98.19 550 PHE A N 1
ATOM 4229 C CA . PHE A 1 550 ? -11.975 1.978 21.631 1.00 98.19 550 PHE A CA 1
ATOM 4230 C C . PHE A 1 550 ? -12.766 0.818 22.224 1.00 98.19 550 PHE A C 1
ATOM 4232 O O . PHE A 1 550 ? -13.918 0.568 21.876 1.00 98.19 550 PHE A O 1
ATOM 4239 N N . THR A 1 551 ? -12.131 0.151 23.182 1.00 96.44 551 THR A N 1
ATOM 4240 C CA . THR A 1 551 ? -12.778 -0.711 24.169 1.00 96.44 551 THR A CA 1
ATOM 4241 C C . THR A 1 551 ? -12.627 -0.098 25.561 1.00 96.44 551 THR A C 1
ATOM 4243 O O . THR A 1 551 ? -11.836 0.824 25.772 1.00 96.44 551 THR A O 1
ATOM 4246 N N . THR A 1 552 ? -13.416 -0.569 26.524 1.00 96.12 552 THR A N 1
ATOM 4247 C CA . THR A 1 552 ? -13.419 -0.026 27.888 1.00 96.12 552 THR A CA 1
ATOM 4248 C C . THR A 1 552 ? -13.539 -1.122 28.936 1.00 96.12 552 THR A C 1
ATOM 4250 O O . THR A 1 552 ? -14.393 -2.003 28.835 1.00 96.12 552 THR A O 1
ATOM 4253 N N . ALA A 1 553 ? -12.749 -1.033 30.003 1.00 96.44 553 ALA A N 1
ATOM 4254 C CA . ALA A 1 553 ? -12.803 -1.965 31.130 1.00 96.44 553 ALA A CA 1
ATOM 4255 C C . ALA A 1 553 ? -12.441 -1.280 32.448 1.00 96.44 553 ALA A C 1
ATOM 4257 O O . ALA A 1 553 ? -11.803 -0.233 32.459 1.00 96.44 553 ALA A O 1
ATOM 4258 N N . GLU A 1 554 ? -12.849 -1.869 33.566 1.00 97.06 554 GLU A N 1
ATOM 4259 C CA . GLU A 1 554 ? -12.360 -1.474 34.890 1.00 97.06 554 GLU A CA 1
ATOM 4260 C C . GLU A 1 554 ? -11.023 -2.162 35.184 1.00 97.06 554 GLU A C 1
ATOM 4262 O O . GLU A 1 554 ? -10.754 -3.258 34.682 1.00 97.06 554 GLU A O 1
ATOM 4267 N N . VAL A 1 555 ? -10.185 -1.540 36.016 1.00 97.31 555 VAL A N 1
ATOM 4268 C CA . VAL A 1 555 ? -8.922 -2.144 36.466 1.00 97.31 555 VAL A CA 1
ATOM 4269 C C . VAL A 1 555 ? -9.193 -3.507 37.122 1.00 97.31 555 VAL A C 1
ATOM 4271 O O . VAL A 1 555 ? -10.092 -3.655 37.944 1.00 97.31 555 VAL A O 1
ATOM 4274 N N . GLY A 1 556 ? -8.424 -4.524 36.730 1.00 96.94 556 GLY A N 1
ATOM 4275 C CA . GLY A 1 556 ? -8.621 -5.934 37.088 1.00 96.94 556 GLY A CA 1
ATOM 4276 C C . GLY A 1 556 ? -9.560 -6.702 36.145 1.00 96.94 556 GLY A C 1
ATOM 4277 O O . GLY A 1 556 ? -9.572 -7.941 36.150 1.00 96.94 556 GLY A O 1
ATOM 4278 N N . GLY A 1 557 ? -10.313 -5.991 35.304 1.00 96.50 557 GLY A N 1
ATOM 4279 C CA . GLY A 1 557 ? -11.206 -6.547 34.294 1.00 96.50 557 GLY A CA 1
ATOM 4280 C C . GLY A 1 557 ? -10.474 -7.319 33.195 1.00 96.50 557 GLY A C 1
ATOM 4281 O O . GLY A 1 557 ? -9.273 -7.152 32.968 1.00 96.50 557 GLY A O 1
ATOM 4282 N N . THR A 1 558 ? -11.215 -8.196 32.515 1.00 96.06 558 THR A N 1
ATOM 4283 C CA . THR A 1 558 ? -10.727 -8.888 31.312 1.00 96.06 558 THR A CA 1
ATOM 4284 C C . THR A 1 558 ? -10.931 -7.988 30.102 1.00 96.06 558 THR A C 1
ATOM 4286 O O . THR A 1 558 ? -11.996 -7.393 29.962 1.00 96.06 558 THR A O 1
ATOM 4289 N N . VAL A 1 559 ? -9.930 -7.916 29.230 1.00 96.81 559 VAL A N 1
ATOM 4290 C CA . VAL A 1 559 ? -10.009 -7.208 27.949 1.00 96.81 559 VAL A CA 1
ATOM 4291 C C . VAL A 1 559 ? -9.563 -8.114 26.814 1.00 96.81 559 VAL A C 1
ATOM 4293 O O . VAL A 1 559 ? -8.700 -8.976 27.000 1.00 96.81 559 VAL A O 1
ATOM 4296 N N . PHE A 1 560 ? -10.143 -7.892 25.641 1.00 97.81 560 PHE A N 1
ATOM 4297 C CA . PHE A 1 560 ? -9.670 -8.454 24.386 1.00 97.81 560 PHE A CA 1
ATOM 4298 C C . PHE A 1 560 ? -9.111 -7.325 23.528 1.00 97.81 560 PHE A C 1
ATOM 4300 O O . PHE A 1 560 ? -9.729 -6.265 23.432 1.00 97.81 560 PHE A O 1
ATOM 4307 N N . VAL A 1 561 ? -7.943 -7.555 22.936 1.00 97.88 561 VAL A N 1
ATOM 4308 C CA . VAL A 1 561 ? -7.269 -6.622 22.022 1.00 97.88 561 VAL A CA 1
ATOM 4309 C C . VAL A 1 561 ? -6.642 -7.405 20.876 1.00 97.88 561 VAL A C 1
ATOM 4311 O O . VAL A 1 561 ? -6.340 -8.592 21.032 1.00 97.88 561 VAL A O 1
ATOM 4314 N N . THR A 1 562 ? -6.419 -6.764 19.734 1.00 97.12 562 THR A N 1
ATOM 4315 C CA . THR A 1 562 ? -5.752 -7.406 18.592 1.00 97.12 562 THR A CA 1
ATOM 4316 C C . THR A 1 562 ? -4.359 -6.830 18.353 1.00 97.12 562 THR A C 1
ATOM 4318 O O . THR A 1 562 ? -4.165 -5.617 18.440 1.00 97.12 562 THR A O 1
ATOM 4321 N N . ASN A 1 563 ? -3.402 -7.698 18.014 1.00 95.25 563 ASN A N 1
ATOM 4322 C CA . ASN A 1 563 ? -2.122 -7.298 17.433 1.00 95.25 563 ASN A CA 1
ATOM 4323 C C . ASN A 1 563 ? -2.177 -7.562 15.925 1.00 95.25 563 ASN A C 1
ATOM 4325 O O . ASN A 1 563 ? -2.132 -8.716 15.487 1.00 95.25 563 ASN A O 1
ATOM 4329 N N . ALA A 1 564 ? -2.319 -6.495 15.145 1.00 92.25 564 ALA A N 1
ATOM 4330 C CA . ALA A 1 564 ? -2.491 -6.574 13.701 1.00 92.25 564 ALA A CA 1
ATOM 4331 C C . ALA A 1 564 ? -1.221 -7.043 12.972 1.00 92.25 564 ALA A C 1
ATOM 4333 O O . ALA A 1 564 ? -1.347 -7.717 11.958 1.00 92.25 564 ALA A O 1
ATOM 4334 N N . SER A 1 565 ? -0.025 -6.810 13.531 1.00 91.19 565 SER A N 1
ATOM 4335 C CA . SER A 1 565 ? 1.243 -7.268 12.931 1.00 91.19 565 SER A CA 1
ATOM 4336 C C . SER A 1 565 ? 1.411 -8.794 12.929 1.00 91.19 565 SER A C 1
ATOM 4338 O O . SER A 1 565 ? 2.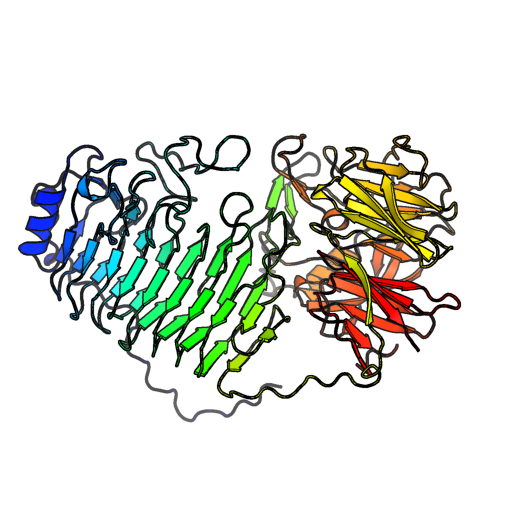221 -9.329 12.180 1.00 91.19 565 SER A O 1
ATOM 4340 N N . GLU A 1 566 ? 0.653 -9.510 13.767 1.00 91.12 566 GLU A N 1
ATOM 4341 C CA . GLU A 1 566 ? 0.631 -10.979 13.823 1.00 91.12 566 GLU A CA 1
ATOM 4342 C C . GLU A 1 566 ? -0.691 -11.582 13.342 1.00 91.12 566 GLU A C 1
ATOM 4344 O O . GLU A 1 566 ? -0.840 -12.805 13.351 1.00 91.12 566 GLU A O 1
ATOM 4349 N N . ASN A 1 567 ? -1.667 -10.744 12.988 1.00 92.44 567 ASN A N 1
ATOM 4350 C CA . ASN A 1 567 ? -3.039 -11.150 12.702 1.00 92.44 567 ASN A CA 1
ATOM 4351 C C . ASN A 1 567 ? -3.678 -11.970 13.857 1.00 92.44 567 ASN A C 1
ATOM 4353 O O . ASN A 1 567 ? -4.298 -13.010 13.629 1.00 92.44 567 ASN A O 1
ATOM 4357 N N . LYS A 1 568 ? -3.495 -11.547 15.122 1.00 95.50 568 LYS A N 1
ATOM 4358 C CA . LYS A 1 568 ? -3.922 -12.298 16.329 1.00 95.50 568 LYS A CA 1
ATOM 4359 C C . LYS A 1 568 ? -4.773 -11.485 17.297 1.00 95.50 568 LYS A C 1
ATOM 4361 O O . LYS A 1 568 ? -4.600 -10.277 17.455 1.00 95.50 568 LYS A O 1
ATOM 4366 N N . THR A 1 569 ? -5.626 -12.192 18.035 1.00 97.88 569 THR A N 1
ATOM 4367 C CA . THR A 1 569 ? -6.405 -11.652 19.158 1.00 97.88 569 THR A CA 1
ATOM 4368 C C . THR A 1 569 ? -5.870 -12.192 20.478 1.00 97.88 569 THR A C 1
ATOM 4370 O O . THR A 1 569 ? -5.649 -13.396 20.621 1.00 97.88 569 THR A O 1
ATOM 4373 N N . TYR A 1 570 ? -5.716 -11.312 21.465 1.00 97.75 570 TYR A N 1
ATOM 4374 C CA . TYR A 1 570 ? -5.235 -11.625 22.807 1.00 97.75 570 TYR A CA 1
ATOM 4375 C C . TYR A 1 570 ? -6.312 -11.342 23.846 1.00 97.75 570 TYR A C 1
ATOM 4377 O O . TYR A 1 570 ? -7.053 -10.365 23.751 1.00 97.75 570 TYR A O 1
ATOM 4385 N N . ARG A 1 571 ? -6.342 -12.176 24.885 1.00 97.56 571 ARG A N 1
ATOM 4386 C CA . ARG A 1 571 ? -7.040 -11.903 26.142 1.00 97.56 571 ARG A CA 1
ATOM 4387 C C . ARG A 1 571 ? -6.025 -11.405 27.163 1.00 97.56 571 ARG A C 1
ATOM 4389 O O . ARG A 1 571 ? -4.979 -12.028 27.324 1.00 97.56 571 ARG A O 1
ATOM 4396 N N . ALA A 1 572 ? -6.348 -10.337 27.882 1.00 97.62 572 ALA A N 1
ATOM 4397 C CA . ALA A 1 572 ? -5.489 -9.763 28.913 1.00 97.62 572 ALA A CA 1
ATOM 4398 C C . ALA A 1 572 ? -6.288 -9.307 30.142 1.00 97.62 572 ALA A C 1
ATOM 4400 O O . ALA A 1 572 ? -7.522 -9.315 30.160 1.00 97.62 572 ALA A O 1
ATOM 4401 N N . ARG A 1 573 ? -5.565 -8.901 31.186 1.00 98.06 573 ARG A N 1
ATOM 4402 C CA . ARG A 1 573 ? -6.090 -8.209 32.363 1.00 98.06 573 ARG A CA 1
ATOM 4403 C C . ARG A 1 573 ? -5.630 -6.764 32.358 1.00 98.06 573 ARG A C 1
ATOM 4405 O O . ARG A 1 573 ? -4.428 -6.501 32.283 1.00 98.06 573 ARG A O 1
ATOM 4412 N N . LEU A 1 574 ? -6.583 -5.848 32.488 1.00 98.06 574 LEU A N 1
ATOM 4413 C CA . LEU A 1 574 ? -6.280 -4.435 32.655 1.00 98.06 574 LEU A CA 1
ATOM 4414 C C . LEU A 1 574 ? -5.643 -4.207 34.031 1.00 98.06 574 LEU A C 1
ATOM 4416 O O . LEU A 1 574 ? -6.213 -4.573 35.056 1.00 98.06 574 LEU A O 1
ATOM 4420 N N . ALA A 1 575 ? -4.463 -3.606 34.046 1.00 97.44 575 ALA A N 1
ATOM 4421 C CA . ALA A 1 575 ? -3.763 -3.145 35.234 1.00 97.44 575 ALA A CA 1
ATOM 4422 C C . ALA A 1 575 ? -3.832 -1.608 35.334 1.00 97.44 575 ALA A C 1
ATOM 4424 O O . ALA A 1 575 ? -4.511 -0.942 34.551 1.00 97.44 575 ALA A O 1
ATOM 4425 N N . ALA A 1 576 ? -3.161 -1.039 36.336 1.00 95.56 576 ALA A N 1
ATOM 4426 C CA . ALA A 1 576 ? -3.174 0.399 36.572 1.00 95.56 576 ALA A CA 1
ATOM 4427 C C . ALA A 1 576 ? -2.615 1.197 35.375 1.00 95.56 576 ALA A C 1
ATOM 4429 O O . ALA A 1 576 ? -1.671 0.779 34.695 1.00 95.56 576 ALA A O 1
ATOM 4430 N N . HIS A 1 577 ? -3.213 2.369 35.145 1.00 96.62 577 HIS A N 1
ATOM 4431 C CA . HIS A 1 577 ? -2.761 3.386 34.183 1.00 96.62 577 HIS A CA 1
ATOM 4432 C C . HIS A 1 577 ? -2.620 2.858 32.742 1.00 96.62 577 HIS A C 1
ATOM 4434 O O . HIS A 1 577 ? -1.689 3.212 32.015 1.00 96.62 577 HIS A O 1
ATOM 4440 N N . GLY A 1 578 ? -3.543 1.982 32.332 1.00 96.44 578 GLY A N 1
ATOM 4441 C CA . GLY A 1 578 ? -3.654 1.482 30.958 1.00 96.44 578 GLY A CA 1
ATOM 4442 C C . GLY A 1 578 ? -2.696 0.349 30.584 1.00 96.44 578 GLY A C 1
ATOM 4443 O O . GLY A 1 578 ? -2.647 -0.022 29.413 1.00 96.44 578 GLY A O 1
ATOM 4444 N N . ALA A 1 579 ? -1.939 -0.202 31.538 1.00 98.00 579 ALA A N 1
ATOM 4445 C CA . ALA A 1 579 ? -1.113 -1.382 31.294 1.00 98.00 579 ALA A CA 1
ATOM 4446 C C . ALA A 1 579 ? -1.980 -2.639 31.122 1.00 98.00 579 ALA A C 1
ATOM 4448 O O . ALA A 1 579 ? -2.968 -2.829 31.831 1.00 98.00 579 ALA A O 1
ATOM 4449 N N . LEU A 1 580 ? -1.576 -3.538 30.229 1.00 98.19 580 LEU A N 1
ATOM 4450 C CA . LEU A 1 580 ? -2.180 -4.855 30.059 1.00 98.19 580 LEU A CA 1
ATOM 4451 C C . LEU A 1 580 ? -1.217 -5.927 30.566 1.00 98.19 580 LEU A C 1
ATOM 4453 O O . LEU A 1 580 ? -0.028 -5.934 30.261 1.00 98.19 580 LEU A O 1
ATOM 4457 N N . THR A 1 581 ? -1.741 -6.848 31.364 1.00 96.88 581 THR A N 1
ATOM 4458 C CA . THR A 1 581 ? -0.984 -7.951 31.967 1.00 96.88 581 THR A CA 1
ATOM 4459 C C . THR A 1 581 ? -1.653 -9.279 31.650 1.00 96.88 581 THR A C 1
ATOM 4461 O O . THR A 1 581 ? -2.817 -9.313 31.255 1.00 96.88 581 THR A O 1
ATOM 4464 N N . ASN A 1 582 ? -0.936 -10.391 31.831 1.00 95.88 582 ASN A N 1
ATOM 4465 C CA . ASN A 1 582 ? -1.442 -11.734 31.526 1.00 95.88 582 ASN A CA 1
ATOM 4466 C C . ASN A 1 582 ? -1.987 -11.839 30.091 1.00 95.88 582 ASN A C 1
ATOM 4468 O O . ASN A 1 582 ? -3.077 -12.379 29.893 1.00 95.88 582 ASN A O 1
ATOM 4472 N N . LEU A 1 583 ? -1.256 -11.287 29.113 1.00 95.62 583 LEU A N 1
ATOM 4473 C CA . LEU A 1 583 ? -1.590 -11.452 27.704 1.00 95.62 583 LEU A CA 1
ATOM 4474 C C . LEU A 1 583 ? -1.470 -12.929 27.332 1.00 95.62 583 LEU A C 1
ATOM 4476 O O . LEU A 1 583 ? -0.421 -13.548 27.501 1.00 95.62 583 LEU A O 1
ATOM 4480 N N . VAL A 1 584 ? -2.558 -13.490 26.821 1.00 95.44 584 VAL A N 1
ATOM 4481 C CA . VAL A 1 584 ? -2.623 -14.866 26.331 1.00 95.44 584 VAL A CA 1
ATOM 4482 C C . VAL A 1 584 ? -3.252 -14.839 24.940 1.00 95.44 584 VAL A C 1
ATOM 4484 O O . VAL A 1 584 ? -4.329 -14.248 24.796 1.00 95.44 584 VAL A O 1
ATOM 4487 N N . PRO A 1 585 ? -2.629 -15.465 23.922 1.00 95.88 585 PRO A N 1
ATOM 4488 C CA . PRO A 1 585 ? -3.267 -15.649 22.625 1.00 95.88 585 PRO A CA 1
ATOM 4489 C C . PRO A 1 585 ? -4.633 -16.321 22.795 1.00 95.88 585 PRO A C 1
ATOM 4491 O O . PRO A 1 585 ? -4.745 -17.356 23.451 1.00 95.88 585 PRO A O 1
ATOM 4494 N N . PHE A 1 586 ? -5.669 -15.709 22.233 1.00 97.19 586 PHE A N 1
ATOM 4495 C CA . PHE A 1 586 ? -7.041 -16.208 22.288 1.00 97.19 586 PHE A CA 1
ATOM 4496 C C . PHE A 1 586 ? -7.468 -16.810 20.947 1.00 97.19 586 PHE A C 1
ATOM 4498 O O . PHE A 1 586 ? -8.037 -17.895 20.924 1.00 97.19 586 PHE A O 1
ATOM 4505 N N . ALA A 1 587 ? -7.141 -16.142 19.837 1.00 95.94 587 ALA A N 1
ATOM 4506 C CA . ALA A 1 587 ? -7.406 -16.633 18.489 1.00 95.94 587 ALA A CA 1
ATOM 4507 C C . ALA A 1 587 ? -6.242 -16.302 17.544 1.00 95.94 587 ALA A C 1
ATOM 4509 O O . ALA A 1 587 ? -5.683 -15.203 17.596 1.00 95.94 587 ALA A O 1
ATOM 4510 N N . ASN A 1 588 ? -5.924 -17.228 16.630 1.00 92.94 588 ASN A N 1
ATOM 4511 C CA . ASN A 1 588 ? -4.978 -17.019 15.519 1.00 92.94 588 ASN A CA 1
ATOM 4512 C C . ASN A 1 588 ? -5.622 -16.232 14.363 1.00 92.94 588 ASN A C 1
ATOM 4514 O O . ASN A 1 588 ? -5.501 -16.600 13.198 1.00 92.94 588 ASN A O 1
ATOM 4518 N N . ARG A 1 589 ? -6.393 -15.205 14.724 1.00 92.56 589 ARG A N 1
ATOM 4519 C CA . ARG A 1 589 ? -7.080 -14.280 13.828 1.00 92.56 589 ARG A CA 1
ATOM 4520 C C . ARG A 1 589 ? -7.319 -12.973 14.585 1.00 92.56 589 ARG A C 1
ATOM 4522 O O . ARG A 1 589 ? -7.612 -13.012 15.784 1.00 92.56 589 ARG A O 1
ATOM 4529 N N . GLY A 1 590 ? -7.215 -11.831 13.916 1.00 90.12 590 GLY A N 1
ATOM 4530 C CA . GLY A 1 590 ? -7.483 -10.507 14.488 1.00 90.12 590 GLY A CA 1
ATOM 4531 C C . GLY A 1 590 ? -6.740 -9.419 13.730 1.00 90.12 590 GLY A C 1
ATOM 4532 O O . GLY A 1 590 ? -5.807 -9.719 13.016 1.00 90.12 590 GLY A O 1
ATOM 4533 N N . GLY A 1 591 ? -7.102 -8.154 13.889 1.00 89.50 591 GLY A N 1
ATOM 4534 C CA . GLY A 1 591 ? -6.366 -7.068 13.240 1.00 89.50 591 GLY A CA 1
ATOM 4535 C C . GLY A 1 591 ? -7.098 -5.747 13.352 1.00 89.50 591 GLY A C 1
ATOM 4536 O O . GLY A 1 591 ? -6.556 -4.761 13.852 1.00 89.50 591 GLY A O 1
ATOM 4537 N N . GLU A 1 592 ? -8.361 -5.748 12.946 1.00 93.94 592 GLU A N 1
ATOM 4538 C CA . GLU A 1 592 ? -9.189 -4.554 12.933 1.00 93.94 592 GLU A CA 1
ATOM 4539 C C . GLU A 1 592 ? -9.868 -4.312 14.285 1.00 93.94 592 GLU A C 1
ATOM 4541 O O . GLU A 1 592 ? -9.718 -3.239 14.866 1.00 93.94 592 GLU A O 1
ATOM 4546 N N . SER A 1 593 ? -10.594 -5.301 14.816 1.00 97.38 593 SER A N 1
ATOM 4547 C CA . SER A 1 593 ? -11.370 -5.122 16.047 1.00 97.38 593 SER A CA 1
ATOM 4548 C C . SER A 1 593 ? -11.751 -6.438 16.715 1.00 97.38 593 SER A C 1
ATOM 4550 O O . SER A 1 593 ? -11.790 -7.495 16.085 1.00 97.38 593 SER A O 1
ATOM 4552 N N . VAL A 1 594 ? -12.082 -6.352 18.002 1.00 98.31 594 VAL A N 1
ATOM 4553 C CA . VAL A 1 594 ? -12.649 -7.441 18.790 1.00 98.31 594 VAL A CA 1
ATOM 4554 C C . VAL A 1 594 ? -13.684 -6.896 19.773 1.00 98.31 594 VAL A C 1
ATOM 4556 O O . VAL A 1 594 ? -13.477 -5.853 20.393 1.00 98.31 594 VAL A O 1
ATOM 4559 N N . ALA A 1 595 ? -14.793 -7.613 19.934 1.00 97.00 595 ALA A N 1
ATOM 4560 C CA . ALA A 1 595 ? -15.817 -7.331 20.936 1.00 97.00 595 ALA A CA 1
ATOM 4561 C C . ALA A 1 595 ? -16.296 -8.629 21.594 1.00 97.00 595 ALA A C 1
ATOM 4563 O O . ALA A 1 595 ? -16.180 -9.705 21.012 1.00 97.00 595 ALA A O 1
ATOM 4564 N N . SER A 1 596 ? -16.854 -8.542 22.797 1.00 95.12 596 SER A N 1
ATOM 4565 C CA . SER A 1 596 ? -17.443 -9.689 23.493 1.00 95.12 596 SER A CA 1
ATOM 4566 C C . SER A 1 596 ? -18.822 -9.350 24.030 1.00 95.12 596 SER A C 1
ATOM 4568 O O . SER A 1 596 ? -19.050 -8.206 24.419 1.00 95.12 596 SER A O 1
ATOM 4570 N N . ASP A 1 597 ? -19.705 -10.341 24.089 1.00 92.75 597 ASP A N 1
ATOM 4571 C CA . ASP A 1 597 ? -21.046 -10.186 24.655 1.00 92.75 597 ASP A CA 1
ATOM 4572 C C . ASP A 1 597 ? -21.164 -10.720 26.088 1.00 92.75 597 ASP A C 1
ATOM 4574 O O . ASP A 1 597 ? -20.256 -11.358 26.633 1.00 92.75 597 ASP A O 1
ATOM 4578 N N . ALA A 1 598 ? -22.323 -10.486 26.702 1.00 89.75 598 ALA A N 1
ATOM 4579 C CA . ALA A 1 598 ? -22.633 -10.935 28.056 1.00 89.75 598 ALA A CA 1
ATOM 4580 C C . ALA A 1 598 ? -22.683 -12.470 28.223 1.00 89.75 598 ALA A C 1
ATOM 4582 O O . ALA A 1 598 ? -22.699 -12.956 29.355 1.00 89.75 598 ALA A O 1
ATOM 4583 N N . GLN A 1 599 ? -22.718 -13.249 27.134 1.00 88.38 599 GLN A N 1
ATOM 4584 C CA . GLN A 1 599 ? -22.624 -14.715 27.170 1.00 88.38 599 GLN A CA 1
ATOM 4585 C C . GLN A 1 599 ? -21.170 -15.204 27.071 1.00 88.38 599 GLN A C 1
ATOM 4587 O O . GLN A 1 599 ? -20.916 -16.404 27.172 1.00 88.38 599 GLN A O 1
ATOM 4592 N N . GLY A 1 600 ? -20.213 -14.288 26.900 1.00 92.12 600 GLY A N 1
ATOM 4593 C CA . GLY A 1 600 ? -18.795 -14.590 26.760 1.00 92.12 600 GLY A CA 1
ATOM 4594 C C . GLY A 1 600 ? -18.390 -15.013 25.349 1.00 92.12 600 GLY A C 1
ATOM 4595 O O . GLY A 1 600 ? -17.267 -15.485 25.179 1.00 92.12 600 GLY A O 1
ATOM 4596 N N . ARG A 1 601 ? -19.260 -14.859 24.339 1.00 94.94 601 ARG A N 1
ATOM 4597 C CA . ARG A 1 601 ? -18.845 -15.031 22.939 1.00 94.94 601 ARG A CA 1
ATOM 4598 C C . ARG A 1 601 ? -17.964 -13.856 22.538 1.00 94.94 601 ARG A C 1
ATOM 4600 O O . ARG A 1 601 ? -18.189 -12.729 22.981 1.00 94.94 601 ARG A O 1
ATOM 4607 N N . VAL A 1 602 ? -16.978 -14.123 21.692 1.00 97.31 602 VAL A N 1
ATOM 4608 C CA . VAL A 1 602 ? -16.003 -13.137 21.220 1.00 97.31 602 VAL A CA 1
ATOM 4609 C C . VAL A 1 602 ? -16.098 -13.030 19.704 1.00 97.31 602 VAL A C 1
ATOM 4611 O O . VAL A 1 602 ? -15.985 -14.026 18.994 1.00 97.31 602 VAL A O 1
ATOM 4614 N N . TYR A 1 603 ? -16.310 -11.817 19.214 1.00 97.69 603 TYR A N 1
ATOM 4615 C CA . TYR A 1 603 ? -16.444 -11.469 17.806 1.00 97.69 603 TYR A CA 1
ATOM 4616 C C . TYR A 1 603 ? -15.157 -10.785 17.359 1.00 97.69 603 TYR A C 1
ATOM 4618 O O . TYR A 1 603 ? -14.765 -9.780 17.950 1.00 97.69 603 TYR A O 1
ATOM 4626 N N . VAL A 1 604 ? -14.504 -11.318 16.332 1.00 98.12 604 VAL A N 1
ATOM 4627 C CA . VAL A 1 604 ? -13.222 -10.829 15.813 1.00 98.12 604 VAL A CA 1
ATOM 4628 C C . VAL A 1 604 ? -13.409 -10.374 14.372 1.00 98.12 604 VAL A C 1
ATOM 4630 O O . VAL A 1 604 ? -13.838 -11.157 13.525 1.00 98.12 604 VAL A O 1
ATOM 4633 N N . ALA A 1 605 ? -13.073 -9.117 14.089 1.00 97.00 605 ALA A N 1
ATOM 4634 C CA . ALA A 1 605 ? -13.043 -8.580 12.736 1.00 97.00 605 ALA A CA 1
ATOM 4635 C C . ALA A 1 605 ? -11.689 -8.888 12.085 1.00 97.00 605 ALA A C 1
ATOM 4637 O O . ALA A 1 605 ? -10.645 -8.538 12.639 1.00 97.00 605 ALA A O 1
ATOM 4638 N N . ASN A 1 606 ? -11.734 -9.564 10.934 1.00 94.00 606 ASN A N 1
ATOM 4639 C CA . ASN A 1 606 ? -10.593 -9.820 10.057 1.00 94.00 606 ASN A CA 1
ATOM 4640 C C . ASN A 1 606 ? -11.068 -10.186 8.644 1.00 94.00 606 ASN A C 1
ATOM 4642 O O . ASN A 1 606 ? -11.252 -11.358 8.326 1.00 94.00 606 ASN A O 1
ATOM 4646 N N . GLY A 1 607 ? -11.377 -9.183 7.818 1.00 93.00 607 GLY A N 1
ATOM 4647 C CA . GLY A 1 607 ? -12.024 -9.354 6.503 1.00 93.00 607 GLY A CA 1
ATOM 4648 C C . GLY A 1 607 ? -13.518 -9.701 6.572 1.00 93.00 607 GLY A C 1
ATOM 4649 O O . GLY A 1 607 ? -14.315 -9.181 5.792 1.00 93.00 607 GLY A O 1
ATOM 4650 N N . GLN A 1 608 ? -13.904 -10.522 7.548 1.00 94.88 608 GLN A N 1
ATOM 4651 C CA . GLN A 1 608 ? -15.275 -10.824 7.973 1.00 94.88 608 GLN A CA 1
ATOM 4652 C C . GLN A 1 608 ? -15.346 -10.848 9.505 1.00 94.88 608 GLN A C 1
ATOM 4654 O O . GLN A 1 608 ? -14.341 -10.580 10.169 1.00 94.88 608 GLN A O 1
ATOM 4659 N N . VAL A 1 609 ? -16.513 -11.153 10.079 1.00 97.12 609 VAL A N 1
ATOM 4660 C CA . VAL A 1 609 ? -16.654 -11.323 11.532 1.00 97.12 609 VAL A CA 1
ATOM 4661 C C . VAL A 1 609 ? -16.624 -12.806 11.882 1.00 97.12 609 VAL A C 1
ATOM 4663 O O . VAL A 1 609 ? -17.508 -13.563 11.490 1.00 97.12 609 VAL A O 1
ATOM 4666 N N . PHE A 1 610 ? -15.624 -13.217 12.653 1.00 96.50 610 PHE A N 1
ATOM 4667 C CA . PHE A 1 610 ? -15.464 -14.583 13.151 1.00 96.50 610 PHE A CA 1
ATOM 4668 C C . PHE A 1 610 ? -15.903 -14.647 14.605 1.00 96.50 610 PHE A C 1
ATOM 4670 O O . PHE A 1 610 ? -15.588 -13.752 15.391 1.00 96.50 610 PHE A O 1
ATOM 4677 N N . VAL A 1 611 ? -16.649 -15.687 14.961 1.00 96.50 611 VAL A N 1
ATOM 4678 C CA . VAL A 1 611 ? -17.255 -15.825 16.282 1.00 96.50 611 VAL A CA 1
ATOM 4679 C C . VAL A 1 611 ? -16.623 -16.992 17.015 1.00 96.50 611 VAL A C 1
ATOM 4681 O O . VAL A 1 611 ? -16.590 -18.115 16.513 1.00 96.50 611 VAL A O 1
ATOM 4684 N N . PHE A 1 612 ? -16.173 -16.725 18.234 1.00 97.00 612 PHE A N 1
ATOM 4685 C CA . PHE A 1 612 ? -15.543 -17.685 19.124 1.00 97.00 612 PHE A CA 1
ATOM 4686 C C . PHE A 1 612 ? -16.367 -17.844 20.403 1.00 97.00 612 PHE A C 1
ATOM 4688 O O . PHE A 1 612 ? -16.947 -16.883 20.917 1.00 97.00 612 PHE A O 1
ATOM 4695 N N . ALA A 1 613 ? -16.413 -19.061 20.935 1.00 95.31 613 ALA A N 1
ATOM 4696 C CA . ALA A 1 613 ? -16.899 -19.320 22.283 1.00 95.31 613 ALA A CA 1
ATOM 4697 C C . ALA A 1 613 ? -15.912 -18.779 23.336 1.00 95.31 613 ALA A C 1
ATOM 4699 O O . ALA A 1 613 ? -14.766 -18.450 23.031 1.00 95.31 613 ALA A O 1
ATOM 4700 N N . ALA A 1 614 ? -16.342 -18.707 24.598 1.00 93.00 614 ALA A N 1
ATOM 4701 C CA . ALA A 1 614 ? -15.541 -18.153 25.698 1.00 93.00 614 ALA A CA 1
ATOM 4702 C C . ALA A 1 614 ? -14.205 -18.889 25.947 1.00 93.00 614 ALA A C 1
ATOM 4704 O O . ALA A 1 614 ? -13.289 -18.334 26.563 1.00 93.00 614 ALA A O 1
ATOM 4705 N N . ASP A 1 615 ? -14.096 -20.137 25.489 1.00 92.94 615 ASP A N 1
ATOM 4706 C CA . ASP A 1 615 ? -12.896 -20.972 25.563 1.00 92.94 615 ASP A CA 1
ATOM 4707 C C . ASP A 1 615 ? -11.936 -20.791 24.371 1.00 92.94 615 ASP A C 1
ATOM 4709 O O . ASP A 1 615 ? -10.822 -21.309 24.419 1.00 92.94 615 ASP A O 1
ATOM 4713 N N . GLY A 1 616 ? -12.327 -20.025 23.346 1.00 93.81 616 GLY A N 1
ATOM 4714 C CA . GLY A 1 616 ? -11.540 -19.781 22.136 1.00 93.81 616 GLY A CA 1
ATOM 4715 C C . GLY A 1 616 ? -11.853 -20.719 20.967 1.00 93.81 616 GLY A C 1
ATOM 4716 O O . GLY A 1 616 ? -11.196 -20.617 19.933 1.00 93.81 616 GLY A O 1
ATOM 4717 N N . ALA A 1 617 ? -12.842 -21.614 21.079 1.00 94.62 617 ALA A N 1
ATOM 4718 C CA . ALA A 1 617 ? -13.283 -22.422 19.943 1.00 94.62 617 ALA A CA 1
ATOM 4719 C C . ALA A 1 617 ? -14.045 -21.562 18.920 1.00 94.62 617 ALA A C 1
ATOM 4721 O O . ALA A 1 617 ? -14.988 -20.860 19.287 1.00 94.62 617 ALA A O 1
ATOM 4722 N N . GLU A 1 618 ? -13.672 -21.620 17.638 1.00 95.00 618 GLU A N 1
ATOM 4723 C CA . GLU A 1 618 ? -14.436 -20.971 16.563 1.00 95.00 618 GLU A CA 1
ATOM 4724 C C . GLU A 1 618 ? -15.793 -21.673 16.398 1.00 95.00 618 GLU A C 1
ATOM 4726 O O . GLU A 1 618 ? -15.856 -22.889 16.216 1.00 95.00 618 GLU A O 1
ATOM 4731 N N . ILE A 1 619 ? -16.886 -20.912 16.485 1.00 94.38 619 ILE A N 1
ATOM 4732 C CA . ILE A 1 619 ? -18.270 -21.418 16.424 1.00 94.38 619 ILE A CA 1
ATOM 4733 C C . ILE A 1 619 ? -19.040 -20.924 15.193 1.00 94.38 619 ILE A C 1
ATOM 4735 O O . ILE A 1 619 ? -20.148 -21.397 14.918 1.00 94.38 619 ILE A O 1
ATOM 4739 N N . GLY A 1 620 ? -18.472 -19.990 14.430 1.00 93.88 620 GLY A N 1
ATOM 4740 C CA . GLY A 1 620 ? -19.028 -19.577 13.149 1.00 93.88 620 GLY A CA 1
ATOM 4741 C C . GLY A 1 620 ? -18.454 -18.272 12.621 1.00 93.88 620 GLY A C 1
ATOM 4742 O O . GLY A 1 620 ? -17.524 -17.693 13.182 1.00 93.88 620 GLY A O 1
ATOM 4743 N N . ARG A 1 621 ? -19.057 -17.804 11.533 1.00 94.19 621 ARG A N 1
ATOM 4744 C CA . ARG A 1 621 ? -18.683 -16.594 10.805 1.00 94.19 621 ARG A CA 1
ATOM 4745 C C . ARG A 1 621 ? -19.945 -15.863 10.362 1.00 94.19 621 ARG A C 1
ATOM 4747 O O . ARG A 1 621 ? -20.919 -16.495 9.965 1.00 94.19 621 ARG A O 1
ATOM 4754 N N . ILE A 1 622 ? -19.903 -14.538 10.410 1.00 95.56 622 ILE A N 1
ATOM 4755 C CA . ILE A 1 622 ? -20.938 -13.646 9.893 1.00 95.56 622 ILE A CA 1
ATOM 4756 C C . ILE A 1 622 ? -20.334 -12.897 8.706 1.00 95.56 622 ILE A C 1
ATOM 4758 O O . ILE A 1 622 ? -19.333 -12.189 8.855 1.00 95.56 622 ILE A O 1
ATOM 4762 N N . ASP A 1 623 ? -20.956 -13.048 7.539 1.00 94.19 623 ASP A N 1
ATOM 4763 C CA . ASP A 1 623 ? -20.556 -12.322 6.339 1.00 94.19 623 ASP A CA 1
ATOM 4764 C C . ASP A 1 623 ? -21.160 -10.923 6.325 1.00 94.19 623 ASP A C 1
ATOM 4766 O O . ASP A 1 623 ? -22.377 -10.742 6.295 1.00 94.19 623 ASP A O 1
ATOM 4770 N N . ILE A 1 624 ? -20.290 -9.923 6.326 1.00 95.75 624 ILE A N 1
ATOM 4771 C CA . ILE A 1 624 ? -20.642 -8.517 6.208 1.00 95.75 624 ILE A CA 1
ATOM 4772 C C . ILE A 1 624 ? -20.379 -8.084 4.760 1.00 95.75 624 ILE A C 1
ATOM 4774 O O . ILE A 1 624 ? -19.325 -8.413 4.210 1.00 95.75 624 ILE A O 1
ATOM 4778 N N . PRO A 1 625 ? -21.294 -7.338 4.111 1.00 94.38 625 PRO A N 1
ATOM 4779 C CA . PRO A 1 625 ? -21.095 -6.906 2.727 1.00 94.38 625 PRO A CA 1
ATOM 4780 C C . PRO A 1 625 ? -19.826 -6.074 2.503 1.00 94.38 625 PRO A C 1
ATOM 4782 O O . PRO A 1 625 ? -19.224 -6.156 1.440 1.00 94.38 625 PRO A O 1
ATOM 4785 N N . GLU A 1 626 ? -19.381 -5.328 3.511 1.00 94.50 626 GLU A N 1
ATOM 4786 C CA . GLU A 1 626 ? -18.157 -4.519 3.499 1.00 94.50 626 GLU A CA 1
ATOM 4787 C C . GLU A 1 626 ? -17.212 -4.954 4.625 1.00 94.50 626 GLU A C 1
ATOM 4789 O O . GLU A 1 626 ? -17.631 -5.631 5.569 1.00 94.50 626 GLU A O 1
ATOM 4794 N N . ARG A 1 627 ? -15.934 -4.567 4.545 1.00 95.31 627 ARG A N 1
ATOM 4795 C CA . ARG A 1 627 ? -14.934 -4.968 5.534 1.00 95.31 627 ARG A CA 1
ATOM 4796 C C . ARG A 1 627 ? -15.279 -4.436 6.936 1.00 95.31 627 ARG A C 1
ATOM 4798 O O . ARG A 1 627 ? -15.393 -3.222 7.106 1.00 95.31 627 ARG A O 1
ATOM 4805 N N . PRO A 1 628 ? -15.407 -5.304 7.957 1.00 96.62 628 PRO A N 1
ATOM 4806 C CA . PRO A 1 628 ? -15.623 -4.869 9.331 1.00 96.62 628 PRO A CA 1
ATOM 4807 C C . PRO A 1 628 ? -14.345 -4.250 9.911 1.00 96.62 628 PRO A C 1
ATOM 4809 O O . PRO A 1 628 ? -13.289 -4.880 9.890 1.00 96.62 628 PRO A O 1
ATOM 4812 N N . LEU A 1 629 ? -14.453 -3.039 10.462 1.00 95.44 629 LEU A N 1
ATOM 4813 C CA . LEU A 1 629 ? -13.327 -2.291 11.035 1.00 95.44 629 LEU A CA 1
ATOM 4814 C C . LEU A 1 629 ? -13.451 -2.094 12.540 1.00 95.44 629 LEU A C 1
ATOM 4816 O O . LEU A 1 629 ? -12.454 -2.112 13.250 1.00 95.44 629 LEU A O 1
ATOM 4820 N N . GLN A 1 630 ? -14.677 -1.922 13.034 1.00 97.69 630 GLN A N 1
ATOM 4821 C CA . GLN A 1 630 ? -14.958 -1.818 14.459 1.00 97.69 630 GLN A CA 1
ATOM 4822 C C . GLN A 1 630 ? -16.223 -2.591 14.817 1.00 97.69 630 GLN A C 1
ATOM 4824 O O . GLN A 1 630 ? -17.237 -2.504 14.123 1.00 97.69 630 GLN A O 1
ATOM 4829 N N . LEU A 1 631 ? -16.156 -3.329 15.923 1.00 98.25 631 LEU A N 1
ATOM 4830 C CA . LEU A 1 631 ? -17.247 -4.129 16.462 1.00 98.25 631 LEU A CA 1
ATOM 4831 C C . LEU A 1 631 ? -17.699 -3.562 17.808 1.00 98.25 631 LEU A C 1
ATOM 4833 O O . LEU A 1 631 ? -16.868 -3.291 18.673 1.00 98.25 631 LEU A O 1
ATOM 4837 N N . LEU A 1 632 ? -19.010 -3.403 18.002 1.00 97.31 632 LEU A N 1
ATOM 4838 C CA . LEU A 1 632 ? -19.589 -2.993 19.284 1.00 97.31 632 LEU A CA 1
ATOM 4839 C C . LEU A 1 632 ? -20.833 -3.823 19.591 1.00 97.31 632 LEU A C 1
ATOM 4841 O O . LEU A 1 632 ? -21.725 -3.939 18.755 1.00 97.31 632 LEU A O 1
ATOM 4845 N N . VAL A 1 633 ? -20.915 -4.375 20.798 1.00 95.44 633 VAL A N 1
ATOM 4846 C CA . VAL A 1 633 ? -22.067 -5.175 21.231 1.00 95.44 633 VAL A CA 1
ATOM 4847 C C . VAL A 1 633 ? -23.006 -4.324 22.084 1.00 95.44 633 VAL A C 1
ATOM 4849 O O . VAL A 1 633 ? -22.599 -3.747 23.090 1.00 95.44 633 VAL A O 1
ATOM 4852 N N . ASP A 1 634 ? -24.279 -4.279 21.693 1.00 92.75 634 ASP A N 1
ATOM 4853 C CA . ASP A 1 634 ? -25.387 -3.802 22.517 1.00 92.75 634 ASP A CA 1
ATOM 4854 C C . ASP A 1 634 ? -26.135 -5.000 23.128 1.00 92.75 634 ASP A C 1
ATOM 4856 O O . ASP A 1 634 ? -27.038 -5.576 22.512 1.00 92.75 634 ASP A O 1
ATOM 4860 N N . ASP A 1 635 ? -25.754 -5.351 24.359 1.00 79.44 635 ASP A N 1
ATOM 4861 C CA . ASP A 1 635 ? -26.294 -6.473 25.146 1.00 79.44 635 ASP A CA 1
ATOM 4862 C C . ASP A 1 635 ? -27.666 -6.199 25.790 1.00 79.44 635 ASP A C 1
ATOM 4864 O O . ASP A 1 635 ? -28.192 -7.023 26.546 1.00 79.44 635 ASP A O 1
ATOM 4868 N N . ARG A 1 636 ? -28.283 -5.042 25.527 1.00 76.00 636 ARG A N 1
ATOM 4869 C CA . ARG A 1 636 ? -29.633 -4.747 26.034 1.00 76.00 636 ARG A CA 1
ATOM 4870 C C . ARG A 1 636 ? -30.658 -5.646 25.335 1.00 76.00 636 ARG A C 1
ATOM 4872 O O . ARG A 1 636 ? -30.322 -6.467 24.487 1.00 76.00 636 ARG A O 1
ATOM 4879 N N . ALA A 1 637 ? -31.949 -5.471 25.630 1.00 61.84 637 ALA A N 1
ATOM 4880 C CA . ALA A 1 637 ? -33.049 -6.302 25.105 1.00 61.84 637 ALA A CA 1
ATOM 4881 C C . ALA A 1 637 ? -33.112 -6.465 23.561 1.00 61.84 637 ALA A C 1
ATOM 4883 O O . ALA A 1 637 ? -33.945 -7.216 23.064 1.00 61.84 637 ALA A O 1
ATOM 4884 N N . ARG A 1 638 ? -32.262 -5.758 22.801 1.00 61.91 638 ARG A N 1
ATOM 4885 C CA . ARG A 1 638 ? -32.157 -5.777 21.339 1.00 61.91 638 ARG A CA 1
ATOM 4886 C C . ARG A 1 638 ? -30.928 -6.528 20.794 1.00 61.91 638 ARG A C 1
ATOM 4888 O O . ARG A 1 638 ? -30.787 -6.513 19.574 1.00 61.91 638 ARG A O 1
ATOM 4895 N N . LYS A 1 639 ? -30.077 -7.139 21.643 1.00 85.69 639 LYS A N 1
ATOM 4896 C CA . LYS A 1 639 ? -28.927 -8.011 21.297 1.00 85.69 639 LYS A CA 1
ATOM 4897 C C . LYS A 1 639 ? -28.365 -7.755 19.891 1.00 85.69 639 LYS A C 1
ATOM 4899 O O . LYS A 1 639 ? -28.589 -8.539 18.966 1.00 85.69 639 LYS A O 1
ATOM 4904 N N . THR A 1 640 ? -27.733 -6.600 19.699 1.00 92.62 640 THR A N 1
ATOM 4905 C CA . THR A 1 640 ? -27.244 -6.166 18.382 1.00 92.62 640 THR A CA 1
ATOM 4906 C C . THR A 1 640 ? -25.725 -6.072 18.401 1.00 92.62 640 THR A C 1
ATOM 4908 O O . THR A 1 640 ? -25.162 -5.373 19.238 1.00 92.62 640 THR A O 1
ATOM 4911 N N . LEU A 1 641 ? -25.063 -6.730 17.452 1.00 96.75 641 LEU A N 1
ATOM 4912 C CA . LEU A 1 641 ? -23.680 -6.440 17.095 1.00 96.75 641 LEU A CA 1
ATOM 4913 C C . LEU A 1 641 ? -23.682 -5.337 16.033 1.00 96.75 641 LEU A C 1
ATOM 4915 O O . LEU A 1 641 ? -24.144 -5.543 14.910 1.00 96.75 641 LEU A O 1
ATOM 4919 N N . PHE A 1 642 ? -23.168 -4.168 16.390 1.00 97.88 642 PHE A N 1
ATOM 4920 C CA . PHE A 1 642 ? -22.860 -3.110 15.442 1.00 97.88 642 PHE A CA 1
ATOM 4921 C C . PHE A 1 642 ? -21.524 -3.386 14.770 1.00 97.88 642 PHE A C 1
ATOM 4923 O O . PHE A 1 642 ? -20.538 -3.721 15.431 1.00 97.88 642 PHE A O 1
ATOM 4930 N N . VAL A 1 643 ? -21.504 -3.205 13.455 1.00 98.50 643 VAL A N 1
ATOM 4931 C CA . VAL A 1 643 ? -20.315 -3.347 12.622 1.00 98.50 643 VAL A CA 1
ATOM 4932 C C . VAL A 1 643 ? -20.119 -2.051 11.849 1.00 98.50 643 VAL A C 1
ATOM 4934 O O . VAL A 1 643 ? -20.957 -1.675 11.029 1.00 98.50 643 VAL A O 1
ATOM 4937 N N . VAL A 1 644 ? -19.016 -1.365 12.129 1.00 98.06 644 VAL A N 1
ATOM 4938 C CA . VAL A 1 644 ? -18.603 -0.144 11.430 1.00 98.06 644 VAL A CA 1
ATOM 4939 C C . VAL A 1 644 ? -17.648 -0.534 10.309 1.00 98.06 644 VAL A C 1
ATOM 4941 O O . VAL A 1 644 ? -16.683 -1.263 10.551 1.00 98.06 644 VAL A O 1
ATOM 4944 N N . THR A 1 645 ? -17.921 -0.056 9.099 1.00 96.56 645 THR A N 1
ATOM 4945 C CA . THR A 1 645 ? -17.054 -0.171 7.914 1.00 96.56 645 THR A CA 1
ATOM 4946 C C . THR A 1 645 ? -16.685 1.234 7.439 1.00 96.56 645 THR A C 1
ATOM 4948 O O . THR A 1 645 ? -17.229 2.215 7.947 1.00 96.56 645 THR A O 1
ATOM 4951 N N . HIS A 1 646 ? -15.787 1.372 6.459 1.00 93.62 646 HIS A N 1
ATOM 4952 C CA . HIS A 1 646 ? -15.428 2.702 5.956 1.00 93.62 646 HIS A CA 1
ATOM 4953 C C . HIS A 1 646 ? -16.632 3.458 5.365 1.00 93.62 646 HIS A C 1
ATOM 4955 O O . HIS A 1 646 ? -16.732 4.671 5.550 1.00 93.62 646 HIS A O 1
ATOM 4961 N N . HIS A 1 647 ? -17.573 2.764 4.715 1.00 95.06 647 HIS A N 1
ATOM 4962 C CA . HIS A 1 647 ? -18.644 3.406 3.944 1.00 95.06 647 HIS A CA 1
ATOM 4963 C C . HIS A 1 647 ? -20.061 3.158 4.479 1.00 95.06 647 HIS A C 1
ATOM 4965 O O . HIS A 1 647 ? -21.012 3.789 3.992 1.00 95.06 647 HIS A O 1
ATOM 4971 N N . ALA A 1 648 ? -20.225 2.304 5.495 1.00 97.38 648 ALA A N 1
ATOM 4972 C CA . ALA A 1 648 ? -21.520 1.965 6.069 1.00 97.38 648 ALA A CA 1
ATOM 4973 C C . ALA A 1 648 ? -21.460 1.522 7.543 1.00 97.38 648 ALA A C 1
ATOM 4975 O O . ALA A 1 648 ? -20.422 1.176 8.100 1.00 97.38 648 ALA A O 1
ATOM 4976 N N . ILE A 1 649 ? -22.635 1.518 8.172 1.00 98.25 649 ILE A N 1
ATOM 4977 C CA . ILE A 1 649 ? -22.874 0.903 9.478 1.00 98.25 649 ILE A CA 1
ATOM 4978 C C . ILE A 1 649 ? -23.851 -0.247 9.277 1.00 98.25 649 ILE A C 1
ATOM 4980 O O . ILE A 1 649 ? -24.899 -0.076 8.646 1.00 98.25 649 ILE A O 1
ATOM 4984 N N . TYR A 1 650 ? -23.539 -1.398 9.860 1.00 98.38 650 TYR A N 1
ATOM 4985 C CA . TYR A 1 650 ? -24.398 -2.572 9.864 1.00 98.38 650 TYR A CA 1
ATOM 4986 C C . TYR A 1 650 ? -24.807 -2.948 11.286 1.00 98.38 650 TYR A C 1
ATOM 4988 O O . TYR A 1 650 ? -24.082 -2.706 12.252 1.00 98.38 650 TYR A O 1
ATOM 4996 N N . GLY A 1 651 ? -25.982 -3.557 11.405 1.00 97.00 651 GLY A N 1
ATOM 4997 C CA . GLY A 1 651 ? -26.474 -4.182 12.622 1.00 97.00 651 GLY A CA 1
ATOM 4998 C C . GLY A 1 651 ? -26.735 -5.657 12.371 1.00 97.00 651 GLY A C 1
ATOM 4999 O O . GLY A 1 651 ? -27.384 -6.016 11.389 1.00 97.00 651 GLY A O 1
ATOM 5000 N N . VAL A 1 652 ? -26.249 -6.505 13.270 1.00 95.88 652 VAL A N 1
ATOM 5001 C CA . VAL A 1 652 ? -26.463 -7.951 13.230 1.00 95.88 652 VAL A CA 1
ATOM 5002 C C . VAL A 1 652 ? -27.188 -8.372 14.498 1.00 95.88 652 VAL A C 1
ATOM 5004 O O . VAL A 1 652 ? -26.740 -8.071 15.603 1.00 95.88 652 VAL A O 1
ATOM 5007 N N . GLY A 1 653 ? -28.321 -9.059 14.354 1.00 91.19 653 GLY A N 1
ATOM 5008 C CA . GLY A 1 653 ? -28.991 -9.672 15.501 1.00 91.19 653 GLY A CA 1
ATOM 5009 C C . GLY A 1 653 ? -28.181 -10.864 16.007 1.00 91.19 653 GLY A C 1
ATOM 5010 O O . GLY A 1 653 ? -27.903 -11.771 15.224 1.00 91.19 653 GLY A O 1
ATOM 5011 N N . ILE A 1 654 ? -27.813 -10.868 17.291 1.00 87.06 654 ILE A N 1
ATOM 5012 C CA . ILE A 1 654 ? -27.060 -11.971 17.907 1.00 87.06 654 ILE A CA 1
ATOM 5013 C C . ILE A 1 654 ? -27.953 -12.806 18.852 1.00 87.06 654 ILE A C 1
ATOM 5015 O O . ILE A 1 654 ? -28.835 -12.238 19.504 1.00 87.06 654 ILE A O 1
ATOM 5019 N N . PRO A 1 655 ? -27.762 -14.145 18.920 1.00 75.25 655 PRO A N 1
ATOM 5020 C CA . PRO A 1 655 ? -28.629 -15.057 19.679 1.00 75.25 655 PRO A CA 1
ATOM 5021 C C . PRO A 1 655 ? -28.725 -14.780 21.182 1.00 75.25 655 PRO A C 1
ATOM 5023 O O . PRO A 1 655 ? -27.717 -14.357 21.799 1.00 75.25 655 PRO A O 1
#

Mean predicted aligned error: 5.31 Å

Secondary structure (DSSP, 8-state):
----PPPSSPPPPPPPSSPPPPPGGG-EETTTTT---EEEEE-HHHHHHHHHH-SEEE--SEEEE-SS-EEPPTT-EEE-S-TTTEEEEPPTT-GGG-SS-S-EEEEEPPSSS--EEES-EEE--SS-TTEEEEEE---TT-EEES-EEESSTTPBPTTSPBP----TTSSS-SSTTS-SS-B--SEEEES--EEEEEEEEE-TTBSEEEEEEEE-S-EEEEEEEEE--SSEEEEEEEEEEEEEES-EEEE-TTT-TT-EEEEEES-EEEEEEEEEEEE-TT--S--SEEEEEES-EEEEEEEEEEE----EEEEETTEEEEES-S-----SEEEEETTTTEEE--SEEEEEEE--S--PPPP-BTTTT--EEEEEE--SSEEEEEE-TT-PEEEEEGGGTEEEEEETTTEEEEEE--SS-EEEEEE-TTS-EEEEE--STT-EEEEE-TT-TT-EEEE--EE----TTPEEEEESEE----TTS---BTTTTB---HHHHHHHHHTPPPSEEEE-TTS-EEEE----EEES-SSTT-EEE-TTTSSS-EEEE-TT-EEEEEEGGGTEEEEEEE-GGG-EEEEEEEES--SSEEEE-TT--EEEEESEEEEE-TTS-EEEEE--SS---EEEEE-STT-EEEEE-SSEEEEEE--

Radius of gyration: 27.72 Å; Cα contacts (8 Å, |Δi|>4): 1887; chains: 1; bounding box: 74×63×76 Å